Protein AF-0000000075766441 (afdb_homodimer)

Structure (mmCIF, N/CA/C/O backbone):
data_AF-0000000075766441-model_v1
#
loop_
_entity.id
_entity.type
_entity.pdbx_description
1 polymer 'Copper homeostasis protein cutC homolog isoform X2'
#
loop_
_atom_site.group_PDB
_atom_site.id
_atom_site.type_symbol
_atom_site.label_atom_id
_atom_site.label_alt_id
_atom_site.label_comp_id
_atom_site.label_asym_id
_atom_site.label_entity_id
_atom_site.label_seq_id
_atom_site.pdbx_PDB_ins_code
_atom_site.Cartn_x
_atom_site.Cartn_y
_atom_site.Cartn_z
_atom_site.occupancy
_atom_site.B_iso_or_equiv
_atom_site.auth_seq_id
_atom_site.auth_comp_id
_atom_site.auth_asym_id
_atom_site.auth_atom_id
_atom_site.pdbx_PDB_model_num
ATOM 1 N N . MET A 1 1 ? -4.809 25.141 10.789 1 97.5 1 MET A N 1
ATOM 2 C CA . MET A 1 1 ? -5.219 24.172 9.773 1 97.5 1 MET A CA 1
ATOM 3 C C . MET A 1 1 ? -5.09 22.75 10.297 1 97.5 1 MET A C 1
ATOM 5 O O . MET A 1 1 ? -4.375 22.5 11.273 1 97.5 1 MET A O 1
ATOM 9 N N . LEU A 1 2 ? -5.816 21.859 9.656 1 98.44 2 LEU A N 1
ATOM 10 C CA . LEU A 1 2 ? -5.82 20.453 10.055 1 98.44 2 LEU A CA 1
ATOM 11 C C . LEU A 1 2 ? -5.535 19.547 8.859 1 98.44 2 LEU A C 1
ATOM 13 O O . LEU A 1 2 ? -6.23 19.625 7.84 1 98.44 2 LEU A O 1
ATOM 17 N N . GLU A 1 3 ? -4.48 18.797 8.984 1 98.75 3 GLU A N 1
ATOM 18 C CA . GLU A 1 3 ? -4.211 17.703 8.047 1 98.75 3 GLU A CA 1
ATOM 19 C C . GLU A 1 3 ? -4.676 16.359 8.609 1 98.75 3 GLU A C 1
ATOM 21 O O . GLU A 1 3 ? -4.297 15.984 9.719 1 98.75 3 GLU A O 1
ATOM 26 N N . VAL A 1 4 ? -5.488 15.68 7.844 1 98.56 4 VAL A N 1
ATOM 27 C CA . VAL A 1 4 ? -5.988 14.375 8.266 1 98.56 4 VAL A CA 1
ATOM 28 C C . VAL A 1 4 ? -5.367 13.281 7.395 1 98.56 4 VAL A C 1
ATOM 30 O O . VAL A 1 4 ? -5.422 13.359 6.164 1 98.56 4 VAL A O 1
ATOM 33 N N . CYS A 1 5 ? -4.68 12.344 8.023 1 97.94 5 CYS A N 1
ATOM 34 C CA . CYS A 1 5 ? -4.164 11.219 7.25 1 97.94 5 CYS A CA 1
ATOM 35 C C . CYS A 1 5 ? -5.262 10.195 6.973 1 97.94 5 CYS A C 1
ATOM 37 O O . CYS A 1 5 ? -6 9.812 7.879 1 97.94 5 CYS A O 1
ATOM 39 N N . VAL A 1 6 ? -5.434 9.82 5.738 1 98.06 6 VAL A N 1
ATOM 40 C CA . VAL A 1 6 ? -6.496 8.914 5.316 1 98.06 6 VAL A CA 1
ATOM 41 C C . VAL A 1 6 ? -5.906 7.785 4.473 1 98.06 6 VAL A C 1
ATOM 43 O O . VAL A 1 6 ? -4.941 7.996 3.734 1 98.06 6 VAL A O 1
ATOM 46 N N . ASP A 1 7 ? -6.5 6.559 4.543 1 97 7 ASP A N 1
ATOM 47 C CA . ASP A 1 7 ? -6.031 5.438 3.736 1 97 7 ASP A CA 1
ATOM 48 C C . ASP A 1 7 ? -7.191 4.762 3.008 1 97 7 ASP A C 1
ATOM 50 O O . ASP A 1 7 ? -7.07 3.617 2.564 1 97 7 ASP A O 1
ATOM 54 N N . SER A 1 8 ? -8.32 5.426 2.982 1 97.5 8 SER A N 1
ATOM 55 C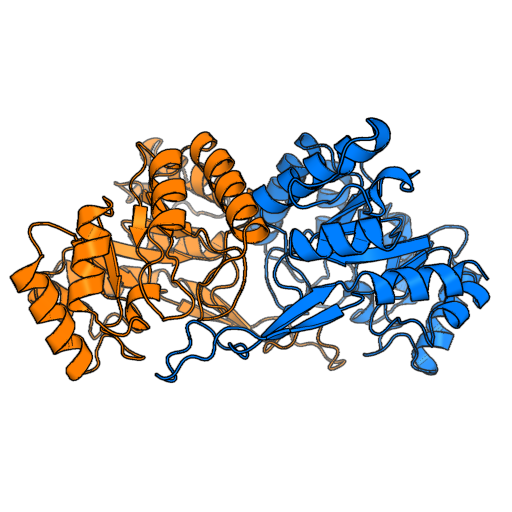 CA . SER A 1 8 ? -9.492 4.918 2.281 1 97.5 8 SER A CA 1
ATOM 56 C C . SER A 1 8 ? -10.359 6.059 1.755 1 97.5 8 SER A C 1
ATOM 58 O O . SER A 1 8 ? -10.25 7.195 2.223 1 97.5 8 SER A O 1
ATOM 60 N N . LEU A 1 9 ? -11.156 5.691 0.795 1 97.94 9 LEU A N 1
ATOM 61 C CA . LEU A 1 9 ? -12.055 6.684 0.219 1 97.94 9 LEU A CA 1
ATOM 62 C C . LEU A 1 9 ? -13.078 7.148 1.248 1 97.94 9 LEU A C 1
ATOM 64 O O . LEU A 1 9 ? -13.391 8.344 1.324 1 97.94 9 LEU A O 1
ATOM 68 N N . GLN A 1 10 ? -13.57 6.238 2.082 1 96.88 10 GLN A N 1
ATOM 69 C CA . GLN A 1 10 ? -14.508 6.59 3.143 1 96.88 10 GLN A CA 1
ATOM 70 C C . GLN A 1 10 ? -13.883 7.582 4.121 1 96.88 10 GLN A C 1
ATOM 72 O O . GLN A 1 10 ? -14.531 8.555 4.52 1 96.88 10 GLN A O 1
ATOM 77 N N . SER A 1 11 ? -12.656 7.273 4.516 1 97.75 11 SER A N 1
ATOM 78 C CA . SER A 1 11 ? -11.945 8.18 5.41 1 97.75 11 SER A CA 1
ATOM 79 C C . SER A 1 11 ? -11.797 9.562 4.781 1 97.75 11 SER A C 1
ATOM 81 O O . SER A 1 11 ? -11.961 10.578 5.461 1 97.75 11 SER A O 1
ATOM 83 N N . ALA A 1 12 ? -11.523 9.609 3.492 1 98.06 12 ALA A N 1
ATOM 84 C CA . ALA A 1 12 ? -11.383 10.883 2.789 1 98.06 12 ALA A CA 1
ATOM 85 C C . ALA A 1 12 ? -12.695 11.656 2.793 1 98.06 12 ALA A C 1
ATOM 87 O O . ALA A 1 12 ? -12.719 12.852 3.094 1 98.06 12 ALA A O 1
ATOM 88 N N . ILE A 1 13 ? -13.727 10.969 2.486 1 96.88 13 ILE A N 1
ATOM 89 C CA . ILE A 1 13 ? -15.055 11.578 2.451 1 96.88 13 ILE A CA 1
ATOM 90 C C . ILE A 1 13 ? -15.391 12.156 3.826 1 96.88 13 ILE A C 1
ATOM 92 O O . ILE A 1 13 ? -15.812 13.305 3.936 1 96.88 13 ILE A O 1
ATOM 96 N N . ASN A 1 14 ? -15.141 11.344 4.871 1 96.56 14 ASN A N 1
ATOM 97 C CA . ASN A 1 14 ? -15.414 11.789 6.234 1 96.56 14 ASN A CA 1
ATOM 98 C C . ASN A 1 14 ? -14.562 13 6.613 1 96.56 14 ASN A C 1
ATOM 100 O O . ASN A 1 14 ? -15.055 13.938 7.234 1 96.56 14 ASN A O 1
ATOM 104 N N . ALA A 1 15 ? -13.312 12.938 6.258 1 97.5 15 ALA A N 1
ATOM 105 C CA . ALA A 1 15 ? -12.406 14.031 6.574 1 97.5 15 ALA A CA 1
ATOM 106 C C . ALA A 1 15 ? -12.844 15.32 5.887 1 97.5 15 ALA A C 1
ATOM 108 O O . ALA A 1 15 ? -12.812 16.391 6.496 1 97.5 15 ALA A O 1
ATOM 109 N N . ILE A 1 16 ? -13.266 15.234 4.605 1 97.12 16 ILE A N 1
ATOM 110 C CA . ILE A 1 16 ? -13.719 16.391 3.836 1 97.12 16 ILE A CA 1
ATOM 111 C C . ILE A 1 16 ? -14.969 16.984 4.48 1 97.12 16 ILE A C 1
ATOM 113 O O . ILE A 1 16 ? -15.031 18.188 4.738 1 97.12 16 ILE A O 1
ATOM 117 N N . HIS A 1 17 ? -15.883 16.125 4.812 1 95.31 17 HIS A N 1
ATOM 118 C CA . HIS A 1 17 ? -17.125 16.562 5.434 1 95.31 17 HIS A CA 1
ATOM 119 C C . HIS A 1 17 ? -16.859 17.188 6.801 1 95.31 17 HIS A C 1
ATOM 121 O O . HIS A 1 17 ? -17.578 18.094 7.223 1 95.31 17 HIS A O 1
ATOM 127 N N . GLY A 1 18 ? -15.836 16.688 7.461 1 95.44 18 GLY A N 1
ATOM 128 C CA . GLY A 1 18 ? -15.5 17.219 8.781 1 95.44 18 GLY A CA 1
ATOM 129 C C . GLY A 1 18 ? -14.781 18.547 8.734 1 95.44 18 GLY A C 1
ATOM 130 O O . GLY A 1 18 ? -14.617 19.203 9.758 1 95.44 18 GLY A O 1
ATOM 131 N N . GLY A 1 19 ? -14.266 18.875 7.574 1 95.38 19 GLY A N 1
ATOM 132 C CA . GLY A 1 19 ? -13.68 20.203 7.41 1 95.38 19 GLY A CA 1
ATOM 133 C C . GLY A 1 19 ? -12.156 20.172 7.355 1 95.38 19 GLY A C 1
ATOM 134 O O . GLY A 1 19 ? -11.508 21.188 7.621 1 95.38 19 GLY A O 1
ATOM 135 N N . ALA A 1 20 ? -11.547 19.062 7.055 1 97.25 20 ALA A N 1
ATOM 136 C CA . ALA A 1 20 ? -10.094 18.969 6.945 1 97.25 20 ALA A CA 1
ATOM 137 C C . ALA A 1 20 ? -9.555 19.969 5.91 1 97.25 20 ALA A C 1
ATOM 139 O O . ALA A 1 20 ? -10.156 20.141 4.848 1 97.25 20 ALA A O 1
ATOM 140 N N . ASP A 1 21 ? -8.445 20.609 6.203 1 98.06 21 ASP A N 1
ATOM 141 C CA . ASP A 1 21 ? -7.824 21.547 5.273 1 98.06 21 ASP A CA 1
ATOM 142 C C . ASP A 1 21 ? -6.918 20.828 4.285 1 98.06 21 ASP A C 1
ATOM 144 O O . ASP A 1 21 ? -6.734 21.266 3.152 1 98.06 21 ASP A O 1
ATOM 148 N N . GLU A 1 22 ? -6.316 19.797 4.738 1 98.69 22 GLU A N 1
ATOM 149 C CA . GLU A 1 22 ? -5.441 18.953 3.926 1 98.69 22 GLU A CA 1
ATOM 150 C C . GLU A 1 22 ? -5.668 17.469 4.215 1 98.69 22 GLU A C 1
ATOM 152 O O . GLU A 1 22 ? -6.035 17.109 5.336 1 98.69 22 GLU A O 1
ATOM 157 N N . LEU A 1 23 ? -5.539 16.672 3.207 1 98.75 23 LEU A N 1
ATOM 158 C CA . LEU A 1 23 ? -5.551 15.219 3.346 1 98.75 23 LEU A CA 1
ATOM 159 C C . LEU A 1 23 ? -4.172 14.633 3.045 1 98.75 23 LEU A C 1
ATOM 161 O O . LEU A 1 23 ? -3.586 14.922 2 1 98.75 23 LEU A O 1
ATOM 165 N N . GLU A 1 24 ? -3.586 13.961 3.984 1 98.81 24 GLU A N 1
ATOM 166 C CA . GLU A 1 24 ? -2.434 13.117 3.678 1 98.81 24 GLU A CA 1
ATOM 167 C C . GLU A 1 24 ? -2.869 11.703 3.287 1 98.81 24 GLU A C 1
ATOM 169 O O . GLU A 1 24 ? -3.32 10.93 4.137 1 98.81 24 GLU A O 1
ATOM 174 N N . ILE A 1 25 ? -2.732 11.398 2.023 1 98.75 25 ILE A N 1
ATOM 175 C CA . ILE A 1 25 ? -3.221 10.133 1.495 1 98.75 25 ILE A CA 1
ATOM 176 C C . ILE A 1 25 ? -2.133 9.07 1.623 1 98.75 25 ILE A C 1
ATOM 178 O O . ILE A 1 25 ? -1.001 9.273 1.177 1 98.75 25 ILE A O 1
ATOM 182 N N . CYS A 1 26 ? -2.465 7.988 2.273 1 97.31 26 CYS A N 1
ATOM 183 C CA . CYS A 1 26 ? -1.549 6.887 2.543 1 97.31 26 CYS A CA 1
ATOM 184 C C . CYS A 1 26 ? -2.203 5.547 2.23 1 97.31 26 CYS A C 1
ATOM 186 O O . CYS A 1 26 ? -3.377 5.496 1.862 1 97.31 26 CYS A O 1
ATOM 188 N N . SER A 1 27 ? -1.385 4.578 2.176 1 93.88 27 SER A N 1
ATOM 189 C CA . SER A 1 27 ? -1.839 3.199 2.332 1 93.88 27 SER A CA 1
ATOM 190 C C . SER A 1 27 ? -1.337 2.594 3.639 1 93.88 27 SER A C 1
ATOM 192 O O . SER A 1 27 ? -0.275 2.975 4.137 1 93.88 27 SER A O 1
ATOM 194 N N . SER A 1 28 ? -2.066 1.77 4.312 1 86.19 28 SER A N 1
ATOM 195 C CA . SER A 1 28 ? -1.635 0.997 5.473 1 86.19 28 SER A CA 1
ATOM 196 C C . SER A 1 28 ? -1.203 1.909 6.617 1 86.19 28 SER A C 1
ATOM 198 O O . SER A 1 28 ? -0.069 1.823 7.09 1 86.19 28 SER A O 1
ATOM 200 N N . LEU A 1 29 ? -2.07 2.68 7.152 1 82.88 29 LEU A N 1
ATOM 201 C CA . LEU A 1 29 ? -1.769 3.58 8.258 1 82.88 29 LEU A CA 1
ATOM 202 C C . LEU A 1 29 ? -1.244 2.805 9.469 1 82.88 29 LEU A C 1
ATOM 204 O O . LEU A 1 29 ? -0.469 3.336 10.266 1 82.88 29 LEU A O 1
ATOM 208 N N . ASN A 1 30 ? -1.579 1.553 9.484 1 79.75 30 ASN A N 1
ATOM 209 C CA . ASN A 1 30 ? -1.118 0.692 10.57 1 79.75 30 ASN A CA 1
ATOM 210 C C . ASN A 1 30 ? 0.396 0.502 10.531 1 79.75 30 ASN A C 1
ATOM 212 O O . ASN A 1 30 ? 1.018 0.213 11.555 1 79.75 30 ASN A O 1
ATOM 216 N N . GLU A 1 31 ? 0.947 0.696 9.383 1 79.44 31 GLU A N 1
ATOM 217 C CA . GLU A 1 31 ? 2.393 0.582 9.211 1 79.44 31 GLU A CA 1
ATOM 218 C C . GLU A 1 31 ? 3.062 1.952 9.234 1 79.44 31 GLU A C 1
ATOM 220 O O . GLU A 1 31 ? 4.215 2.094 8.82 1 79.44 31 GLU A O 1
ATOM 225 N N . GLY A 1 32 ? 2.338 2.938 9.609 1 85.06 32 GLY A N 1
ATOM 226 C CA . GLY A 1 32 ? 2.867 4.293 9.617 1 85.06 32 GLY A CA 1
ATOM 227 C C . GLY A 1 32 ? 2.592 5.051 8.328 1 85.06 32 GLY A C 1
ATOM 228 O O . GLY A 1 32 ? 3.088 6.16 8.141 1 85.06 32 GLY A O 1
ATOM 229 N N . GLY A 1 33 ? 1.897 4.422 7.402 1 92.31 33 GLY A N 1
ATOM 230 C CA . GLY A 1 33 ? 1.559 5.055 6.137 1 92.31 33 GLY A CA 1
ATOM 231 C C . GLY A 1 33 ? 2.545 4.738 5.031 1 92.31 33 GLY A C 1
ATOM 232 O O . GLY A 1 33 ? 3.748 4.957 5.18 1 92.31 33 GLY A O 1
ATOM 233 N N . LEU A 1 34 ? 2.053 4.188 4.008 1 96.31 34 LEU A N 1
ATOM 234 C CA . LEU A 1 34 ? 2.846 3.896 2.818 1 96.31 34 LEU A CA 1
ATOM 235 C C . LEU A 1 34 ? 2.281 4.621 1.6 1 96.31 34 LEU A C 1
ATOM 237 O O . LEU A 1 34 ? 1.241 5.277 1.688 1 96.31 34 LEU A O 1
ATOM 241 N N . THR A 1 35 ? 3.041 4.551 0.526 1 98.56 35 THR A N 1
ATOM 242 C CA . THR A 1 35 ? 2.562 5.145 -0.716 1 98.56 35 THR A CA 1
ATOM 243 C C . THR A 1 35 ? 1.192 4.59 -1.092 1 98.56 35 THR A C 1
ATOM 245 O O . THR A 1 35 ? 1 3.371 -1.122 1 98.56 35 THR A O 1
ATOM 248 N N . PRO A 1 36 ? 0.214 5.449 -1.267 1 98.5 36 PRO A N 1
ATOM 249 C CA . PRO A 1 36 ? -1.135 4.98 -1.592 1 98.5 36 PRO A CA 1
ATOM 250 C C . PRO A 1 36 ? -1.229 4.379 -2.992 1 98.5 36 PRO A C 1
ATOM 252 O O . PRO A 1 36 ? -0.345 4.602 -3.824 1 98.5 36 PRO A O 1
ATOM 255 N N . SER A 1 37 ? -2.289 3.596 -3.174 1 98.44 37 SER A N 1
ATOM 256 C CA . SER A 1 37 ? -2.566 3.156 -4.535 1 98.44 37 SER A CA 1
ATOM 257 C C . SER A 1 37 ? -2.98 4.328 -5.422 1 98.44 37 SER A C 1
ATOM 259 O O . SER A 1 37 ? -3.514 5.324 -4.93 1 98.44 37 SER A O 1
ATOM 261 N N . VAL A 1 38 ? -2.719 4.16 -6.656 1 98.81 38 VAL A N 1
ATOM 262 C CA . VAL A 1 38 ? -3.02 5.23 -7.602 1 98.81 38 VAL A CA 1
ATOM 263 C C . VAL A 1 38 ? -4.531 5.406 -7.715 1 98.81 38 VAL A C 1
ATOM 265 O O . VAL A 1 38 ? -5.02 6.523 -7.895 1 98.81 38 VAL A O 1
ATOM 268 N N . GLY A 1 39 ? -5.293 4.336 -7.59 1 98.75 39 GLY A N 1
ATOM 269 C CA . GLY A 1 39 ? -6.746 4.414 -7.648 1 98.75 39 GLY A CA 1
ATOM 270 C C . GLY A 1 39 ? -7.344 5.246 -6.531 1 98.75 39 GLY A C 1
ATOM 271 O O . GLY A 1 39 ? -8.281 6.012 -6.754 1 98.75 39 GLY A O 1
ATOM 272 N N . LEU A 1 40 ? -6.832 5.098 -5.355 1 98.75 40 LEU A N 1
ATOM 273 C CA . LEU A 1 40 ? -7.312 5.887 -4.227 1 98.75 40 LEU A CA 1
ATOM 274 C C . LEU A 1 40 ? -7.082 7.375 -4.461 1 98.75 40 LEU A C 1
ATOM 276 O O . LEU A 1 40 ? -7.984 8.188 -4.262 1 98.75 40 LEU A O 1
ATOM 280 N N . VAL A 1 41 ? -5.891 7.75 -4.934 1 98.88 41 VAL A N 1
ATOM 281 C CA . VAL A 1 41 ? -5.535 9.148 -5.156 1 98.88 41 VAL A CA 1
ATOM 282 C C . VAL A 1 41 ? -6.441 9.742 -6.23 1 98.88 41 VAL A C 1
ATOM 284 O O . VAL A 1 41 ? -6.973 10.844 -6.062 1 98.88 41 VAL A O 1
ATOM 287 N N . LYS A 1 42 ? -6.637 9 -7.266 1 98.75 42 LYS A N 1
ATOM 288 C CA . LYS A 1 42 ? -7.465 9.492 -8.359 1 98.75 42 LYS A CA 1
ATOM 289 C C . LYS A 1 42 ? -8.914 9.68 -7.914 1 98.75 42 LYS A C 1
ATOM 291 O O . LYS A 1 42 ? -9.555 10.664 -8.266 1 98.75 42 LYS A O 1
ATOM 296 N N . LYS A 1 43 ? -9.43 8.727 -7.152 1 98.44 43 LYS A N 1
ATOM 297 C CA . LYS A 1 43 ? -10.805 8.836 -6.668 1 98.44 43 LYS A CA 1
ATOM 298 C C . LYS A 1 43 ? -10.961 10.031 -5.738 1 98.44 43 LYS A C 1
ATOM 300 O O . LYS A 1 43 ? -11.953 10.766 -5.82 1 98.44 43 LYS A O 1
ATOM 305 N N . ILE A 1 44 ? -10 10.219 -4.883 1 98.56 44 ILE A N 1
ATOM 306 C CA . ILE A 1 44 ? -10.062 11.344 -3.961 1 98.56 44 ILE A CA 1
ATOM 307 C C . ILE A 1 44 ? -9.961 12.656 -4.738 1 98.56 44 ILE A C 1
ATOM 309 O O . ILE A 1 44 ? -10.656 13.625 -4.43 1 98.56 44 ILE A O 1
ATOM 313 N N . LYS A 1 45 ? -9.062 12.68 -5.707 1 98 45 LYS A N 1
ATOM 314 C CA . LYS A 1 45 ? -8.945 13.867 -6.551 1 98 45 LYS A CA 1
ATOM 315 C C . LYS A 1 45 ? -10.273 14.211 -7.211 1 98 45 LYS A C 1
ATOM 317 O O . LYS A 1 45 ? -10.672 15.383 -7.246 1 98 45 LYS A O 1
ATOM 322 N N . HIS A 1 46 ? -10.969 13.211 -7.703 1 96.44 46 HIS A N 1
ATOM 323 C CA . HIS A 1 46 ? -12.273 13.406 -8.32 1 96.44 46 HIS A CA 1
ATOM 324 C C . HIS A 1 46 ? -13.266 14 -7.324 1 96.44 46 HIS A C 1
ATOM 326 O O . HIS A 1 46 ? -13.992 14.945 -7.652 1 96.44 46 HIS A O 1
ATOM 332 N N . ILE A 1 47 ? -13.227 13.461 -6.168 1 95.44 47 ILE A N 1
ATOM 333 C CA . ILE A 1 47 ? -14.125 13.883 -5.105 1 95.44 47 ILE A CA 1
ATOM 334 C C . ILE A 1 47 ? -13.867 15.352 -4.77 1 95.44 47 ILE A C 1
ATOM 336 O O . ILE A 1 47 ? -14.805 16.156 -4.68 1 95.44 47 ILE A O 1
ATOM 340 N N . VAL A 1 48 ? -12.625 15.656 -4.598 1 96.25 48 VAL A N 1
ATOM 341 C CA . VAL A 1 48 ? -12.266 17 -4.164 1 96.25 48 VAL A CA 1
ATOM 342 C C . VAL A 1 48 ? -12.57 18 -5.277 1 96.25 48 VAL A C 1
ATOM 344 O O . VAL A 1 48 ? -12.922 19.156 -5.008 1 96.25 48 VAL A O 1
ATOM 347 N N . ASN A 1 49 ? -12.484 17.609 -6.52 1 94.44 49 ASN A N 1
ATOM 348 C CA . ASN A 1 49 ? -12.758 18.484 -7.664 1 94.44 49 ASN A CA 1
ATOM 349 C C . ASN A 1 49 ? -14.242 18.781 -7.789 1 94.44 49 ASN A C 1
ATOM 351 O O . ASN A 1 49 ? -14.633 19.719 -8.492 1 94.44 49 ASN A O 1
ATOM 355 N N . ASN A 1 50 ? -15.07 18.016 -7.133 1 93.06 50 ASN A N 1
ATOM 356 C CA . ASN A 1 50 ? -16.516 18.234 -7.145 1 93.06 50 ASN A CA 1
ATOM 357 C C . ASN A 1 50 ? -16.906 19.391 -6.219 1 93.06 50 ASN A C 1
ATOM 359 O O . ASN A 1 50 ? -18 19.938 -6.336 1 93.06 50 ASN A O 1
ATOM 363 N N . ILE A 1 51 ? -16.062 19.75 -5.348 1 94.06 51 ILE A N 1
ATOM 364 C CA . ILE A 1 51 ? -16.375 20.734 -4.32 1 9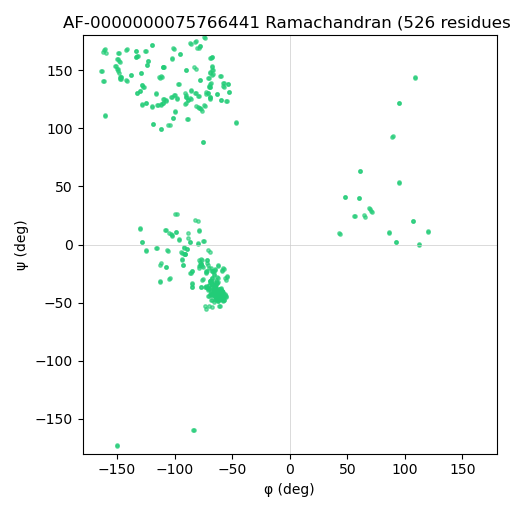4.06 51 ILE A CA 1
ATOM 365 C C . ILE A 1 51 ? -16.578 22.109 -4.961 1 94.06 51 ILE A C 1
ATOM 367 O O . ILE A 1 51 ? -17.625 22.75 -4.793 1 94.06 51 ILE A O 1
ATOM 371 N N . PRO A 1 52 ? -15.586 22.641 -5.781 1 91.56 52 PRO A N 1
ATOM 372 C CA . PRO A 1 52 ? -15.797 23.938 -6.418 1 91.56 52 PRO A CA 1
ATOM 373 C C . PRO A 1 52 ? -16.984 23.938 -7.383 1 91.56 52 PRO A C 1
ATOM 375 O O . PRO A 1 52 ? -17.547 24.984 -7.68 1 91.56 52 PRO A O 1
ATOM 378 N N . MET A 1 53 ? -17.438 22.766 -7.824 1 89.12 53 MET A N 1
ATOM 379 C CA . MET A 1 53 ? -18.547 22.641 -8.766 1 89.12 53 MET A CA 1
ATOM 380 C C . MET A 1 53 ? -19.875 22.562 -8.023 1 89.12 53 MET A C 1
ATOM 382 O O . MET A 1 53 ? -20.938 22.469 -8.648 1 89.12 53 MET A O 1
ATOM 386 N N . LYS A 1 54 ? -19.812 22.531 -6.707 1 87.44 54 LYS A N 1
ATOM 387 C CA . LYS A 1 54 ? -21 22.484 -5.863 1 87.44 54 LYS A CA 1
ATOM 388 C C . LYS A 1 54 ? -21.828 21.234 -6.168 1 87.44 54 LYS A C 1
ATOM 390 O O . LYS A 1 54 ? -23.062 21.312 -6.293 1 87.44 54 LYS A O 1
ATOM 395 N N . LYS A 1 55 ? -21.172 20.188 -6.367 1 85.88 55 LYS A N 1
ATOM 396 C CA . LYS A 1 55 ? -21.781 18.875 -6.562 1 85.88 55 LYS A CA 1
ATOM 397 C C . LYS A 1 55 ? -21.516 17.969 -5.359 1 85.88 55 LYS A C 1
ATOM 399 O O . LYS A 1 55 ? -20.562 18.172 -4.617 1 85.88 55 LYS A O 1
ATOM 404 N N . PRO A 1 56 ? -22.438 17.078 -5.227 1 90.5 56 PRO A N 1
ATOM 405 C CA . PRO A 1 56 ? -22.109 16.078 -4.199 1 90.5 56 PRO A CA 1
ATOM 406 C C . PRO A 1 56 ? -20.75 15.438 -4.426 1 90.5 56 PRO A C 1
ATOM 408 O O . PRO A 1 56 ? -20.406 15.078 -5.559 1 90.5 56 PRO A O 1
ATOM 411 N N . ILE A 1 57 ? -20.062 15.297 -3.344 1 92.62 57 ILE A N 1
ATOM 412 C CA . ILE A 1 57 ? -18.688 14.867 -3.541 1 92.62 57 ILE A CA 1
ATOM 413 C C . ILE A 1 57 ? -18.641 13.359 -3.793 1 92.62 57 ILE A C 1
ATOM 415 O O . ILE A 1 57 ? -17.656 12.844 -4.309 1 92.62 57 ILE A O 1
ATOM 419 N N . TYR A 1 58 ? -19.688 12.672 -3.428 1 93.62 58 TYR A N 1
ATOM 420 C CA . TYR A 1 58 ? -19.75 11.227 -3.656 1 93.62 58 TYR A CA 1
ATOM 421 C C . TYR A 1 58 ? -21.188 10.789 -3.895 1 93.62 58 TYR A C 1
ATOM 423 O O . TYR A 1 58 ? -22.141 11.43 -3.424 1 93.62 58 TYR A O 1
ATOM 431 N N . LYS A 1 59 ? -21.344 9.664 -4.535 1 90.62 59 LYS A N 1
ATOM 432 C CA . LYS A 1 59 ? -22.656 9.234 -5.02 1 90.62 59 LYS A CA 1
ATOM 433 C C . LYS A 1 59 ? -23.562 8.859 -3.857 1 90.62 59 LYS A C 1
ATOM 435 O O . LYS A 1 59 ? -24.797 8.875 -3.996 1 90.62 59 LYS A O 1
ATOM 440 N N . THR A 1 60 ? -22.969 8.578 -2.723 1 84.06 60 THR A N 1
ATOM 441 C CA . THR A 1 60 ? -23.812 8.164 -1.609 1 84.06 60 THR A CA 1
ATOM 442 C C . THR A 1 60 ? -24.219 9.367 -0.768 1 84.06 60 THR A C 1
ATOM 444 O O . THR A 1 60 ? -24.984 9.234 0.188 1 84.06 60 THR A O 1
ATOM 447 N N . CYS A 1 61 ? -23.688 10.5 -1.181 1 87.56 61 CYS A N 1
ATOM 448 C CA . CYS A 1 61 ? -24.031 11.695 -0.421 1 87.56 61 CYS A CA 1
ATOM 449 C C . CYS A 1 61 ? -25.484 12.086 -0.642 1 87.56 61 CYS A C 1
ATOM 451 O O . CYS A 1 61 ? -26 12 -1.762 1 87.56 61 CYS A O 1
ATOM 453 N N . VAL A 1 62 ? -26.141 12.422 0.543 1 78 62 VAL A N 1
ATOM 454 C CA . VAL A 1 62 ? -27.547 12.812 0.495 1 78 62 VAL A CA 1
ATOM 455 C C . VAL A 1 62 ? -27.656 14.328 0.434 1 78 62 VAL A C 1
ATOM 457 O O . VAL A 1 62 ? -26.688 15.047 0.686 1 78 62 VAL A O 1
ATOM 460 N N . GLU A 1 63 ? -28.812 14.766 0.073 1 71.31 63 GLU A N 1
ATOM 461 C CA . GLU A 1 63 ? -29.062 16.203 -0.058 1 71.31 63 GLU A CA 1
ATOM 462 C C . GLU A 1 63 ? -28.75 16.938 1.239 1 71.31 63 GLU A C 1
ATOM 464 O O . GLU A 1 63 ? -28.266 18.062 1.212 1 71.31 63 GLU A O 1
ATOM 469 N N . SER A 1 64 ? -28.906 16.219 2.236 1 74.5 64 SER A N 1
ATOM 470 C CA . SER A 1 64 ? -28.75 16.859 3.535 1 74.5 64 SER A CA 1
ATOM 471 C C . SER A 1 64 ? -27.297 16.812 3.996 1 74.5 64 SER A C 1
ATOM 473 O O . SER A 1 64 ? -26.953 17.344 5.051 1 74.5 64 SER A O 1
ATOM 475 N N . CYS A 1 65 ? -26.531 16.328 3.07 1 79.12 65 CYS A N 1
ATOM 476 C CA . CYS A 1 65 ? -25.156 16.156 3.525 1 79.12 65 CYS A CA 1
ATOM 477 C C . CYS A 1 65 ? -24.406 17.484 3.516 1 79.12 65 CYS A C 1
ATOM 479 O O . CYS A 1 65 ? -24.891 18.469 2.953 1 79.12 65 CYS A O 1
ATOM 481 N N . SER A 1 66 ? -23.25 17.578 4.074 1 79.88 66 SER A N 1
ATOM 482 C CA . SER A 1 66 ? -22.484 18.797 4.293 1 79.88 66 SER A CA 1
ATOM 483 C C . SER A 1 66 ? -21.781 19.234 3.02 1 79.88 66 SER A C 1
ATOM 485 O O . SER A 1 66 ? -20.984 20.188 3.041 1 79.88 66 SER A O 1
ATOM 487 N N . CYS A 1 67 ? -22.125 18.641 1.867 1 87.12 67 CYS A N 1
ATOM 488 C CA . CYS A 1 67 ? -21.406 18.922 0.62 1 87.12 67 CYS A CA 1
ATOM 489 C C . CYS A 1 67 ? -21.578 20.375 0.204 1 87.12 67 CYS A C 1
ATOM 491 O O . CYS A 1 67 ? -20.625 21 -0.255 1 87.12 67 CYS A O 1
ATOM 493 N N . LEU A 1 68 ? -22.734 20.891 0.474 1 80.5 68 LEU A N 1
ATOM 494 C CA . LEU A 1 68 ? -23.047 22.234 0.017 1 80.5 68 LEU A CA 1
ATOM 495 C C . LEU A 1 68 ? -22.375 23.281 0.912 1 80.5 68 LEU A C 1
ATOM 497 O O . LEU A 1 68 ? -22.25 24.438 0.528 1 80.5 68 LEU A O 1
ATOM 501 N N . LYS A 1 69 ? -21.938 22.828 2.018 1 83.81 69 LYS A N 1
ATOM 502 C CA . LYS A 1 69 ? -21.312 23.75 2.967 1 83.81 69 LYS A CA 1
ATOM 503 C C . LYS A 1 69 ? -19.797 23.797 2.793 1 83.81 69 LYS A C 1
ATOM 505 O O . LYS A 1 69 ? -19.125 24.609 3.42 1 83.81 69 LYS A O 1
ATOM 510 N N . LEU A 1 70 ? -19.391 22.906 1.961 1 88.75 70 LEU A N 1
ATOM 511 C CA . LEU A 1 70 ? -17.953 22.859 1.723 1 88.75 70 LEU A CA 1
ATOM 512 C C . LEU A 1 70 ? -17.5 24.031 0.873 1 88.75 70 LEU A C 1
ATOM 514 O O . LEU A 1 70 ? -17.984 24.219 -0.245 1 88.75 70 LEU A O 1
ATOM 518 N N . LEU A 1 71 ? -16.641 24.844 1.398 1 81.38 71 LEU A N 1
ATOM 519 C CA . LEU A 1 71 ? -16.219 26.062 0.707 1 81.38 71 LEU A CA 1
ATOM 520 C C . LEU A 1 71 ? -14.82 25.891 0.109 1 81.38 71 LEU A C 1
ATOM 522 O O . LEU A 1 71 ? -14.492 26.531 -0.888 1 81.38 71 LEU A O 1
ATOM 526 N N . GLN A 1 72 ? -14.094 25.078 0.753 1 89.12 72 GLN A N 1
ATOM 527 C CA . GLN A 1 72 ? -12.703 24.953 0.33 1 89.12 72 GLN A CA 1
ATOM 528 C C . GLN A 1 72 ? -12.328 23.5 0.089 1 89.12 72 GLN A C 1
ATOM 530 O O . GLN A 1 72 ? -12.727 22.609 0.849 1 89.12 72 GLN A O 1
ATOM 535 N N . LYS A 1 73 ? -11.648 23.344 -1.021 1 94.31 73 LYS A N 1
ATOM 536 C CA . LYS A 1 73 ? -11.133 22.016 -1.315 1 94.31 73 LYS A CA 1
ATOM 537 C C . LYS A 1 73 ? -9.836 21.75 -0.559 1 94.31 73 LYS A C 1
ATOM 539 O O . LYS A 1 73 ? -8.93 22.578 -0.557 1 94.31 73 LYS A O 1
ATOM 544 N N . PRO A 1 74 ? -9.805 20.656 0.073 1 97.81 74 PRO A N 1
ATOM 545 C CA . PRO A 1 74 ? -8.555 20.344 0.779 1 97.81 74 PRO A CA 1
ATOM 546 C C . PRO A 1 74 ? -7.398 20.047 -0.172 1 97.81 74 PRO A C 1
ATOM 548 O O . PRO A 1 74 ? -7.613 19.516 -1.267 1 97.81 74 PRO A O 1
ATOM 551 N N . ASN A 1 75 ? -6.18 20.406 0.269 1 98.44 75 ASN A N 1
ATOM 552 C CA . ASN A 1 75 ? -4.98 19.984 -0.453 1 98.44 75 ASN A CA 1
ATOM 553 C C . ASN A 1 75 ? -4.738 18.484 -0.319 1 98.44 75 ASN A C 1
ATOM 555 O O . ASN A 1 75 ? -5.039 17.891 0.72 1 98.44 75 ASN A O 1
ATOM 559 N N . LEU A 1 76 ? -4.277 17.906 -1.365 1 98.81 76 LEU A N 1
ATOM 560 C CA . LEU A 1 76 ? -3.965 16.484 -1.382 1 98.81 76 LEU A CA 1
ATOM 561 C C . LEU A 1 76 ? -2.463 16.25 -1.242 1 98.81 76 LEU A C 1
ATOM 563 O O . LEU A 1 76 ? -1.693 16.594 -2.145 1 98.81 76 LEU A O 1
ATOM 567 N N . ASN A 1 77 ? -2.027 15.742 -0.081 1 98.94 77 ASN A N 1
ATOM 568 C CA . ASN A 1 77 ? -0.645 15.375 0.209 1 98.94 77 ASN A CA 1
ATOM 569 C C . ASN A 1 77 ? -0.421 13.867 0.059 1 98.94 77 ASN A C 1
ATOM 571 O O . ASN A 1 77 ? -1.154 13.07 0.639 1 98.94 77 ASN A O 1
ATOM 575 N N . ILE A 1 78 ? 0.591 13.469 -0.692 1 98.94 78 ILE A N 1
ATOM 576 C CA . ILE A 1 78 ? 0.795 12.055 -0.975 1 98.94 78 ILE A CA 1
ATOM 577 C C . ILE A 1 78 ? 2.006 11.539 -0.198 1 98.94 78 ILE A C 1
ATOM 579 O O . ILE A 1 78 ? 3.113 12.062 -0.347 1 98.94 78 ILE A O 1
ATOM 583 N N . MET A 1 79 ? 1.781 10.547 0.563 1 98.75 79 MET A N 1
ATOM 584 C CA . MET A 1 79 ? 2.881 9.859 1.233 1 98.75 79 MET A CA 1
ATOM 585 C C . MET A 1 79 ? 3.736 9.094 0.228 1 98.75 79 MET A C 1
ATOM 587 O O . MET A 1 79 ? 3.215 8.336 -0.586 1 98.75 79 MET A O 1
ATOM 591 N N . ILE A 1 80 ? 5.004 9.352 0.263 1 98.75 80 ILE A N 1
ATOM 592 C CA . ILE A 1 80 ? 5.961 8.586 -0.534 1 98.75 80 ILE A CA 1
ATOM 593 C C . ILE A 1 80 ? 6.844 7.746 0.384 1 98.75 80 ILE A C 1
ATOM 595 O O . ILE A 1 80 ? 7.785 8.266 0.994 1 98.75 80 ILE A O 1
ATOM 599 N N . ARG A 1 81 ? 6.555 6.531 0.522 1 97.69 81 ARG A N 1
ATOM 600 C CA . ARG A 1 81 ? 7.188 5.539 1.385 1 97.69 81 ARG A CA 1
ATOM 601 C C . ARG A 1 81 ? 6.871 4.121 0.918 1 97.69 81 ARG A C 1
ATOM 603 O O . ARG A 1 81 ? 5.742 3.648 1.083 1 97.69 81 ARG A O 1
ATOM 610 N N . CYS A 1 82 ? 7.816 3.434 0.426 1 96.5 82 CYS A N 1
ATOM 611 C CA . CYS A 1 82 ? 7.535 2.242 -0.368 1 96.5 82 CYS A CA 1
ATOM 612 C C . CYS A 1 82 ? 7.492 0.999 0.511 1 96.5 82 CYS A C 1
ATOM 614 O O . CYS A 1 82 ? 7.129 -0.083 0.046 1 96.5 82 CYS A O 1
ATOM 616 N N . ARG A 1 83 ? 7.875 1.157 1.769 1 93.81 83 ARG A N 1
ATOM 617 C CA . ARG A 1 83 ? 7.867 -0.024 2.627 1 93.81 83 ARG A CA 1
ATOM 618 C C . ARG A 1 83 ? 7.859 0.37 4.102 1 93.81 83 ARG A C 1
ATOM 620 O O . ARG A 1 83 ? 8.117 1.526 4.441 1 93.81 83 ARG A O 1
ATOM 627 N N . THR A 1 84 ? 7.602 -0.623 4.93 1 90.88 84 THR A N 1
ATOM 628 C CA . THR A 1 84 ? 7.613 -0.443 6.375 1 90.88 84 THR A CA 1
ATOM 629 C C . THR A 1 84 ? 9.047 -0.326 6.895 1 90.88 84 THR A C 1
ATOM 631 O O . THR A 1 84 ? 10 -0.449 6.125 1 90.88 84 THR A O 1
ATOM 634 N N . GLY A 1 85 ? 9.125 -0.13 8.172 1 88.88 85 GLY A N 1
ATOM 635 C CA . GLY A 1 85 ? 10.422 0.043 8.812 1 88.88 85 GLY A CA 1
ATOM 636 C C . GLY A 1 85 ? 10.672 1.468 9.266 1 88.88 85 GLY A C 1
ATOM 637 O O . GLY A 1 85 ? 10.344 2.42 8.555 1 88.88 85 GLY A O 1
ATOM 638 N N . SER A 1 86 ? 11.32 1.592 10.375 1 88.62 86 SER A N 1
ATOM 639 C CA . SER A 1 86 ? 11.516 2.916 10.953 1 88.62 86 SER A CA 1
ATOM 640 C C . SER A 1 86 ? 12.93 3.43 10.688 1 88.62 86 SER A C 1
ATOM 642 O O . SER A 1 86 ? 13.312 4.496 11.172 1 88.62 86 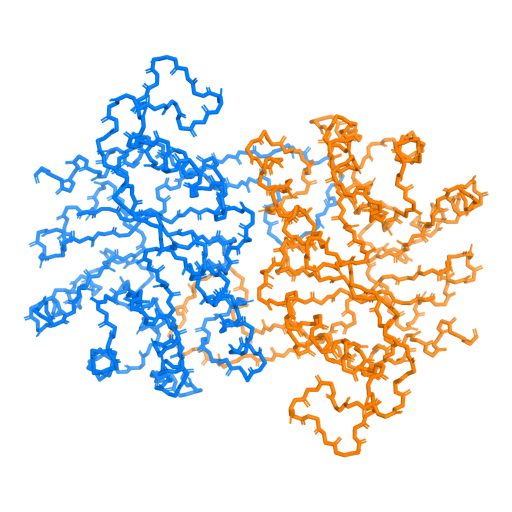SER A O 1
ATOM 644 N N . ASP A 1 87 ? 13.625 2.68 9.875 1 90.44 87 ASP A N 1
ATOM 645 C CA . ASP A 1 87 ? 15 3.07 9.602 1 90.44 87 ASP A CA 1
ATOM 646 C C . ASP A 1 87 ? 15.055 4.238 8.617 1 90.44 87 ASP A C 1
ATOM 648 O O . ASP A 1 87 ? 15.977 5.055 8.664 1 90.44 87 ASP A O 1
ATOM 652 N N . PHE A 1 88 ? 14.148 4.234 7.66 1 94.69 88 PHE A N 1
ATOM 653 C CA . PHE A 1 88 ? 14.055 5.234 6.602 1 94.69 88 PHE A CA 1
ATOM 654 C C . PHE A 1 88 ? 15.359 5.316 5.82 1 94.69 88 PHE A C 1
ATOM 656 O O . PHE A 1 88 ? 15.734 6.387 5.344 1 94.69 88 PHE A O 1
ATOM 663 N N . CYS A 1 89 ? 16.109 4.242 5.844 1 95.62 89 CYS A N 1
ATOM 664 C CA . CYS A 1 89 ? 17.328 4.062 5.051 1 95.62 89 CYS A CA 1
ATOM 665 C C . CYS A 1 89 ? 17.047 3.223 3.811 1 95.62 89 CYS A C 1
ATOM 667 O O . CYS A 1 89 ? 16.766 2.027 3.916 1 95.62 89 CYS A O 1
ATOM 669 N N . TYR A 1 90 ? 17.172 3.852 2.645 1 96.62 90 TYR A N 1
ATOM 670 C CA . TYR A 1 90 ? 16.641 3.229 1.443 1 96.62 90 TYR A CA 1
ATOM 671 C C . TYR A 1 90 ? 17.75 2.818 0.489 1 96.62 90 TYR A C 1
ATOM 673 O O . TYR A 1 90 ? 18.75 3.516 0.365 1 96.62 90 TYR A O 1
ATOM 681 N N . THR A 1 91 ? 17.531 1.686 -0.166 1 95.88 91 THR A N 1
ATOM 682 C CA . THR A 1 91 ? 18.406 1.246 -1.251 1 95.88 91 THR A CA 1
ATOM 683 C C . THR A 1 91 ? 18.094 2.014 -2.535 1 95.88 91 THR A C 1
ATOM 685 O O . THR A 1 91 ? 17.109 2.752 -2.602 1 95.88 91 THR A O 1
ATOM 688 N N . ASP A 1 92 ? 18.922 1.849 -3.523 1 96.69 92 ASP A N 1
ATOM 689 C CA . ASP A 1 92 ? 18.703 2.482 -4.82 1 96.69 92 ASP A CA 1
ATOM 690 C C . ASP A 1 92 ? 17.391 2.02 -5.441 1 96.69 92 ASP A C 1
ATOM 692 O O . ASP A 1 92 ? 16.656 2.816 -6.039 1 96.69 92 ASP A O 1
ATOM 696 N N . GLU A 1 93 ? 17.109 0.747 -5.305 1 97.56 93 GLU A N 1
ATOM 697 C CA . GLU A 1 93 ? 15.875 0.185 -5.848 1 97.56 93 GLU A CA 1
ATOM 698 C C . GLU A 1 93 ? 14.648 0.836 -5.215 1 97.56 93 GLU A C 1
ATOM 700 O O . GLU A 1 93 ? 13.672 1.134 -5.906 1 97.56 93 GLU A O 1
ATOM 705 N N . GLU A 1 94 ? 14.758 1.034 -3.943 1 97.94 94 GLU A N 1
ATOM 706 C CA . GLU A 1 94 ? 13.656 1.65 -3.213 1 97.94 94 GLU A CA 1
ATOM 707 C C . GLU A 1 94 ? 13.469 3.109 -3.621 1 97.94 94 GLU A C 1
ATOM 709 O O . GLU A 1 94 ? 12.344 3.557 -3.852 1 97.94 94 GLU A O 1
ATOM 714 N N . VAL A 1 95 ? 14.547 3.828 -3.746 1 98.5 95 VAL A N 1
ATOM 715 C CA . VAL A 1 95 ? 14.492 5.23 -4.148 1 98.5 95 VAL A CA 1
ATOM 716 C C . VAL A 1 95 ? 13.938 5.34 -5.566 1 98.5 95 VAL A C 1
ATOM 718 O O . VAL A 1 95 ? 13.078 6.184 -5.84 1 98.5 95 VAL A O 1
ATOM 721 N N . ASP A 1 96 ? 14.367 4.449 -6.457 1 98.5 96 ASP A N 1
ATOM 722 C CA . ASP A 1 96 ? 13.867 4.441 -7.828 1 98.5 96 ASP A CA 1
ATOM 723 C C . ASP A 1 96 ? 12.352 4.258 -7.863 1 98.5 96 ASP A C 1
ATOM 725 O O . ASP A 1 96 ? 11.664 4.922 -8.633 1 98.5 96 ASP A O 1
ATOM 729 N N . THR A 1 97 ? 11.898 3.387 -7.047 1 98.69 97 THR A N 1
ATOM 730 C CA . THR A 1 97 ? 10.469 3.131 -6.957 1 98.69 97 THR A CA 1
ATOM 731 C C . THR A 1 97 ? 9.719 4.391 -6.523 1 98.69 97 THR A C 1
ATOM 733 O O . THR A 1 97 ? 8.727 4.777 -7.152 1 98.69 97 THR A O 1
ATOM 736 N N . MET A 1 98 ? 10.203 5.043 -5.516 1 98.88 98 MET A N 1
ATOM 737 C CA . MET A 1 98 ? 9.539 6.215 -4.957 1 98.88 98 MET A CA 1
ATOM 738 C C . MET A 1 98 ? 9.586 7.387 -5.934 1 98.88 98 MET A C 1
ATOM 740 O O . MET A 1 98 ? 8.625 8.148 -6.039 1 98.88 98 MET A O 1
ATOM 744 N N . LEU A 1 99 ? 10.711 7.5 -6.641 1 98.88 99 LEU A N 1
ATOM 745 C CA . LEU A 1 99 ? 10.812 8.555 -7.641 1 98.88 99 LEU A CA 1
ATOM 746 C C . LEU A 1 99 ? 9.789 8.344 -8.75 1 98.88 99 LEU A C 1
ATOM 748 O O . LEU A 1 99 ? 9.164 9.305 -9.219 1 98.88 99 LEU A O 1
ATOM 752 N N . GLU A 1 100 ? 9.609 7.113 -9.164 1 98.81 100 GLU A N 1
ATOM 753 C CA . GLU A 1 100 ? 8.602 6.816 -10.18 1 98.81 100 GLU A CA 1
ATOM 754 C C . GLU A 1 100 ? 7.199 7.137 -9.672 1 98.81 100 GLU A C 1
ATOM 756 O O . GLU A 1 100 ? 6.371 7.656 -10.422 1 98.81 100 GLU A O 1
ATOM 761 N N . ASP A 1 101 ? 6.918 6.824 -8.422 1 98.88 101 ASP A N 1
ATOM 762 C CA . ASP A 1 101 ? 5.641 7.191 -7.82 1 98.88 101 ASP A CA 1
ATOM 763 C C . ASP A 1 101 ? 5.418 8.703 -7.887 1 98.88 101 ASP A C 1
ATOM 765 O O . ASP A 1 101 ? 4.336 9.156 -8.258 1 98.88 101 ASP A O 1
ATOM 769 N N . ILE A 1 102 ? 6.449 9.445 -7.543 1 98.88 102 ILE A N 1
ATOM 770 C CA . ILE A 1 102 ? 6.359 10.906 -7.527 1 98.88 102 ILE A CA 1
ATOM 771 C C . ILE A 1 102 ? 6.027 11.414 -8.93 1 98.88 102 ILE A C 1
ATOM 773 O O . ILE A 1 102 ? 5.176 12.297 -9.086 1 98.88 102 ILE A O 1
ATOM 777 N N . GLU A 1 103 ? 6.629 10.844 -9.898 1 98.69 103 GLU A N 1
ATOM 778 C CA . GLU A 1 103 ? 6.371 11.266 -11.266 1 98.69 103 GLU A CA 1
ATOM 779 C C . GLU A 1 103 ? 4.902 11.062 -11.641 1 98.69 103 GLU A C 1
ATOM 781 O O . GLU A 1 103 ? 4.277 11.961 -12.211 1 98.69 103 GLU A O 1
ATOM 786 N N . VAL A 1 104 ? 4.383 9.969 -11.273 1 98.56 104 VAL A N 1
ATOM 787 C CA . VAL A 1 104 ? 3 9.648 -11.625 1 98.56 104 VAL A CA 1
ATOM 788 C C . VAL A 1 104 ? 2.049 10.578 -10.875 1 98.56 104 VAL A C 1
ATOM 790 O O . VAL A 1 104 ? 1.133 11.148 -11.469 1 98.56 104 VAL A O 1
ATOM 793 N N . PHE A 1 105 ? 2.266 10.734 -9.586 1 98.75 105 PHE A N 1
ATOM 794 C CA . PHE A 1 105 ? 1.352 11.539 -8.781 1 98.75 105 PHE A CA 1
ATOM 795 C C . PHE A 1 105 ? 1.468 13.008 -9.148 1 98.75 105 PHE A C 1
ATOM 797 O O . PHE A 1 105 ? 0.49 13.758 -9.055 1 98.75 105 PHE A O 1
ATOM 804 N N . LYS A 1 106 ? 2.678 13.43 -9.555 1 98.31 106 LYS A N 1
ATOM 805 C CA . LYS A 1 106 ? 2.836 14.789 -10.062 1 98.31 106 LYS A CA 1
ATOM 806 C C . LYS A 1 106 ? 1.938 15.023 -11.273 1 98.31 106 LYS A C 1
ATOM 808 O O . LYS A 1 106 ? 1.284 16.062 -11.375 1 98.31 106 LYS A O 1
ATOM 813 N N . GLU A 1 107 ? 1.836 14.039 -12.141 1 97.5 107 GLU A N 1
ATOM 814 C CA . GLU A 1 107 ? 1.004 14.133 -13.336 1 97.5 107 GLU A CA 1
ATOM 815 C C . GLU A 1 107 ? -0.478 14.18 -12.977 1 97.5 107 GLU A C 1
ATOM 817 O O . GLU A 1 107 ? -1.275 14.805 -13.68 1 97.5 107 GLU A O 1
ATOM 822 N N . ILE A 1 108 ? -0.853 13.508 -11.945 1 97.44 108 ILE A N 1
ATOM 823 C CA . ILE A 1 108 ? -2.238 13.5 -11.484 1 97.44 108 ILE A CA 1
ATOM 824 C C . ILE A 1 108 ? -2.615 14.883 -10.961 1 97.44 108 ILE A C 1
ATOM 826 O O . ILE A 1 108 ? -3.781 15.281 -11.023 1 97.44 108 ILE A O 1
ATOM 830 N N . GLY A 1 109 ? -1.66 15.656 -10.438 1 97.25 109 GLY A N 1
ATOM 831 C CA . GLY A 1 109 ? -1.904 17 -9.961 1 97.25 109 GLY A CA 1
ATOM 832 C C . GLY A 1 109 ? -2.178 17.062 -8.469 1 97.25 109 GLY A C 1
ATOM 833 O O . GLY A 1 109 ? -3.164 17.672 -8.039 1 97.25 109 GLY A O 1
ATOM 834 N N . VAL A 1 110 ? -1.328 16.516 -7.664 1 98.31 110 VAL A N 1
ATOM 835 C CA . VAL A 1 110 ? -1.458 16.562 -6.211 1 98.31 110 VAL A CA 1
ATOM 836 C C . VAL A 1 110 ? -0.822 17.859 -5.688 1 98.31 110 VAL A C 1
ATOM 838 O O . VAL A 1 110 ? -0.182 18.594 -6.441 1 98.31 110 VAL A O 1
ATOM 841 N N . ASP A 1 111 ? -0.978 18.141 -4.422 1 98.62 111 ASP A N 1
ATOM 842 C CA . ASP A 1 111 ? -0.633 19.484 -3.928 1 98.62 111 ASP A CA 1
ATOM 843 C C . ASP A 1 111 ? 0.653 19.438 -3.105 1 98.62 111 ASP A C 1
ATOM 845 O O . ASP A 1 111 ? 1.295 20.469 -2.9 1 98.62 111 ASP A O 1
ATOM 849 N N . ARG A 1 112 ? 1.014 18.312 -2.641 1 98.81 112 ARG A N 1
ATOM 850 C CA . ARG A 1 112 ? 2.168 18.172 -1.76 1 98.81 112 ARG A CA 1
ATOM 851 C C . ARG A 1 112 ? 2.625 16.719 -1.679 1 98.81 112 ARG A C 1
ATOM 853 O O . ARG A 1 112 ? 1.829 15.805 -1.892 1 98.81 112 ARG A O 1
ATOM 860 N N . PHE A 1 113 ? 3.867 16.516 -1.485 1 98.88 113 PHE A N 1
ATOM 861 C CA . PHE A 1 113 ? 4.387 15.188 -1.169 1 98.88 113 PHE A CA 1
ATOM 862 C C . PHE A 1 113 ? 4.875 15.125 0.275 1 98.88 113 PHE A C 1
ATOM 864 O O . PHE A 1 113 ? 5.172 16.156 0.878 1 98.88 113 PHE A O 1
ATOM 871 N N . VAL A 1 114 ? 4.855 13.992 0.854 1 98.88 114 VAL A N 1
ATOM 872 C CA . VAL A 1 114 ? 5.383 13.711 2.186 1 98.88 114 VAL A CA 1
ATOM 873 C C . VAL A 1 114 ? 6.48 12.656 2.094 1 98.88 114 VAL A C 1
ATOM 875 O O . VAL A 1 114 ? 6.246 11.547 1.607 1 98.88 114 VAL A O 1
ATOM 878 N N . PHE A 1 115 ? 7.668 13.062 2.504 1 98.75 115 PHE A N 1
ATOM 879 C CA . PHE A 1 115 ? 8.812 12.172 2.316 1 98.75 115 PHE A CA 1
ATOM 880 C C . PHE A 1 115 ? 9.867 12.414 3.389 1 98.75 115 PHE A C 1
ATOM 882 O O . PHE A 1 115 ? 9.914 13.492 3.99 1 98.75 115 PHE A O 1
ATOM 889 N N . GLY A 1 116 ? 10.641 11.398 3.678 1 98 116 GLY A N 1
ATOM 890 C CA . GLY A 1 116 ? 11.805 11.469 4.543 1 98 116 GLY A CA 1
ATOM 891 C C . GLY A 1 116 ? 12.75 10.297 4.363 1 98 116 GLY A C 1
ATOM 892 O O . GLY A 1 116 ? 12.312 9.156 4.18 1 98 116 GLY A O 1
ATOM 893 N N . ALA A 1 117 ? 14.016 10.578 4.406 1 97.81 117 ALA A N 1
ATOM 894 C CA . ALA A 1 117 ? 15.039 9.539 4.285 1 97.81 117 ALA A CA 1
ATOM 895 C C . ALA A 1 117 ? 16.219 9.82 5.215 1 97.81 117 ALA A C 1
ATOM 897 O O . ALA A 1 117 ? 16.625 10.969 5.383 1 97.81 117 ALA A O 1
ATOM 898 N N . LEU A 1 118 ? 16.719 8.789 5.773 1 96.31 118 LEU A N 1
ATOM 899 C CA . LEU A 1 118 ? 17.859 8.883 6.676 1 96.31 118 LEU A CA 1
ATOM 900 C C . LEU A 1 118 ? 19 8.008 6.184 1 96.31 118 LEU A C 1
ATOM 902 O O . LEU A 1 118 ? 18.797 7.094 5.379 1 96.31 118 LEU A O 1
ATOM 906 N N . THR A 1 119 ? 20.188 8.352 6.641 1 95.31 119 THR A N 1
ATOM 907 C CA . THR A 1 119 ? 21.344 7.484 6.438 1 95.31 119 THR A CA 1
ATOM 908 C C . THR A 1 119 ? 21.391 6.383 7.488 1 95.31 119 THR A C 1
ATOM 910 O O . THR A 1 119 ? 20.562 6.371 8.414 1 95.31 119 THR A O 1
ATOM 913 N N . ASN A 1 120 ? 22.359 5.441 7.34 1 91.75 120 ASN A N 1
ATOM 914 C CA . ASN A 1 120 ? 22.5 4.348 8.297 1 91.75 120 ASN A CA 1
ATOM 915 C C . ASN A 1 120 ? 23 4.848 9.648 1 91.75 120 ASN A C 1
ATOM 917 O O . ASN A 1 120 ? 22.984 4.102 10.633 1 91.75 120 ASN A O 1
ATOM 921 N N . THR A 1 121 ? 23.375 6.117 9.781 1 91.44 121 THR A N 1
ATOM 922 C CA . THR A 1 121 ? 23.812 6.711 11.039 1 91.44 121 THR A CA 1
ATOM 923 C C . THR A 1 121 ? 22.734 7.652 11.586 1 91.44 121 THR A C 1
ATOM 925 O O . THR A 1 121 ? 23.047 8.539 12.391 1 91.44 121 THR A O 1
ATOM 928 N N . LEU A 1 122 ? 21.484 7.59 11 1 90.88 122 LEU A N 1
ATOM 929 C CA . LEU A 1 122 ? 20.297 8.289 11.484 1 90.88 122 LEU A CA 1
ATOM 930 C C . LEU A 1 122 ? 20.438 9.797 11.281 1 90.88 122 LEU A C 1
ATOM 932 O O . LEU A 1 122 ? 20 10.586 12.125 1 90.88 122 LEU A O 1
ATOM 936 N N . LYS A 1 123 ? 21.156 10.125 10.234 1 95.06 123 LYS A N 1
ATOM 937 C CA . LYS A 1 123 ? 21.172 11.5 9.742 1 95.06 123 LYS A CA 1
ATOM 938 C C . LYS A 1 123 ? 20.297 11.664 8.5 1 95.06 123 LYS A C 1
ATOM 940 O O . LYS A 1 123 ? 19.969 10.672 7.836 1 95.06 123 LYS A O 1
ATOM 945 N N . VAL A 1 124 ? 19.953 12.875 8.258 1 97.69 124 VAL A N 1
ATOM 946 C CA . VAL A 1 124 ? 19.172 13.141 7.055 1 97.69 124 VAL A CA 1
ATOM 947 C C . VAL A 1 124 ? 19.953 12.703 5.82 1 97.69 124 VAL A C 1
ATOM 949 O O . VAL A 1 124 ? 21.141 13.039 5.676 1 97.69 124 VAL A O 1
ATOM 952 N N . ASP A 1 125 ? 19.391 11.852 5 1 98.06 125 ASP A N 1
ATOM 953 C CA . ASP A 1 125 ? 20 11.438 3.738 1 98.06 125 ASP A CA 1
ATOM 954 C C . ASP A 1 125 ? 19.875 12.531 2.682 1 98.06 125 ASP A C 1
ATOM 956 O O . ASP A 1 125 ? 18.922 12.523 1.883 1 98.06 125 ASP A O 1
ATOM 960 N N . GLU A 1 126 ? 20.812 13.406 2.654 1 98.5 126 GLU A N 1
ATOM 961 C CA . GLU A 1 126 ? 20.734 14.578 1.791 1 98.5 126 GLU A CA 1
ATOM 962 C C . GLU A 1 126 ? 20.656 14.18 0.321 1 98.5 126 GLU A C 1
ATOM 964 O O . GLU A 1 126 ? 19.922 14.789 -0.455 1 98.5 126 GLU A O 1
ATOM 969 N N . GLU A 1 127 ? 21.359 13.18 -0.04 1 98.5 127 GLU A N 1
ATOM 970 C CA . GLU A 1 127 ? 21.406 12.742 -1.434 1 98.5 127 GLU A CA 1
ATOM 971 C C . GLU A 1 127 ? 20.016 12.336 -1.924 1 98.5 127 GLU A C 1
ATOM 973 O O . GLU A 1 127 ? 19.547 12.836 -2.947 1 98.5 127 GLU A O 1
ATOM 978 N N . ASN A 1 128 ? 19.391 11.5 -1.227 1 98.62 128 ASN A N 1
ATOM 979 C CA . ASN A 1 128 ? 18.062 11.023 -1.631 1 98.62 128 ASN A CA 1
ATOM 980 C C . ASN A 1 128 ? 17.016 12.117 -1.492 1 98.62 128 ASN A C 1
ATOM 982 O O . ASN A 1 128 ? 16.094 12.203 -2.301 1 98.62 128 ASN A O 1
ATOM 986 N N . CYS A 1 129 ? 17.172 12.938 -0.493 1 98.81 129 CYS A N 1
ATOM 987 C CA . CYS A 1 129 ? 16.25 14.055 -0.332 1 98.81 129 CYS A CA 1
ATOM 988 C C . CYS A 1 129 ? 16.344 15.016 -1.513 1 98.81 129 CYS A C 1
ATOM 990 O O . CYS A 1 129 ? 15.312 15.492 -2.012 1 98.81 129 CYS A O 1
ATOM 992 N N . VAL A 1 130 ? 17.531 15.227 -1.968 1 98.81 130 VAL A N 1
ATOM 993 C CA . VAL A 1 130 ? 17.734 16.125 -3.102 1 98.81 130 VAL A CA 1
ATOM 994 C C . VAL A 1 130 ? 17.062 15.539 -4.344 1 98.81 130 VAL A C 1
ATOM 996 O O . VAL A 1 130 ? 16.406 16.25 -5.098 1 98.81 130 VAL A O 1
ATOM 999 N N . LYS A 1 131 ? 17.219 14.25 -4.59 1 98.69 131 LYS A N 1
ATOM 1000 C CA . LYS A 1 131 ? 16.562 13.594 -5.723 1 98.69 131 LYS A CA 1
ATOM 1001 C C . LYS A 1 131 ? 15.055 13.797 -5.699 1 98.69 131 LYS A C 1
ATOM 1003 O O . LYS A 1 131 ? 14.461 14.156 -6.715 1 98.69 131 LYS A O 1
ATOM 1008 N N . VAL A 1 132 ? 14.477 13.641 -4.512 1 98.75 132 VAL A N 1
ATOM 1009 C CA . VAL A 1 132 ? 13.023 13.727 -4.359 1 98.75 132 VAL A CA 1
ATOM 1010 C C . VAL A 1 132 ? 12.57 15.172 -4.543 1 98.75 132 VAL A C 1
ATOM 1012 O O . VAL A 1 132 ? 11.617 15.438 -5.277 1 98.75 132 VAL A O 1
ATOM 1015 N N . LEU A 1 133 ? 13.297 16.109 -3.939 1 98.75 133 LEU A N 1
ATOM 1016 C CA . LEU A 1 133 ? 12.93 17.516 -4.012 1 98.75 133 LEU A CA 1
ATOM 1017 C C . LEU A 1 133 ? 13.039 18.047 -5.441 1 98.75 133 LEU A C 1
ATOM 1019 O O . LEU A 1 133 ? 12.156 18.766 -5.914 1 98.75 133 LEU A O 1
ATOM 1023 N N . ASN A 1 134 ? 14.07 17.625 -6.129 1 98.69 134 ASN A N 1
ATOM 1024 C CA . ASN A 1 134 ? 14.25 18.047 -7.516 1 98.69 134 ASN A CA 1
ATOM 1025 C C . ASN A 1 134 ? 13.125 17.531 -8.406 1 98.69 134 ASN A C 1
ATOM 1027 O O . ASN A 1 134 ? 12.609 18.281 -9.242 1 98.69 134 ASN A O 1
ATOM 1031 N N . LEU A 1 135 ? 12.781 16.328 -8.188 1 98.75 135 LEU A N 1
ATOM 1032 C CA . LEU A 1 135 ? 11.742 15.742 -9.023 1 98.75 135 LEU A CA 1
ATOM 1033 C C . LEU A 1 135 ? 10.375 16.328 -8.68 1 98.75 135 LEU A C 1
ATOM 1035 O O . LEU A 1 135 ? 9.531 16.5 -9.555 1 98.75 135 LEU A O 1
ATOM 1039 N N . ALA A 1 136 ? 10.141 16.578 -7.414 1 98.44 136 ALA A N 1
ATOM 1040 C CA . ALA A 1 136 ? 8.844 17.031 -6.926 1 98.44 136 ALA A CA 1
ATOM 1041 C C . ALA A 1 136 ? 8.586 18.484 -7.328 1 98.44 136 ALA A C 1
ATOM 1043 O O . ALA A 1 136 ? 7.43 18.906 -7.414 1 98.44 136 ALA A O 1
ATOM 1044 N N . THR A 1 137 ? 9.664 19.25 -7.574 1 97.75 137 THR A N 1
ATOM 1045 C CA . THR A 1 137 ? 9.508 20.656 -7.895 1 97.75 137 THR A CA 1
ATOM 1046 C C . THR A 1 137 ? 8.523 20.844 -9.047 1 97.75 137 THR A C 1
ATOM 1048 O O . THR A 1 137 ? 8.609 20.156 -10.062 1 97.75 137 THR A O 1
ATOM 1051 N N . PRO A 1 138 ? 7.516 21.734 -8.984 1 98.06 138 PRO A N 1
ATOM 1052 C CA . PRO A 1 138 ? 7.355 22.828 -8.008 1 98.06 138 PRO A CA 1
ATOM 1053 C C . PRO A 1 138 ? 6.457 22.438 -6.836 1 98.06 138 PRO A C 1
ATOM 1055 O O . PRO A 1 138 ? 6.109 23.281 -6.016 1 98.06 138 PRO A O 1
ATOM 1058 N N . ILE A 1 139 ? 5.996 21.203 -6.746 1 98.69 139 ILE A N 1
ATOM 1059 C CA . ILE A 1 139 ? 5.129 20.734 -5.668 1 98.69 139 ILE A CA 1
ATOM 1060 C C . ILE A 1 139 ? 5.918 20.672 -4.363 1 98.69 139 ILE A C 1
ATOM 1062 O O . ILE A 1 139 ? 6.984 20.047 -4.309 1 98.69 139 ILE A O 1
ATOM 1066 N N . PRO A 1 140 ? 5.453 21.328 -3.281 1 98.69 140 PRO A N 1
ATOM 1067 C CA . PRO A 1 140 ? 6.195 21.312 -2.02 1 98.69 140 PRO A CA 1
ATOM 1068 C C . PRO A 1 140 ? 6.234 19.938 -1.37 1 98.69 140 PRO A C 1
ATOM 1070 O O . PRO A 1 140 ? 5.41 19.078 -1.693 1 98.69 140 PRO A O 1
ATOM 1073 N N . VAL A 1 141 ? 7.199 19.75 -0.447 1 98.81 141 VAL A N 1
ATOM 1074 C CA . VAL A 1 141 ? 7.387 18.469 0.205 1 98.81 141 VAL A CA 1
ATOM 1075 C C . VAL A 1 141 ? 7.465 18.656 1.718 1 98.81 141 VAL A C 1
ATOM 1077 O O . VAL A 1 141 ? 8.125 19.578 2.201 1 98.81 141 VAL A O 1
ATOM 1080 N N . THR A 1 142 ? 6.727 17.859 2.459 1 98.88 142 THR A N 1
ATOM 1081 C CA . THR A 1 142 ? 6.824 17.75 3.91 1 98.88 142 THR A CA 1
ATOM 1082 C C . THR A 1 142 ? 7.832 16.688 4.316 1 98.88 142 THR A C 1
ATOM 1084 O O . THR A 1 142 ? 7.828 15.586 3.766 1 98.88 142 THR A O 1
ATOM 1087 N N . PHE A 1 143 ? 8.82 17.062 5.195 1 98.81 143 PHE A N 1
ATOM 1088 C CA . PHE A 1 143 ? 9.664 16.047 5.809 1 98.81 143 PHE A CA 1
ATOM 1089 C C . PHE A 1 143 ? 8.938 15.359 6.953 1 98.81 143 PHE A C 1
ATOM 1091 O O . PHE A 1 143 ? 8.547 16 7.93 1 98.81 143 PHE A O 1
ATOM 1098 N N . HIS A 1 144 ? 8.719 14.023 6.789 1 97.81 144 HIS A N 1
ATOM 1099 C CA . HIS A 1 144 ? 7.836 13.359 7.742 1 97.81 144 HIS A CA 1
ATOM 1100 C C . HIS A 1 144 ? 8.594 12.953 9 1 97.81 144 HIS A C 1
ATOM 1102 O O . HIS A 1 144 ? 9.648 13.516 9.305 1 97.81 144 HIS A O 1
ATOM 1108 N N . ARG A 1 145 ? 8.117 12.039 9.766 1 95.75 145 ARG A N 1
ATOM 1109 C CA . ARG A 1 145 ? 8.492 11.773 11.148 1 95.75 145 ARG A CA 1
ATOM 1110 C C . ARG A 1 145 ? 9.852 11.086 11.227 1 95.75 145 ARG A C 1
ATOM 1112 O O . ARG A 1 145 ? 10.344 10.781 12.312 1 95.75 145 ARG A O 1
ATOM 1119 N N . ALA A 1 146 ? 10.508 10.891 10.062 1 94.81 146 ALA A N 1
ATOM 1120 C CA . ALA A 1 146 ? 11.875 10.391 10.109 1 94.81 146 ALA A CA 1
ATOM 1121 C C . ALA A 1 146 ? 12.75 11.273 11 1 94.81 146 ALA A C 1
ATOM 1123 O O . ALA A 1 146 ? 13.711 10.789 11.609 1 94.81 146 ALA A O 1
ATOM 1124 N N . ILE A 1 147 ? 12.445 12.539 11.148 1 95.62 147 ILE A N 1
ATOM 1125 C CA . ILE A 1 147 ? 13.195 13.492 11.953 1 95.62 147 ILE A CA 1
ATOM 1126 C C . ILE A 1 147 ? 13.172 13.062 13.414 1 95.62 147 ILE A C 1
ATOM 1128 O O . ILE A 1 147 ? 14.102 13.344 14.172 1 95.62 147 ILE A O 1
ATOM 1132 N N . ASP A 1 148 ? 12.117 12.375 13.789 1 94.44 148 ASP A N 1
ATOM 1133 C CA . ASP A 1 148 ? 11.914 12 15.18 1 94.44 148 ASP A CA 1
ATOM 1134 C C . ASP A 1 148 ? 12.891 10.898 15.602 1 94.44 148 ASP A C 1
ATOM 1136 O O . ASP A 1 148 ? 13.047 10.617 16.781 1 94.44 148 ASP A O 1
ATOM 1140 N N . ILE A 1 149 ? 13.516 10.305 14.648 1 90.81 149 ILE A N 1
ATOM 1141 C CA . ILE A 1 149 ? 14.438 9.211 14.961 1 90.81 149 ILE A CA 1
ATOM 1142 C C . ILE A 1 149 ? 15.875 9.695 14.812 1 90.81 149 ILE A C 1
ATOM 1144 O O . ILE A 1 149 ? 16.812 8.969 15.156 1 90.81 149 ILE A O 1
ATOM 1148 N N . CYS A 1 150 ? 16.062 10.859 14.367 1 91.62 150 CYS A N 1
ATOM 1149 C CA . CYS A 1 150 ? 17.406 11.406 14.172 1 91.62 150 CYS A CA 1
ATOM 1150 C C . CYS A 1 150 ? 18.109 11.617 15.508 1 91.62 150 CYS A C 1
ATOM 1152 O O . CYS A 1 150 ? 17.453 11.883 16.516 1 91.62 150 CYS A O 1
ATOM 1154 N N . GLN A 1 151 ? 19.344 11.508 15.445 1 84.12 151 GLN A N 1
ATOM 1155 C CA . GLN A 1 151 ? 20.141 11.672 16.656 1 84.12 151 GLN A CA 1
ATOM 1156 C C . GLN A 1 151 ? 20.219 13.133 17.078 1 84.12 151 GLN A C 1
ATOM 1158 O O . GLN A 1 151 ? 19.969 13.469 18.234 1 84.12 151 GLN A O 1
ATOM 1163 N N . ASP A 1 152 ? 20.625 13.992 16.156 1 90 152 ASP A N 1
ATOM 1164 C CA . ASP A 1 152 ? 20.703 15.43 16.391 1 90 152 ASP A CA 1
ATOM 1165 C C . ASP A 1 152 ? 19.578 16.172 15.688 1 90 152 ASP A C 1
ATOM 1167 O O . ASP A 1 152 ? 19.703 16.516 14.508 1 90 152 ASP A O 1
ATOM 1171 N N . TYR A 1 153 ? 18.641 16.531 16.469 1 90.06 153 TYR A N 1
ATOM 1172 C CA . TYR A 1 153 ? 17.422 17.094 15.898 1 90.06 153 TYR A CA 1
ATOM 1173 C C . TYR A 1 153 ? 17.672 18.484 15.336 1 90.06 153 TYR A C 1
ATOM 1175 O O . TYR A 1 153 ? 17.125 18.859 14.289 1 90.06 153 TYR A O 1
ATOM 1183 N N . ILE A 1 154 ? 18.469 19.297 15.992 1 93.5 154 ILE A N 1
ATOM 1184 C CA . ILE A 1 154 ? 18.734 20.656 15.562 1 93.5 154 ILE A CA 1
ATOM 1185 C C . ILE A 1 154 ? 19.484 20.641 14.234 1 93.5 154 ILE A C 1
ATOM 1187 O O . ILE A 1 154 ? 19.109 21.328 13.289 1 93.5 154 ILE A O 1
ATOM 1191 N N . SER A 1 155 ? 20.516 19.859 14.195 1 95.81 155 SER A N 1
ATOM 1192 C CA . SER A 1 155 ? 21.266 19.719 12.945 1 95.81 155 SER A CA 1
ATOM 1193 C C . SER A 1 155 ? 20.375 19.203 11.82 1 95.81 155 SER A C 1
ATOM 1195 O O . SER A 1 155 ? 20.5 19.641 10.672 1 95.81 155 SER A O 1
ATOM 1197 N N . SER A 1 156 ? 19.516 18.281 12.156 1 96.56 156 SER A N 1
ATOM 1198 C CA . SER A 1 156 ? 18.625 17.688 11.164 1 96.56 156 SER A CA 1
ATOM 1199 C C . SER A 1 156 ? 17.641 18.719 10.625 1 96.56 156 SER A C 1
ATOM 1201 O O . SER A 1 156 ? 17.406 18.797 9.422 1 96.56 156 SER A O 1
ATOM 1203 N N . VAL A 1 157 ? 17.109 19.531 11.492 1 97.44 157 VAL A N 1
ATOM 1204 C CA . VAL A 1 157 ? 16.141 20.547 11.078 1 97.44 157 VAL A CA 1
ATOM 1205 C C . VAL A 1 157 ? 16.828 21.578 10.172 1 97.44 157 VAL A C 1
ATOM 1207 O O . VAL A 1 157 ? 16.266 21.984 9.156 1 97.44 157 VAL A O 1
ATOM 1210 N N . ASN A 1 158 ? 18.031 21.938 10.539 1 97.88 158 ASN A N 1
ATOM 1211 C CA . ASN A 1 158 ? 18.797 22.844 9.695 1 97.88 158 ASN A CA 1
ATOM 1212 C C . ASN A 1 158 ? 19.016 22.266 8.305 1 97.88 158 ASN A C 1
ATOM 1214 O O . ASN A 1 158 ? 18.859 22.953 7.301 1 97.88 158 ASN A O 1
ATOM 1218 N N . THR A 1 159 ? 19.344 21.031 8.273 1 98.19 159 THR A N 1
ATOM 1219 C CA . THR A 1 159 ? 19.578 20.344 7.004 1 98.19 159 THR A CA 1
ATOM 1220 C C . THR A 1 159 ? 18.312 20.312 6.164 1 98.19 159 THR A C 1
ATOM 1222 O O . THR A 1 159 ? 18.344 20.609 4.969 1 98.19 159 THR A O 1
ATOM 1225 N N . ILE A 1 160 ? 17.203 20 6.75 1 98.06 160 ILE A N 1
ATOM 1226 C CA . ILE A 1 160 ? 15.922 19.875 6.062 1 98.06 160 ILE A CA 1
ATOM 1227 C C . ILE A 1 160 ? 15.523 21.234 5.492 1 98.06 160 ILE A C 1
ATOM 1229 O O . ILE A 1 160 ? 15.031 21.328 4.363 1 98.06 160 ILE A O 1
ATOM 1233 N N . ILE A 1 161 ? 15.781 22.328 6.246 1 98.31 161 ILE A N 1
ATOM 1234 C CA . ILE A 1 161 ? 15.484 23.688 5.805 1 98.31 161 ILE A CA 1
ATOM 1235 C C . ILE A 1 161 ? 16.375 24.047 4.617 1 98.31 161 ILE A C 1
ATOM 1237 O O . ILE A 1 161 ? 15.898 24.547 3.6 1 98.31 161 ILE A O 1
ATOM 1241 N N . GLU A 1 162 ? 17.609 23.688 4.75 1 98.38 162 GLU A N 1
ATOM 1242 C CA . GLU A 1 162 ? 18.578 24.016 3.707 1 98.38 162 GLU A CA 1
ATOM 1243 C C . GLU A 1 162 ? 18.266 23.281 2.408 1 98.38 162 GLU A C 1
ATOM 1245 O O . GLU A 1 162 ? 18.469 23.812 1.318 1 98.38 162 GLU A O 1
ATOM 1250 N N . LEU A 1 163 ? 17.812 22.094 2.512 1 98.44 163 LEU A N 1
ATOM 1251 C CA . LEU A 1 163 ? 17.5 21.281 1.341 1 98.44 163 LEU A CA 1
ATOM 1252 C C . LEU A 1 163 ? 16.281 21.844 0.598 1 98.44 163 LEU A C 1
ATOM 1254 O O . LEU A 1 163 ? 16.109 21.594 -0.596 1 98.44 163 LEU A O 1
ATOM 1258 N N . GLY A 1 164 ? 15.352 22.469 1.356 1 98.19 164 GLY A N 1
ATOM 1259 C CA . GLY A 1 164 ? 14.242 23.109 0.673 1 98.19 164 GLY A CA 1
ATOM 1260 C C . GLY A 1 164 ? 12.891 22.547 1.078 1 98.19 164 GLY A C 1
ATOM 1261 O O . GLY A 1 164 ? 11.875 22.844 0.449 1 98.19 164 GLY A O 1
ATOM 1262 N N . PHE A 1 165 ? 12.852 21.734 2.131 1 98.5 165 PHE A N 1
ATOM 1263 C CA . PHE A 1 165 ? 11.562 21.344 2.693 1 98.5 165 PHE A CA 1
ATOM 1264 C C . PHE A 1 165 ? 10.852 22.547 3.311 1 98.5 165 PHE A C 1
ATOM 1266 O O . PHE A 1 165 ? 11.5 23.406 3.906 1 98.5 165 PHE A O 1
ATOM 1273 N N . ASN A 1 166 ? 9.586 22.562 3.246 1 97.12 166 ASN A N 1
ATOM 1274 C CA . ASN A 1 166 ? 8.922 23.734 3.797 1 97.12 166 ASN A CA 1
ATOM 1275 C C . ASN A 1 166 ? 8.047 23.391 4.996 1 97.12 166 ASN A C 1
ATOM 1277 O O . ASN A 1 166 ? 7.469 24.266 5.633 1 97.12 166 ASN A O 1
ATOM 1281 N N . ARG A 1 167 ? 7.977 22.141 5.289 1 98.75 167 ARG A N 1
ATOM 1282 C CA . ARG A 1 167 ? 7.223 21.672 6.449 1 98.75 167 ARG A CA 1
ATOM 1283 C C . ARG A 1 167 ? 7.871 20.438 7.066 1 98.75 167 ARG A C 1
ATOM 1285 O O . ARG A 1 167 ? 8.445 19.609 6.355 1 98.75 167 ARG A O 1
ATOM 1292 N N . VAL A 1 168 ? 7.836 20.391 8.352 1 98.62 168 VAL A N 1
ATOM 1293 C CA . VAL A 1 168 ? 8.344 19.219 9.055 1 98.62 168 VAL A CA 1
ATOM 1294 C C . VAL A 1 168 ? 7.262 18.656 9.977 1 98.62 168 VAL A C 1
ATOM 1296 O O . VAL A 1 168 ? 6.652 19.391 10.758 1 98.62 168 VAL A O 1
ATOM 1299 N N . LEU A 1 169 ? 6.906 17.391 9.773 1 98.38 169 LEU A N 1
ATOM 1300 C CA . LEU A 1 169 ? 6.012 16.656 10.656 1 98.38 169 LEU A CA 1
ATOM 1301 C C . LEU A 1 169 ? 6.789 16 11.805 1 98.38 169 LEU A C 1
ATOM 1303 O O . LEU A 1 169 ? 7.746 15.266 11.57 1 98.38 169 LEU A O 1
ATOM 1307 N N . THR A 1 170 ? 6.383 16.266 13.07 1 97.69 170 THR A N 1
ATOM 1308 C CA . THR A 1 170 ? 7.184 15.758 14.18 1 97.69 170 THR A CA 1
ATOM 1309 C C . THR A 1 170 ? 6.305 15.445 15.383 1 97.69 170 THR A C 1
ATOM 1311 O O . THR A 1 170 ? 5.273 16.094 15.594 1 97.69 170 THR A O 1
ATOM 1314 N N . SER A 1 171 ? 6.742 14.453 16.078 1 96.12 171 SER A N 1
ATOM 1315 C CA . SER A 1 171 ? 6.145 14.133 17.375 1 96.12 171 SER A CA 1
ATOM 1316 C C . SER A 1 171 ? 7.035 14.602 18.531 1 96.12 171 SER A C 1
ATOM 1318 O O . SER A 1 171 ? 6.863 14.164 19.672 1 96.12 171 SER A O 1
ATOM 1320 N N . GLY A 1 172 ? 8.055 15.367 18.172 1 95.25 172 GLY A N 1
ATOM 1321 C CA . GLY A 1 172 ? 8.992 15.812 19.188 1 95.25 172 GLY A CA 1
ATOM 1322 C C . GLY A 1 172 ? 9.883 14.703 19.703 1 95.25 172 GLY A C 1
ATOM 1323 O O . GLY A 1 172 ? 10.234 14.688 20.891 1 95.25 172 GLY A O 1
ATOM 1324 N N . GLN A 1 173 ? 10.117 13.742 18.891 1 93.38 173 GLN A N 1
ATOM 1325 C CA . GLN A 1 173 ? 10.984 12.609 19.172 1 93.38 173 GLN A CA 1
ATOM 1326 C C . GLN A 1 173 ? 10.43 11.75 20.297 1 93.38 173 GLN A C 1
ATOM 1328 O O . GLN A 1 173 ? 11.188 11.148 21.062 1 93.38 173 GLN A O 1
ATOM 1333 N N . LYS A 1 174 ? 9.172 11.812 20.5 1 92.69 174 LYS A N 1
ATOM 1334 C CA . LYS A 1 174 ? 8.461 10.977 21.453 1 92.69 174 LYS A CA 1
ATOM 1335 C C . LYS A 1 174 ? 7.316 10.227 20.781 1 92.69 174 LYS A C 1
ATOM 1337 O O . LYS A 1 174 ? 6.992 10.477 19.625 1 92.69 174 LYS A O 1
ATOM 1342 N N . ALA A 1 175 ? 6.758 9.227 21.469 1 90 175 ALA A N 1
ATOM 1343 C CA . ALA A 1 175 ? 5.656 8.43 20.922 1 90 175 ALA A CA 1
ATOM 1344 C C . ALA A 1 175 ? 4.422 9.297 20.688 1 90 175 ALA A C 1
ATOM 1346 O O . ALA A 1 175 ? 3.695 9.102 19.703 1 90 175 ALA A O 1
ATOM 1347 N N . MET A 1 176 ? 4.297 10.266 21.562 1 93.06 176 MET A N 1
ATOM 1348 C CA . MET A 1 176 ? 3.168 11.188 21.484 1 93.06 176 MET A CA 1
ATOM 1349 C C . MET A 1 176 ? 3.645 12.641 21.5 1 93.06 176 MET A C 1
ATOM 1351 O O . MET A 1 176 ? 4.484 13.008 22.312 1 93.06 176 MET A O 1
ATOM 1355 N N . ALA A 1 177 ? 3.027 13.375 20.641 1 94.62 177 ALA A N 1
ATOM 1356 C CA . ALA A 1 177 ? 3.424 14.781 20.516 1 94.62 177 ALA A CA 1
ATOM 1357 C C . ALA A 1 177 ? 3.057 15.562 21.781 1 94.62 177 ALA A C 1
ATOM 1359 O O . ALA A 1 177 ? 3.656 16.594 22.062 1 94.62 177 ALA A O 1
ATOM 1360 N N . ALA A 1 178 ? 2.074 15.023 22.516 1 93.94 178 ALA A N 1
ATOM 1361 C CA . ALA A 1 178 ? 1.573 15.766 23.672 1 93.94 178 ALA A CA 1
ATOM 1362 C C . ALA A 1 178 ? 2.396 15.469 24.922 1 93.94 178 ALA A C 1
ATOM 1364 O O . ALA A 1 178 ? 2.127 16 26 1 93.94 178 ALA A O 1
ATOM 1365 N N . ASP A 1 179 ? 3.42 14.648 24.766 1 94.5 179 ASP A N 1
ATOM 1366 C CA . ASP A 1 179 ? 4.375 14.438 25.859 1 94.5 179 ASP A CA 1
ATOM 1367 C C . ASP A 1 179 ? 5.055 15.75 26.25 1 94.5 179 ASP A C 1
ATOM 1369 O O . ASP A 1 179 ? 5.359 16.578 25.391 1 94.5 179 ASP A O 1
ATOM 1373 N N . THR A 1 180 ? 5.324 15.883 27.516 1 96 180 THR A N 1
ATOM 1374 C CA . THR A 1 180 ? 5.895 17.125 28.031 1 96 180 THR A CA 1
ATOM 1375 C C . THR A 1 180 ? 7.203 17.453 27.328 1 96 180 THR A C 1
ATOM 1377 O O . THR A 1 180 ? 7.406 18.578 26.875 1 96 180 THR A O 1
ATOM 1380 N N . ASP A 1 181 ? 8.055 16.5 27.219 1 95.88 181 ASP A N 1
ATOM 1381 C CA . ASP A 1 181 ? 9.336 16.703 26.547 1 95.88 181 ASP A CA 1
ATOM 1382 C C . ASP A 1 181 ? 9.141 17 25.062 1 95.88 181 ASP A C 1
ATOM 1384 O O . ASP A 1 181 ? 9.875 17.812 24.5 1 95.88 181 ASP A O 1
ATOM 1388 N N . ALA A 1 182 ? 8.172 16.391 24.5 1 96.62 182 ALA A N 1
ATOM 1389 C CA . ALA A 1 182 ? 7.848 16.625 23.094 1 96.62 182 ALA A CA 1
ATOM 1390 C C . ALA A 1 182 ? 7.336 18.047 22.891 1 96.62 182 ALA A C 1
ATOM 1392 O O . ALA A 1 182 ? 7.762 18.734 21.953 1 96.62 182 ALA A O 1
ATOM 1393 N N . LEU A 1 183 ? 6.527 18.453 23.797 1 97.38 183 LEU A N 1
ATOM 1394 C CA . LEU A 1 183 ? 5.98 19.812 23.719 1 97.38 183 LEU A CA 1
ATOM 1395 C C . LEU A 1 183 ? 7.09 20.844 23.828 1 97.38 183 LEU A C 1
ATOM 1397 O O . LEU A 1 183 ? 7.086 21.844 23.109 1 97.38 183 LEU A O 1
ATOM 1401 N N . ASN A 1 184 ? 7.973 20.609 24.703 1 97.19 184 ASN A N 1
ATOM 1402 C CA . ASN A 1 184 ? 9.102 21.516 24.859 1 97.19 184 ASN A CA 1
ATOM 1403 C C . ASN A 1 184 ? 9.945 21.594 23.594 1 97.19 184 ASN A C 1
ATOM 1405 O O . ASN A 1 184 ? 10.375 22.672 23.188 1 97.19 184 ASN A O 1
ATOM 1409 N N . MET A 1 185 ? 10.188 20.5 23.031 1 96.25 185 MET A N 1
ATOM 1410 C CA . MET A 1 185 ? 10.969 20.453 21.797 1 96.25 185 MET A CA 1
ATOM 1411 C C . MET A 1 185 ? 10.242 21.172 20.656 1 96.25 185 MET A C 1
ATOM 1413 O O . MET A 1 185 ? 10.852 21.953 19.922 1 96.25 185 MET A O 1
ATOM 1417 N N . ILE A 1 186 ? 8.961 20.938 20.5 1 97.56 186 ILE A N 1
ATOM 1418 C CA . ILE A 1 186 ? 8.156 21.547 19.453 1 97.56 186 ILE A CA 1
ATOM 1419 C C . ILE A 1 186 ? 8.133 23.062 19.641 1 97.56 186 ILE A C 1
ATOM 1421 O O . ILE A 1 186 ? 8.281 23.828 18.672 1 97.56 186 ILE A O 1
ATOM 1425 N N . LYS A 1 187 ? 7.996 23.469 20.891 1 97.56 187 LYS A N 1
ATOM 1426 C CA . LYS A 1 187 ? 8.039 24.891 21.203 1 97.56 187 LYS A CA 1
ATOM 1427 C C . LYS A 1 187 ? 9.359 25.516 20.766 1 97.56 187 LYS A C 1
ATOM 1429 O O . LYS A 1 187 ? 9.375 26.578 20.125 1 97.56 187 LYS A O 1
ATOM 1434 N N . LEU A 1 188 ? 10.398 24.859 21.109 1 96.94 188 LEU A N 1
ATOM 1435 C CA . LEU A 1 188 ? 11.727 25.328 20.734 1 96.94 188 LEU A CA 1
ATOM 1436 C C . LEU A 1 188 ? 11.867 25.438 19.219 1 96.94 188 LEU A C 1
ATOM 1438 O O . LEU A 1 188 ? 12.422 26.406 18.719 1 96.94 188 LEU A O 1
ATOM 1442 N N . LEU A 1 189 ? 11.375 24.438 18.469 1 97.12 189 LEU A N 1
ATOM 1443 C CA . LEU A 1 189 ? 11.438 24.422 17.016 1 97.12 189 LEU A CA 1
ATOM 1444 C C . LEU A 1 189 ? 10.664 25.609 16.438 1 97.12 189 LEU A C 1
ATOM 1446 O O . LEU A 1 189 ? 11.133 26.266 15.5 1 97.12 189 LEU A O 1
ATOM 1450 N N . VAL A 1 190 ? 9.516 25.875 16.969 1 97.81 190 VAL A N 1
ATOM 1451 C CA . VAL A 1 190 ? 8.672 26.969 16.484 1 97.81 190 VAL A CA 1
ATOM 1452 C C . VAL A 1 190 ? 9.367 28.312 16.734 1 97.81 190 VAL A C 1
ATOM 1454 O O . VAL A 1 190 ? 9.398 29.172 15.852 1 97.81 190 VAL A O 1
ATOM 1457 N N . GLU A 1 191 ? 9.93 28.453 17.891 1 97.44 191 GLU A N 1
ATOM 1458 C CA . GLU A 1 191 ? 10.594 29.703 18.266 1 97.44 191 GLU A CA 1
ATOM 1459 C C . GLU A 1 191 ? 11.836 29.938 17.406 1 97.44 191 GLU A C 1
ATOM 1461 O O . GLU A 1 191 ? 12.086 31.062 16.969 1 97.44 191 GLU A O 1
ATOM 1466 N N . MET A 1 192 ? 12.539 28.906 17.156 1 96.75 192 MET A N 1
ATOM 1467 C CA . MET A 1 192 ? 13.836 29.031 16.484 1 96.75 192 MET A CA 1
ATOM 1468 C C . MET A 1 192 ? 13.664 29.062 14.977 1 96.75 192 MET A C 1
ATOM 1470 O O . MET A 1 192 ? 14.406 29.766 14.281 1 96.75 192 MET A O 1
ATOM 1474 N N . TYR A 1 193 ? 12.703 28.297 14.453 1 96.75 193 TYR A N 1
ATOM 1475 C CA . TYR A 1 193 ? 12.703 28.047 13.016 1 96.75 193 TYR A CA 1
ATOM 1476 C C . TYR A 1 193 ? 11.336 28.359 12.406 1 96.75 193 TYR A C 1
ATOM 1478 O O . TYR A 1 193 ? 11.125 28.172 11.203 1 96.75 193 TYR A O 1
ATOM 1486 N N . GLY A 1 194 ? 10.398 28.828 13.188 1 95.5 194 GLY A N 1
ATOM 1487 C CA . GLY A 1 194 ? 9.023 29.016 12.742 1 95.5 194 GLY A CA 1
ATOM 1488 C C . GLY A 1 194 ? 8.914 29.938 11.539 1 95.5 194 GLY A C 1
ATOM 1489 O O . GLY A 1 194 ? 7.922 29.906 10.812 1 95.5 194 GLY A O 1
ATOM 1490 N N . ASP A 1 195 ? 9.898 30.75 11.289 1 96.19 195 ASP A N 1
ATOM 1491 C CA . ASP A 1 195 ? 9.906 31.672 10.148 1 96.19 195 ASP A CA 1
ATOM 1492 C C . ASP A 1 195 ? 10.555 31.031 8.93 1 96.19 195 ASP A C 1
ATOM 1494 O O . ASP A 1 195 ? 10.445 31.562 7.816 1 96.19 195 ASP A O 1
ATOM 1498 N N . LYS A 1 196 ? 11.148 29.891 9.039 1 97.56 196 LYS A N 1
ATOM 1499 C CA . LYS A 1 196 ? 11.891 29.234 7.965 1 97.56 196 LYS A CA 1
ATOM 1500 C C . LYS A 1 196 ? 11.188 27.953 7.508 1 97.56 196 LYS A C 1
ATOM 1502 O O . LYS A 1 196 ? 11.305 27.562 6.344 1 97.56 196 LYS A O 1
ATOM 1507 N N . ILE A 1 197 ? 10.531 27.312 8.43 1 98.06 197 ILE A N 1
ATOM 1508 C CA . ILE A 1 197 ? 9.867 26.062 8.117 1 98.06 197 ILE A CA 1
ATOM 1509 C C . ILE A 1 197 ? 8.594 25.922 8.961 1 98.06 197 ILE A C 1
ATOM 1511 O O . ILE A 1 197 ? 8.57 26.344 10.117 1 98.06 197 ILE A O 1
ATOM 1515 N N . GLU A 1 198 ? 7.574 25.344 8.375 1 98.5 198 GLU A N 1
ATOM 1516 C CA . GLU A 1 198 ? 6.332 25.094 9.102 1 98.5 198 GLU A CA 1
ATOM 1517 C C . GLU A 1 198 ? 6.445 23.828 9.953 1 98.5 198 GLU A C 1
ATOM 1519 O O . GLU A 1 198 ? 6.719 22.75 9.438 1 98.5 198 GLU A O 1
ATOM 1524 N N . VAL A 1 199 ? 6.289 23.984 11.258 1 98.38 199 VAL A N 1
ATOM 1525 C CA . VAL A 1 199 ? 6.332 22.844 12.18 1 98.38 199 VAL A CA 1
ATOM 1526 C C . VAL A 1 199 ? 4.926 22.281 12.367 1 98.38 199 VAL A C 1
ATOM 1528 O O . VAL A 1 199 ? 4.016 22.984 12.797 1 98.38 199 VAL A O 1
ATOM 1531 N N . MET A 1 200 ? 4.75 21.016 12.039 1 98.75 200 MET A N 1
ATOM 1532 C CA . MET A 1 200 ? 3.449 20.359 12.117 1 98.75 200 MET A CA 1
ATOM 1533 C C . MET A 1 200 ? 3.482 19.188 13.102 1 98.75 200 MET A C 1
ATOM 1535 O O . MET A 1 200 ? 4.027 18.125 12.797 1 98.75 200 MET A O 1
ATOM 1539 N N . PRO A 1 201 ? 2.9 19.406 14.305 1 98.38 201 PRO A N 1
ATOM 1540 C CA . PRO A 1 201 ? 2.854 18.312 15.273 1 98.38 201 PRO A CA 1
ATOM 1541 C C . PRO A 1 201 ? 1.912 17.188 14.836 1 98.38 201 PRO A C 1
ATOM 1543 O O . PRO A 1 201 ? 0.832 17.453 14.305 1 98.38 201 PRO A O 1
ATOM 1546 N N . GLY A 1 202 ? 2.369 16 14.984 1 96.62 202 GLY A N 1
ATOM 1547 C CA . GLY A 1 202 ? 1.6 14.789 14.742 1 96.62 202 GLY A CA 1
ATOM 1548 C C . GLY A 1 202 ? 1.894 13.68 15.734 1 96.62 202 GLY A C 1
ATOM 1549 O O . GLY A 1 202 ? 2.816 13.797 16.547 1 96.62 202 GLY A O 1
ATOM 1550 N N . ALA A 1 203 ? 1.075 12.672 15.742 1 93.81 203 ALA A N 1
ATOM 1551 C CA . ALA A 1 203 ? 1.15 11.531 16.656 1 93.81 203 ALA A CA 1
ATOM 1552 C C . ALA A 1 203 ? 0.355 11.789 17.922 1 93.81 203 ALA A C 1
ATOM 1554 O O . ALA A 1 203 ? 0.895 12.312 18.906 1 93.81 203 ALA A O 1
ATOM 1555 N N . GLY A 1 204 ? -0.798 11.375 17.891 1 93.25 204 GLY A N 1
ATOM 1556 C CA . GLY A 1 204 ? -1.635 11.453 19.078 1 93.25 204 GLY A CA 1
ATOM 1557 C C . GLY A 1 204 ? -2.35 12.789 19.203 1 93.25 204 GLY A C 1
ATOM 1558 O O . GLY A 1 204 ? -2.908 13.094 20.266 1 93.25 204 GLY A O 1
ATOM 1559 N N . VAL A 1 205 ? -2.326 13.594 18.219 1 96.44 205 VAL A N 1
ATOM 1560 C CA . VAL A 1 205 ? -3.049 14.859 18.219 1 96.44 205 VAL A CA 1
ATOM 1561 C C . VAL A 1 205 ? -4.551 14.602 18.125 1 96.44 205 VAL A C 1
ATOM 1563 O O . VAL A 1 205 ? -4.996 13.812 17.281 1 96.44 205 VAL A O 1
ATOM 1566 N N . ASN A 1 206 ? -5.305 15.211 18.984 1 95.62 206 ASN A N 1
ATOM 1567 C CA . ASN A 1 206 ? -6.75 15.008 19.047 1 95.62 206 ASN A CA 1
ATOM 1568 C C . ASN A 1 206 ? -7.469 16.266 19.547 1 95.62 206 ASN A C 1
ATOM 1570 O O . ASN A 1 206 ? -6.855 17.328 19.672 1 95.62 206 ASN A O 1
ATOM 1574 N N . GLY A 1 207 ? -8.773 16.094 19.766 1 94.56 207 GLY A N 1
ATOM 1575 C CA . GLY A 1 207 ? -9.594 17.234 20.156 1 94.56 207 GLY A CA 1
ATOM 1576 C C . GLY A 1 207 ? -9.219 17.797 21.516 1 94.56 207 GLY A C 1
ATOM 1577 O O . GLY A 1 207 ? -9.445 18.984 21.781 1 94.56 207 GLY A O 1
ATOM 1578 N N . ASP A 1 208 ? -8.578 17.047 22.359 1 95.25 208 ASP A N 1
ATOM 1579 C CA . ASP A 1 208 ? -8.258 17.453 23.719 1 95.25 208 ASP A CA 1
ATOM 1580 C C . ASP A 1 208 ? -6.945 18.234 23.766 1 95.25 208 ASP A C 1
ATOM 1582 O O . ASP A 1 208 ? -6.727 19.047 24.672 1 95.25 208 ASP A O 1
ATOM 1586 N N . ASN A 1 209 ? -6.082 18 22.766 1 96.44 209 ASN A N 1
ATOM 1587 C CA . ASN A 1 209 ? -4.746 18.562 22.922 1 96.44 209 ASN A CA 1
ATOM 1588 C C . ASN A 1 209 ? -4.367 19.438 21.734 1 96.44 209 ASN A C 1
ATOM 1590 O O . ASN A 1 209 ? -3.344 20.125 21.75 1 96.44 209 ASN A O 1
ATOM 1594 N N . ALA A 1 210 ? -5.207 19.469 20.719 1 97.5 210 ALA A N 1
ATOM 1595 C CA . ALA A 1 210 ? -4.871 20.188 19.484 1 97.5 210 ALA A CA 1
ATOM 1596 C C . ALA A 1 210 ? -4.617 21.672 19.766 1 97.5 210 ALA A C 1
ATOM 1598 O O . ALA A 1 210 ? -3.715 22.266 19.172 1 97.5 210 ALA A O 1
ATOM 1599 N N . LYS A 1 211 ? -5.367 22.25 20.641 1 96.56 211 LYS A N 1
ATOM 1600 C CA . LYS A 1 211 ? -5.281 23.688 20.938 1 96.56 211 LYS A CA 1
ATOM 1601 C C . LYS A 1 211 ? -3.914 24.047 21.5 1 96.56 211 LYS A C 1
ATOM 1603 O O . LYS A 1 211 ? -3.412 25.156 21.281 1 96.56 211 LYS A O 1
ATOM 1608 N N . ILE A 1 212 ? -3.299 23.141 22.219 1 97.12 212 ILE A N 1
ATOM 1609 C CA . ILE A 1 212 ? -1.993 23.375 22.828 1 97.12 212 ILE A CA 1
ATOM 1610 C C . ILE A 1 212 ? -0.974 23.734 21.734 1 97.12 212 ILE A C 1
ATOM 1612 O O . ILE A 1 212 ? -0.184 24.656 21.906 1 97.12 212 ILE A O 1
ATOM 1616 N N . PHE A 1 213 ? -1.026 23.047 20.625 1 97.81 213 PHE A N 1
ATOM 1617 C CA . PHE A 1 213 ? -0.05 23.234 19.547 1 97.81 213 PHE A CA 1
ATOM 1618 C C . PHE A 1 213 ? -0.283 24.562 18.828 1 97.81 213 PHE A C 1
ATOM 1620 O O . PHE A 1 213 ? 0.671 25.234 18.438 1 97.81 213 PHE A O 1
ATOM 1627 N N . ILE A 1 214 ? -1.567 24.906 18.703 1 97 214 ILE A N 1
ATOM 1628 C CA . ILE A 1 214 ? -1.897 26.188 18.094 1 97 214 ILE A CA 1
ATOM 1629 C C . ILE A 1 214 ? -1.385 27.328 18.984 1 97 214 ILE A C 1
ATOM 1631 O O . ILE A 1 214 ? -0.807 28.297 18.484 1 97 214 ILE A O 1
ATOM 1635 N N . ASP A 1 215 ? -1.585 27.156 20.203 1 96.31 215 ASP A N 1
ATOM 1636 C CA . ASP A 1 215 ? -1.149 28.172 21.156 1 96.31 215 ASP A CA 1
ATOM 1637 C C . ASP A 1 215 ? 0.373 28.281 21.188 1 96.31 215 ASP A C 1
ATOM 1639 O O . ASP A 1 215 ? 0.917 29.344 21.516 1 96.31 215 ASP A O 1
ATOM 1643 N N . LEU A 1 216 ? 1.097 27.188 20.828 1 96.25 216 LEU A N 1
ATOM 1644 C CA . LEU A 1 216 ? 2.555 27.188 20.766 1 96.25 216 LEU A CA 1
ATOM 1645 C C . LEU A 1 216 ? 3.047 27.906 19.516 1 96.25 216 LEU A C 1
ATOM 1647 O O . LEU A 1 216 ? 4.238 28.188 19.391 1 96.25 216 LEU A O 1
ATOM 1651 N N . GLY A 1 217 ? 2.086 28.141 18.594 1 96.69 217 GLY A N 1
ATOM 1652 C CA . GLY A 1 217 ? 2.467 28.875 17.391 1 96.69 217 GLY A CA 1
ATOM 1653 C C . GLY A 1 217 ? 2.418 28.031 16.141 1 96.69 217 GLY A C 1
ATOM 1654 O O . GLY A 1 217 ? 2.723 28.531 15.047 1 96.69 217 GLY A O 1
ATOM 1655 N N . CYS A 1 218 ? 2.051 26.766 16.203 1 97.81 218 CYS A N 1
ATOM 1656 C CA . CYS A 1 218 ? 1.896 25.922 15.023 1 97.81 218 CYS A CA 1
ATOM 1657 C C . CYS A 1 218 ? 0.695 26.375 14.195 1 97.81 218 CYS A C 1
ATOM 1659 O O . CYS A 1 218 ? -0.369 26.656 14.742 1 97.81 218 CYS A O 1
ATOM 1661 N N . LYS A 1 219 ? 0.854 26.391 12.898 1 97.31 219 LYS A N 1
ATOM 1662 C CA . LYS A 1 219 ? -0.206 26.844 12 1 97.31 219 LYS A CA 1
ATOM 1663 C C . LYS A 1 219 ? -1.061 25.656 11.531 1 97.31 219 LYS A C 1
ATOM 1665 O O . LYS A 1 219 ? -2.158 25.859 11 1 97.31 219 LYS A O 1
ATOM 1670 N N . ILE A 1 220 ? -0.544 24.469 11.68 1 98.12 220 ILE A N 1
ATOM 1671 C CA . ILE A 1 220 ? -1.225 23.266 11.211 1 98.12 220 ILE A CA 1
ATOM 1672 C C . ILE A 1 220 ? -0.91 22.109 12.148 1 98.12 220 ILE A C 1
ATOM 1674 O O . ILE A 1 220 ? 0.194 22.016 12.695 1 98.12 220 ILE A O 1
ATOM 1678 N N . VAL A 1 221 ? -1.87 21.234 12.375 1 98.62 221 VAL A N 1
ATOM 1679 C CA . VAL A 1 221 ? -1.686 20 13.148 1 98.62 221 VAL A CA 1
ATOM 1680 C C . VAL A 1 221 ? -2.098 18.797 12.305 1 98.62 221 VAL A C 1
ATOM 1682 O O . VAL A 1 221 ? -2.863 18.938 11.344 1 98.62 221 VAL A O 1
ATOM 1685 N N . HIS A 1 222 ? -1.543 17.688 12.625 1 98.5 222 HIS A N 1
ATOM 1686 C CA . HIS A 1 222 ? -1.755 16.438 11.906 1 98.5 222 HIS A CA 1
ATOM 1687 C C . HIS A 1 222 ? -2.424 15.391 12.797 1 98.5 222 HIS A C 1
ATOM 1689 O O . HIS A 1 222 ? -1.99 15.164 13.922 1 98.5 222 HIS A O 1
ATOM 1695 N N . SER A 1 223 ? -3.477 14.797 12.297 1 97.94 223 SER A N 1
ATOM 1696 C CA . SER A 1 223 ? -4.199 13.797 13.078 1 97.94 223 SER A CA 1
ATOM 1697 C C . SER A 1 223 ? -4.844 12.75 12.172 1 97.94 223 SER A C 1
ATOM 1699 O O . SER A 1 223 ? -5.184 13.047 11.023 1 97.94 223 SER A O 1
ATOM 1701 N N . SER A 1 224 ? -5.008 11.547 12.656 1 95 224 SER A N 1
ATOM 1702 C CA . SER A 1 224 ? -5.699 10.508 11.906 1 95 224 SER A CA 1
ATOM 1703 C C . SER A 1 224 ? -7.207 10.594 12.102 1 95 224 SER A C 1
ATOM 1705 O O . SER A 1 224 ? -7.973 10.062 11.289 1 95 224 SER A O 1
ATOM 1707 N N . CYS A 1 225 ? -7.613 11.211 13.188 1 96.94 225 CYS A N 1
ATOM 1708 C CA . CYS A 1 225 ? -9.023 11.336 13.531 1 96.94 225 CYS A CA 1
ATOM 1709 C C . CYS A 1 225 ? -9.742 10 13.398 1 96.94 225 CYS A C 1
ATOM 1711 O O . CYS A 1 225 ? -10.836 9.93 12.828 1 96.94 225 CYS A O 1
ATOM 1713 N N . LYS A 1 226 ? -9.094 8.977 13.828 1 93.75 226 LYS A N 1
ATOM 1714 C CA . LYS A 1 226 ? -9.547 7.633 13.477 1 93.75 226 LYS A CA 1
ATOM 1715 C C . LYS A 1 226 ? -10.539 7.094 14.5 1 93.75 226 LYS A C 1
ATOM 1717 O O . LYS A 1 226 ? -10.5 7.48 15.672 1 93.75 226 LYS A O 1
ATOM 1722 N N . ASN A 1 227 ? -11.367 6.309 14.047 1 94.81 227 ASN A N 1
ATOM 1723 C CA . ASN A 1 227 ? -12.281 5.453 14.797 1 94.81 227 ASN A CA 1
ATOM 1724 C C . ASN A 1 227 ? -12.289 4.027 14.258 1 94.81 227 ASN A C 1
ATOM 1726 O O . ASN A 1 227 ? -11.859 3.783 13.125 1 94.81 227 ASN A O 1
ATOM 1730 N N . ILE A 1 228 ? -12.766 3.092 15.086 1 92.94 228 ILE A N 1
ATOM 1731 C CA . ILE A 1 228 ? -12.742 1.676 14.734 1 92.94 228 ILE A CA 1
ATOM 1732 C C . ILE A 1 228 ? -13.984 1.325 13.914 1 92.94 228 ILE A C 1
ATOM 1734 O O . ILE A 1 228 ? -15.086 1.762 14.234 1 92.94 228 ILE A O 1
ATOM 1738 N N . ARG A 1 229 ? -13.766 0.641 12.852 1 91.31 229 ARG A N 1
ATOM 1739 C CA . ARG A 1 229 ? -14.828 -0.048 12.125 1 91.31 229 ARG A CA 1
ATOM 1740 C C . ARG A 1 229 ? -14.633 -1.56 12.172 1 91.31 229 ARG A C 1
ATOM 1742 O O . ARG A 1 229 ? -13.648 -2.08 11.633 1 91.31 229 ARG A O 1
ATOM 1749 N N . TYR A 1 230 ? -15.539 -2.262 12.695 1 90.44 230 TYR A N 1
ATOM 1750 C CA . TYR A 1 230 ? -15.445 -3.711 12.82 1 90.44 230 TYR A CA 1
ATOM 1751 C C . TYR A 1 230 ? -15.75 -4.395 11.492 1 90.44 230 TYR A C 1
ATOM 1753 O O . TYR A 1 230 ? -16.641 -3.967 10.758 1 90.44 230 TYR A O 1
ATOM 1761 N N . LEU A 1 231 ? -14.984 -5.422 11.273 1 88.06 231 LEU A N 1
ATOM 1762 C CA . LEU A 1 231 ? -15.172 -6.223 10.07 1 88.06 231 LEU A CA 1
ATOM 1763 C C . LEU A 1 231 ? -15.945 -7.496 10.375 1 88.06 231 LEU A C 1
ATOM 1765 O O . LEU A 1 231 ? -16.141 -7.844 11.547 1 88.06 231 LEU A O 1
ATOM 1769 N N . CYS A 1 232 ? -16.344 -8.117 9.281 1 81.25 232 CYS A N 1
ATOM 1770 C CA . CYS A 1 232 ? -17.094 -9.367 9.438 1 81.25 232 CYS A CA 1
ATOM 1771 C C . CYS A 1 232 ? -16.234 -10.43 10.102 1 81.25 232 CYS A C 1
ATOM 1773 O O . CYS A 1 232 ? -15.062 -10.609 9.742 1 81.25 232 CYS A O 1
ATOM 1775 N N . LYS A 1 233 ? -16.766 -11.062 11.148 1 75.56 233 LYS A N 1
ATOM 1776 C CA . LYS A 1 233 ? -16.031 -12.07 11.914 1 75.56 233 LYS A CA 1
ATOM 1777 C C . LYS A 1 233 ? -15.891 -13.367 11.125 1 75.56 233 LYS A C 1
ATOM 1779 O O . LYS A 1 233 ? -16.859 -13.82 10.5 1 75.56 233 LYS A O 1
ATOM 1784 N N . LEU A 1 234 ? -14.609 -13.82 11.094 1 75.69 234 LEU A N 1
ATOM 1785 C CA . LEU A 1 234 ? -14.359 -15.094 10.438 1 75.69 234 LEU A CA 1
ATOM 1786 C C . LEU A 1 234 ? -14.469 -16.25 11.43 1 75.69 234 LEU A C 1
ATOM 1788 O O . LEU A 1 234 ? -14.078 -16.109 12.586 1 75.69 234 LEU A O 1
ATOM 1792 N N . GLU A 1 235 ? -15.25 -17.203 11.047 1 65.69 235 GLU A N 1
ATOM 1793 C CA . GLU A 1 235 ? -15.414 -18.359 11.93 1 65.69 235 GLU A CA 1
ATOM 1794 C C . GLU A 1 235 ? -14.188 -19.266 11.883 1 65.69 235 GLU A C 1
ATOM 1796 O O . GLU A 1 235 ? -13.883 -19.969 12.859 1 65.69 235 GLU A O 1
ATOM 1801 N N . ASN A 1 236 ? -13.438 -19.375 10.836 1 65.12 236 ASN A N 1
ATOM 1802 C CA . ASN A 1 236 ? -12.453 -20.438 10.641 1 65.12 236 ASN A CA 1
ATOM 1803 C C . ASN A 1 236 ? -11.047 -19.953 10.977 1 65.12 236 ASN A C 1
ATOM 1805 O O . ASN A 1 236 ? -10.07 -20.688 10.789 1 65.12 236 ASN A O 1
ATOM 1809 N N . ASN A 1 237 ? -10.852 -19.062 11.75 1 65.25 237 ASN A N 1
ATOM 1810 C CA . ASN A 1 237 ? -9.586 -18.547 12.273 1 65.25 237 ASN A CA 1
ATOM 1811 C C . ASN A 1 237 ? -8.539 -18.406 11.172 1 65.25 237 ASN A C 1
ATOM 1813 O O . ASN A 1 237 ? -7.336 -18.484 11.438 1 65.25 237 ASN A O 1
ATOM 1817 N N . LEU A 1 238 ? -8.797 -18.547 9.883 1 72.25 238 LEU A N 1
ATOM 1818 C CA . LEU A 1 238 ? -7.809 -18.359 8.82 1 72.25 238 LEU A CA 1
ATOM 1819 C C . LEU A 1 238 ? -7.539 -16.875 8.578 1 72.25 238 LEU A C 1
ATOM 1821 O O . LEU A 1 238 ? -8.469 -16.109 8.352 1 72.25 238 LEU A O 1
ATOM 1825 N N . ASN A 1 239 ? -6.207 -16.406 8.875 1 67.94 239 ASN A N 1
ATOM 1826 C CA . ASN A 1 239 ? -5.828 -15.008 8.719 1 67.94 239 ASN A CA 1
ATOM 1827 C C . ASN A 1 239 ? -4.883 -14.805 7.535 1 67.94 239 ASN A C 1
ATOM 1829 O O . ASN A 1 239 ? -3.957 -15.602 7.336 1 67.94 239 ASN A O 1
ATOM 1833 N N . MET A 1 240 ? -5.188 -13.906 6.543 1 67.94 240 MET A N 1
ATOM 1834 C CA . MET A 1 240 ? -4.355 -13.617 5.383 1 67.94 240 MET A CA 1
ATOM 1835 C C . MET A 1 240 ? -3.217 -12.672 5.754 1 67.94 240 MET A C 1
ATOM 1837 O O . MET A 1 240 ? -2.254 -12.523 5 1 67.94 240 MET A O 1
ATOM 1841 N N . GLY A 1 241 ? -3.021 -12.211 7 1 62.47 241 GLY A N 1
ATOM 1842 C CA . GLY A 1 241 ? -2.014 -11.273 7.461 1 62.47 241 GLY A CA 1
ATOM 1843 C C . GLY A 1 241 ? -1.804 -11.312 8.961 1 62.47 241 GLY A C 1
ATOM 1844 O O . GLY A 1 241 ? -2.436 -12.102 9.664 1 62.47 241 GLY A O 1
ATOM 1845 N N . THR A 1 242 ? -0.685 -10.688 9.328 1 55.59 242 THR A N 1
ATOM 1846 C CA . THR A 1 242 ? -0.296 -10.703 10.734 1 55.59 242 THR A CA 1
ATOM 1847 C C . THR A 1 242 ? -1.202 -9.789 11.555 1 55.59 242 THR A C 1
ATOM 1849 O O . THR A 1 242 ? -1.23 -9.875 12.781 1 55.59 242 THR A O 1
ATOM 1852 N N . SER A 1 243 ? -1.857 -8.789 10.914 1 55.44 243 SER A N 1
ATOM 1853 C CA . SER A 1 243 ? -2.598 -7.801 11.688 1 55.44 243 SER A CA 1
ATOM 1854 C C . SER A 1 243 ? -3.973 -8.328 12.086 1 55.44 243 SER A C 1
ATOM 1856 O O . SER A 1 243 ? -4.465 -9.297 11.508 1 55.44 243 SER A O 1
ATOM 1858 N N . ASP A 1 244 ? -4.469 -7.805 13.266 1 55.69 244 ASP A N 1
ATOM 1859 C CA . ASP A 1 244 ? -5.812 -8.094 13.758 1 55.69 244 ASP A CA 1
ATOM 1860 C C . ASP A 1 244 ? -6.848 -7.941 12.641 1 55.69 244 ASP A C 1
ATOM 1862 O O . ASP A 1 244 ? -6.969 -6.871 12.039 1 55.69 244 ASP A O 1
ATOM 1866 N N . SER A 1 245 ? -7.32 -8.93 12.148 1 66.5 245 SER A N 1
ATOM 1867 C CA . SER A 1 245 ? -8.203 -9.125 11.008 1 66.5 245 SER A CA 1
ATOM 1868 C C . SER A 1 245 ? -9.656 -8.836 11.375 1 66.5 245 SER A C 1
ATOM 1870 O O . SER A 1 245 ? -10.547 -8.953 10.531 1 66.5 245 SER A O 1
ATOM 1872 N N . GLU A 1 246 ? -9.789 -8 12.578 1 79.88 246 GLU A N 1
ATOM 1873 C CA . GLU A 1 246 ? -11.203 -7.934 12.953 1 79.88 246 GLU A CA 1
ATOM 1874 C C . GLU A 1 246 ? -11.75 -6.52 12.773 1 79.88 246 GLU A C 1
ATOM 1876 O O . GLU A 1 246 ? -12.969 -6.32 12.758 1 79.88 246 GLU A O 1
ATOM 1881 N N . PHE A 1 247 ? -10.82 -5.57 12.68 1 87.94 247 PHE A N 1
ATOM 1882 C CA . PHE A 1 247 ? -11.305 -4.207 12.5 1 87.94 247 PHE A CA 1
ATOM 1883 C C . PHE A 1 247 ? -10.32 -3.393 11.664 1 87.94 247 PHE A C 1
ATOM 1885 O O . PHE A 1 247 ? -9.18 -3.818 11.445 1 87.94 247 PHE A O 1
ATOM 1892 N N . ILE A 1 248 ? -10.781 -2.285 11.188 1 91.06 248 ILE A N 1
ATOM 1893 C CA . ILE A 1 248 ? -9.953 -1.292 10.516 1 91.06 248 ILE A CA 1
ATOM 1894 C C . ILE A 1 248 ? -10.25 0.096 11.086 1 91.06 248 ILE A C 1
ATOM 1896 O O . ILE A 1 248 ? -11.25 0.288 11.781 1 91.06 248 ILE A O 1
ATOM 1900 N N . TYR A 1 249 ? -9.367 0.992 10.852 1 92 249 TYR A N 1
ATOM 1901 C CA . TYR A 1 249 ? -9.57 2.373 11.273 1 92 249 TYR A CA 1
ATOM 1902 C C . TYR A 1 249 ? -10.117 3.221 10.133 1 92 249 TYR A C 1
ATOM 1904 O O . TYR A 1 249 ? -9.703 3.062 8.984 1 92 249 TYR A O 1
ATOM 1912 N N . VAL A 1 250 ? -11.055 4.059 10.477 1 95.75 250 VAL A N 1
ATOM 1913 C CA . VAL A 1 250 ? -11.664 4.996 9.539 1 95.75 250 VAL A CA 1
ATOM 1914 C C . VAL A 1 250 ? -11.727 6.387 10.164 1 95.75 250 VAL A C 1
ATOM 1916 O O . VAL A 1 250 ? -12.125 6.539 11.32 1 95.75 250 VAL A O 1
ATOM 1919 N N . SER A 1 251 ? -11.25 7.395 9.375 1 97.06 251 SER A N 1
ATOM 1920 C CA . SER A 1 251 ? -11.391 8.758 9.883 1 97.06 251 SER A CA 1
ATOM 1921 C C . SER A 1 251 ? -12.852 9.094 10.172 1 97.06 251 SER A C 1
ATOM 1923 O O . SER A 1 251 ? -13.734 8.797 9.359 1 97.06 251 SER A O 1
ATOM 1925 N N . ASP A 1 252 ? -13.102 9.719 11.305 1 97.38 252 ASP A N 1
ATOM 1926 C CA . ASP A 1 252 ? -14.445 10.039 11.75 1 97.38 252 ASP A CA 1
ATOM 1927 C C . ASP A 1 252 ? -14.773 11.516 11.508 1 97.38 252 ASP A C 1
ATOM 1929 O O . ASP A 1 252 ? -14.055 12.398 11.969 1 97.38 252 ASP A O 1
ATOM 1933 N N . GLU A 1 253 ? -15.875 11.727 10.844 1 95.88 253 GLU A N 1
ATOM 1934 C CA . GLU A 1 253 ? -16.281 13.078 10.477 1 95.88 253 GLU A CA 1
ATOM 1935 C C . GLU A 1 253 ? -16.438 13.969 11.711 1 95.88 253 GLU A C 1
ATOM 1937 O O . GLU A 1 253 ? -15.977 15.109 11.711 1 95.88 253 GLU A O 1
ATOM 1942 N N . ASN A 1 254 ? -17 13.438 12.742 1 96.69 254 ASN A N 1
ATOM 1943 C CA . ASN A 1 254 ? -17.25 14.211 13.953 1 96.69 254 ASN A CA 1
ATOM 1944 C C . ASN A 1 254 ? -15.945 14.547 14.68 1 96.69 254 ASN A C 1
ATOM 1946 O O . ASN A 1 254 ? -15.812 15.633 15.25 1 96.69 254 ASN A O 1
ATOM 1950 N N . ILE A 1 255 ? -15.031 13.633 14.703 1 97.75 255 ILE A N 1
ATOM 1951 C CA . ILE A 1 255 ? -13.742 13.883 15.32 1 97.75 255 ILE A CA 1
ATOM 1952 C C . ILE A 1 255 ? -13.008 14.992 14.562 1 97.75 255 ILE A C 1
ATOM 1954 O O . ILE A 1 255 ? -12.438 15.898 15.164 1 97.75 255 ILE A O 1
ATOM 1958 N N . VAL A 1 256 ? -13.078 14.914 13.266 1 97.69 256 VAL A N 1
ATOM 1959 C CA . VAL A 1 256 ? -12.453 15.938 12.438 1 97.69 256 VAL A CA 1
ATOM 1960 C C . VAL A 1 256 ? -13.07 17.297 12.742 1 97.69 256 VAL A C 1
ATOM 1962 O O . VAL A 1 256 ? -12.352 18.281 12.977 1 97.69 256 VAL A O 1
ATOM 1965 N N . ARG A 1 257 ? -14.367 17.344 12.789 1 96.19 257 ARG A N 1
ATOM 1966 C CA . ARG A 1 257 ? -15.094 18.594 13.055 1 96.19 257 ARG A CA 1
ATOM 1967 C C . ARG A 1 257 ? -14.734 19.156 14.43 1 96.19 257 ARG A C 1
ATOM 1969 O O . ARG A 1 257 ? -14.562 20.359 14.586 1 96.19 257 ARG A O 1
ATOM 1976 N N . MET A 1 258 ? -14.633 18.25 15.336 1 97.12 258 MET A N 1
ATOM 1977 C CA . MET A 1 258 ? -14.305 18.656 16.703 1 97.12 258 MET A CA 1
ATOM 1978 C C . MET A 1 258 ? -12.922 19.312 16.75 1 97.12 258 MET A C 1
ATOM 1980 O O . MET A 1 258 ? -12.75 20.375 17.344 1 97.12 258 MET A O 1
ATOM 1984 N N . ILE A 1 259 ? -11.969 18.688 16.141 1 97.81 259 ILE A N 1
ATOM 1985 C CA . ILE A 1 259 ? -10.609 19.219 16.141 1 97.81 259 ILE A CA 1
ATOM 1986 C C . ILE A 1 259 ? -10.57 20.562 15.414 1 97.81 259 ILE A C 1
ATOM 1988 O O . ILE A 1 259 ? -9.93 21.516 15.875 1 97.81 259 ILE A O 1
ATOM 1992 N N . LYS A 1 260 ? -11.305 20.688 14.328 1 96 260 LYS A N 1
ATOM 1993 C CA . LYS A 1 260 ? -11.367 21.922 13.562 1 96 260 LYS A CA 1
ATOM 1994 C C . LYS A 1 260 ? -11.945 23.062 14.406 1 96 260 LYS A C 1
ATOM 1996 O O . LYS A 1 260 ? -11.438 24.188 14.367 1 96 260 LYS A O 1
ATOM 2001 N N . THR A 1 261 ? -12.953 22.703 15.125 1 96 261 THR A N 1
ATOM 2002 C CA . THR A 1 261 ? -13.578 23.703 15.992 1 96 261 THR A CA 1
ATOM 2003 C C . THR A 1 261 ? -12.602 24.172 17.062 1 96 261 THR A C 1
ATOM 2005 O O . THR A 1 261 ? -12.492 25.375 17.328 1 96 261 THR A O 1
ATOM 2008 N N . VAL A 1 262 ? -11.891 23.25 17.578 1 96.12 262 VAL A N 1
ATOM 2009 C CA . VAL A 1 262 ? -10.961 23.531 18.672 1 96.12 262 VAL A CA 1
ATOM 2010 C C . VAL A 1 262 ? -9.812 24.391 18.156 1 96.12 262 VAL A C 1
ATOM 2012 O O . VAL A 1 262 ? -9.406 25.359 18.812 1 96.12 262 VAL A O 1
ATOM 2015 N N . ILE A 1 263 ? -9.305 24.094 16.984 1 95.38 263 ILE A N 1
ATOM 2016 C CA . ILE A 1 263 ? -8.125 24.797 16.5 1 95.38 263 ILE A CA 1
ATOM 2017 C C . ILE A 1 263 ? -8.516 26.203 16.031 1 95.38 263 ILE A C 1
ATOM 2019 O O . ILE A 1 263 ? -7.68 27.109 15.992 1 95.38 263 ILE A O 1
ATOM 2023 N N . ASN A 1 264 ? -9.812 26.438 15.75 1 92.88 264 ASN A N 1
ATOM 2024 C CA . ASN A 1 264 ? -10.289 27.734 15.289 1 92.88 264 ASN A CA 1
ATOM 2025 C C . ASN A 1 264 ? -10.773 28.594 16.453 1 92.88 264 ASN A C 1
ATOM 2027 O O . ASN A 1 264 ? -11.109 29.766 16.266 1 92.88 264 ASN A O 1
ATOM 2031 N N . SER A 1 265 ? -10.961 28.031 17.609 1 89.69 265 SER A N 1
ATOM 2032 C CA . SER A 1 265 ? -11.422 28.781 18.766 1 89.69 265 SER A CA 1
ATOM 2033 C C . SER A 1 265 ? -10.289 29.562 19.406 1 89.69 265 SER A C 1
ATOM 2035 O O . SER A 1 265 ? -9.117 29.188 19.297 1 89.69 265 SER A O 1
ATOM 2037 N N . MET B 1 1 ? 5.012 -24.078 -13.633 1 97.5 1 MET B N 1
ATOM 2038 C CA . MET B 1 1 ? 5.336 -22.656 -13.562 1 97.5 1 MET B CA 1
ATOM 2039 C C . MET B 1 1 ? 5.367 -22.172 -12.117 1 97.5 1 MET B C 1
ATOM 2041 O O . MET B 1 1 ? 4.816 -22.828 -11.234 1 97.5 1 MET B O 1
ATOM 2045 N N . LEU B 1 2 ? 6.055 -21.062 -11.914 1 98.38 2 LEU B N 1
ATOM 2046 C CA . LEU B 1 2 ? 6.199 -20.484 -10.586 1 98.38 2 LEU B CA 1
ATOM 2047 C C . LEU B 1 2 ? 5.816 -19.016 -10.578 1 98.38 2 LEU B C 1
ATOM 2049 O O . LEU B 1 2 ? 6.355 -18.219 -11.359 1 98.38 2 LEU B O 1
ATOM 2053 N N . GLU B 1 3 ? 4.84 -18.703 -9.773 1 98.75 3 GLU B N 1
ATOM 2054 C CA . GLU B 1 3 ? 4.516 -17.312 -9.469 1 98.75 3 GLU B CA 1
ATOM 2055 C C . GLU B 1 3 ? 5.141 -16.875 -8.148 1 98.75 3 GLU B C 1
ATOM 2057 O O . GLU B 1 3 ? 4.938 -17.516 -7.117 1 98.75 3 GLU B O 1
ATOM 2062 N N . VAL B 1 4 ? 5.883 -15.812 -8.211 1 98.56 4 VAL B N 1
ATOM 2063 C CA . VAL B 1 4 ? 6.52 -15.281 -7.008 1 98.56 4 VAL B CA 1
ATOM 2064 C C . VAL B 1 4 ? 5.859 -13.961 -6.613 1 98.56 4 VAL B C 1
ATOM 2066 O O . VAL B 1 4 ? 5.742 -13.047 -7.434 1 98.56 4 VAL B O 1
ATOM 2069 N N . CYS B 1 5 ? 5.332 -13.891 -5.398 1 97.94 5 CYS B N 1
ATOM 2070 C CA . CYS B 1 5 ? 4.789 -12.617 -4.934 1 97.94 5 CYS B CA 1
ATOM 2071 C C . CYS B 1 5 ? 5.902 -11.688 -4.461 1 97.94 5 CYS B C 1
ATOM 2073 O O . CYS B 1 5 ? 6.781 -12.102 -3.705 1 97.94 5 CYS B O 1
ATOM 2075 N N . VAL B 1 6 ? 5.934 -10.492 -4.953 1 98.06 6 VAL B N 1
ATOM 2076 C CA . VAL B 1 6 ? 6.984 -9.523 -4.656 1 98.06 6 VAL B CA 1
ATOM 2077 C C . VAL B 1 6 ? 6.359 -8.203 -4.223 1 98.06 6 VAL B C 1
ATOM 2079 O O . VAL B 1 6 ? 5.285 -7.828 -4.703 1 98.06 6 VAL B O 1
ATOM 2082 N N . ASP B 1 7 ? 7.031 -7.438 -3.309 1 96.94 7 ASP B N 1
ATOM 2083 C CA . ASP B 1 7 ? 6.527 -6.137 -2.873 1 96.94 7 ASP B CA 1
ATOM 2084 C C . ASP B 1 7 ? 7.617 -5.07 -2.963 1 96.94 7 ASP B C 1
ATOM 2086 O O . ASP B 1 7 ? 7.516 -4.016 -2.334 1 96.94 7 ASP B O 1
ATOM 2090 N N . SER B 1 8 ? 8.688 -5.391 -3.648 1 97.5 8 SER B N 1
ATOM 2091 C CA . SER B 1 8 ? 9.781 -4.453 -3.852 1 97.5 8 SER B CA 1
ATOM 2092 C C . SER B 1 8 ? 10.492 -4.703 -5.18 1 97.5 8 SER B C 1
ATOM 2094 O O . SER B 1 8 ? 10.367 -5.789 -5.754 1 97.5 8 SER B O 1
ATOM 2096 N N . LEU B 1 9 ? 11.164 -3.684 -5.598 1 97.94 9 LEU B N 1
ATOM 2097 C CA . LEU B 1 9 ? 11.914 -3.803 -6.848 1 97.94 9 LEU B CA 1
ATOM 2098 C C . LEU B 1 9 ? 13.039 -4.824 -6.715 1 97.94 9 LEU B C 1
ATOM 2100 O O . LEU B 1 9 ? 13.281 -5.609 -7.633 1 97.94 9 LEU B O 1
ATOM 2104 N N . GLN B 1 10 ? 13.703 -4.863 -5.555 1 96.88 10 GLN B N 1
ATOM 2105 C CA . GLN B 1 10 ? 14.75 -5.844 -5.297 1 96.88 10 GLN B CA 1
ATOM 2106 C C . GLN B 1 10 ? 14.203 -7.266 -5.375 1 96.88 10 GLN B C 1
ATOM 2108 O O . GLN B 1 10 ? 14.828 -8.148 -5.973 1 96.88 10 GLN B O 1
ATOM 2113 N N . SER B 1 11 ? 13.062 -7.465 -4.73 1 97.75 11 SER B N 1
ATOM 2114 C CA . SER B 1 11 ? 12.43 -8.773 -4.785 1 97.75 11 SER B CA 1
ATOM 2115 C C . SER B 1 11 ? 12.102 -9.172 -6.223 1 97.75 11 SER B C 1
ATOM 2117 O O . SER B 1 11 ? 12.289 -10.328 -6.613 1 97.75 11 SER B O 1
ATOM 2119 N N . ALA B 1 12 ? 11.641 -8.211 -7.02 1 98.06 12 ALA B N 1
ATOM 2120 C CA . ALA B 1 12 ? 11.328 -8.477 -8.422 1 98.06 12 ALA B CA 1
ATOM 2121 C C . ALA B 1 12 ? 12.578 -8.883 -9.195 1 98.06 12 ALA B C 1
ATOM 2123 O O . ALA B 1 12 ? 12.562 -9.867 -9.938 1 98.06 12 ALA B O 1
ATOM 2124 N N . ILE B 1 13 ? 13.602 -8.141 -8.992 1 96.81 13 ILE B N 1
ATOM 2125 C CA . ILE B 1 13 ? 14.867 -8.414 -9.664 1 96.81 13 ILE B CA 1
ATOM 2126 C C . ILE B 1 13 ? 15.352 -9.812 -9.305 1 96.81 13 ILE B C 1
ATOM 2128 O O . ILE B 1 13 ? 15.711 -10.602 -10.195 1 96.81 13 ILE B O 1
ATOM 2132 N N . ASN B 1 14 ? 15.297 -10.141 -8.008 1 96.5 14 ASN B N 1
ATOM 2133 C CA . ASN B 1 14 ? 15.727 -11.453 -7.547 1 96.5 14 ASN B CA 1
ATOM 2134 C C . ASN B 1 14 ? 14.859 -12.562 -8.133 1 96.5 14 ASN B C 1
ATOM 2136 O O . ASN B 1 14 ? 15.375 -13.609 -8.547 1 96.5 14 ASN B O 1
ATOM 2140 N N . ALA B 1 15 ? 13.586 -12.344 -8.133 1 97.44 15 ALA B N 1
ATOM 2141 C CA . ALA B 1 15 ? 12.656 -13.336 -8.664 1 97.44 15 ALA B CA 1
ATOM 2142 C C . ALA B 1 15 ? 12.906 -13.586 -10.148 1 97.44 15 ALA B C 1
ATOM 2144 O O . ALA B 1 15 ? 12.898 -14.734 -10.602 1 97.44 15 ALA B O 1
ATOM 2145 N N . ILE B 1 16 ? 13.148 -12.5 -10.93 1 97.06 16 ILE B N 1
ATOM 2146 C CA . ILE B 1 16 ? 13.414 -12.602 -12.359 1 97.06 16 ILE B CA 1
ATOM 2147 C C . ILE B 1 16 ? 14.703 -13.391 -12.594 1 97.06 16 ILE B C 1
ATOM 2149 O O . ILE B 1 16 ? 14.719 -14.344 -13.375 1 97.06 16 ILE B O 1
ATOM 2153 N N . HIS B 1 17 ? 15.711 -13.039 -11.836 1 95.31 17 HIS B N 1
ATOM 2154 C CA . HIS B 1 17 ? 17 -13.727 -11.969 1 95.31 17 HIS B CA 1
ATOM 2155 C C . HIS B 1 17 ? 16.875 -15.188 -11.578 1 95.31 17 HIS B C 1
ATOM 2157 O O . HIS B 1 17 ? 17.594 -16.047 -12.117 1 95.31 17 HIS B O 1
ATOM 2163 N N . GLY B 1 18 ? 15.992 -15.469 -10.641 1 95.44 18 GLY B N 1
ATOM 2164 C CA . GLY B 1 18 ? 15.805 -16.844 -10.188 1 95.44 18 GLY B CA 1
ATOM 2165 C C . GLY B 1 18 ? 15 -17.688 -11.148 1 95.44 18 GLY B C 1
ATOM 2166 O O . GLY B 1 18 ? 14.938 -18.906 -11.008 1 95.44 18 GLY B O 1
ATOM 2167 N N . GLY B 1 19 ? 14.297 -17.016 -12.047 1 95.44 19 GLY B N 1
ATOM 2168 C CA . GLY B 1 19 ? 13.609 -17.766 -13.094 1 95.44 19 GLY B CA 1
ATOM 2169 C C . GLY B 1 19 ? 12.109 -17.812 -12.898 1 95.44 19 GLY B C 1
ATOM 2170 O O . GLY B 1 19 ? 11.43 -18.688 -13.438 1 95.44 19 GLY B O 1
ATOM 2171 N N . ALA B 1 20 ? 11.539 -16.922 -12.148 1 97.25 20 ALA B N 1
ATOM 2172 C CA . ALA B 1 20 ? 10.094 -16.875 -11.945 1 97.25 20 ALA B CA 1
ATOM 2173 C C . ALA B 1 20 ? 9.359 -16.734 -13.273 1 97.25 20 ALA B C 1
ATOM 2175 O O . ALA B 1 20 ? 9.789 -15.969 -14.148 1 97.25 20 ALA B O 1
ATOM 2176 N N . ASP B 1 21 ? 8.258 -17.438 -13.453 1 98.06 21 ASP B N 1
ATOM 2177 C CA . ASP B 1 21 ? 7.449 -17.344 -14.664 1 98.06 21 ASP B CA 1
ATOM 2178 C C . ASP B 1 21 ? 6.469 -16.188 -14.586 1 98.06 21 ASP B C 1
ATOM 2180 O O . ASP B 1 21 ? 6.105 -15.594 -15.609 1 98.06 21 ASP B O 1
ATOM 2184 N N . GLU B 1 22 ? 6 -15.93 -13.422 1 98.62 22 GLU B N 1
ATOM 2185 C CA . GLU B 1 22 ? 5.082 -14.828 -13.156 1 98.62 22 GLU B CA 1
ATOM 2186 C C . GLU B 1 22 ? 5.441 -14.109 -11.859 1 98.62 22 GLU B C 1
ATOM 2188 O O . GLU B 1 22 ? 5.984 -14.719 -10.93 1 98.62 22 GLU B O 1
ATOM 2193 N N . LEU B 1 23 ? 5.227 -12.828 -11.836 1 98.75 23 LEU B N 1
ATOM 2194 C CA . LEU B 1 23 ? 5.348 -12.023 -10.625 1 98.75 23 LEU B CA 1
ATOM 2195 C C . LEU B 1 23 ? 3.986 -11.516 -10.172 1 98.75 23 LEU B C 1
ATOM 2197 O O . LEU B 1 23 ? 3.242 -10.922 -10.961 1 98.75 23 LEU B O 1
ATOM 2201 N N . GLU B 1 24 ? 3.582 -11.844 -8.992 1 98.81 24 GLU B N 1
ATOM 2202 C CA . GLU B 1 24 ? 2.457 -11.156 -8.359 1 98.81 24 GLU B CA 1
ATOM 2203 C C . GLU B 1 24 ? 2.926 -9.945 -7.57 1 98.81 24 GLU B C 1
ATOM 2205 O O . GLU B 1 24 ? 3.541 -10.086 -6.512 1 98.81 24 GLU B O 1
ATOM 2210 N N . ILE B 1 25 ? 2.633 -8.781 -8.102 1 98.75 25 ILE B N 1
ATOM 2211 C CA . ILE B 1 25 ? 3.129 -7.543 -7.508 1 98.75 25 ILE B CA 1
ATOM 2212 C C . ILE B 1 25 ? 2.143 -7.043 -6.453 1 98.75 25 ILE B C 1
ATOM 2214 O O . ILE B 1 25 ? 0.95 -6.895 -6.734 1 98.75 25 ILE B O 1
ATOM 2218 N N . CYS B 1 26 ? 2.633 -6.852 -5.266 1 97.25 26 CYS B N 1
ATOM 2219 C CA . CYS B 1 26 ? 1.839 -6.43 -4.117 1 97.25 26 CYS B CA 1
ATOM 2220 C C . CYS B 1 26 ? 2.533 -5.305 -3.359 1 97.25 26 CYS B C 1
ATOM 2222 O O . CYS B 1 26 ? 3.646 -4.906 -3.711 1 97.25 26 CYS B O 1
ATOM 2224 N N . SER B 1 27 ? 1.788 -4.711 -2.523 1 94 27 SER B N 1
ATOM 2225 C CA . SER B 1 27 ? 2.352 -3.939 -1.422 1 94 27 SER B CA 1
ATOM 2226 C C . SER B 1 27 ? 2.072 -4.605 -0.078 1 94 27 SER B C 1
ATOM 2228 O O . SER B 1 27 ? 1.076 -5.316 0.072 1 94 27 SER B O 1
ATOM 2230 N N . SER B 1 28 ? 2.934 -4.551 0.879 1 86.44 28 SER B N 1
ATOM 2231 C CA . SER B 1 28 ? 2.713 -4.992 2.252 1 86.44 28 SER B CA 1
ATOM 2232 C C . SER B 1 28 ? 2.383 -6.48 2.311 1 86.44 28 SER B C 1
ATOM 2234 O O . SER B 1 28 ? 1.333 -6.867 2.826 1 86.44 28 SER B O 1
ATOM 2236 N N . LEU B 1 29 ? 3.266 -7.316 1.918 1 83.12 29 LEU B N 1
ATOM 2237 C CA . LEU B 1 29 ? 3.059 -8.758 1.941 1 83.12 29 LEU B CA 1
ATOM 2238 C C . LEU B 1 29 ? 2.756 -9.242 3.355 1 83.12 29 LEU B C 1
ATOM 2240 O O . LEU B 1 29 ? 2.062 -10.25 3.539 1 83.12 29 LEU B O 1
ATOM 2244 N N . ASN B 1 30 ? 3.178 -8.453 4.297 1 80.19 30 ASN B N 1
ATOM 2245 C CA . ASN B 1 30 ? 2.924 -8.789 5.695 1 80.19 30 ASN B CA 1
ATOM 2246 C C . ASN B 1 30 ? 1.433 -8.742 6.016 1 80.19 30 ASN B C 1
ATOM 2248 O O . ASN B 1 30 ? 0.977 -9.398 6.953 1 80.19 30 ASN B O 1
ATOM 2252 N N . GLU B 1 31 ? 0.721 -8.008 5.234 1 79.94 31 GLU B N 1
ATOM 2253 C CA . GLU B 1 31 ? -0.724 -7.898 5.41 1 79.94 31 GLU B CA 1
ATOM 2254 C C . GLU B 1 31 ? -1.468 -8.828 4.449 1 79.94 31 GLU B C 1
ATOM 2256 O O . GLU B 1 31 ? -2.672 -8.672 4.238 1 79.94 31 GLU B O 1
ATOM 2261 N N . GLY B 1 32 ? -0.765 -9.688 3.826 1 85.19 32 GLY B N 1
ATOM 2262 C CA . GLY B 1 32 ? -1.372 -10.578 2.852 1 85.19 32 GLY B CA 1
ATOM 2263 C C . GLY B 1 32 ? -1.327 -10.039 1.436 1 85.19 32 GLY B C 1
ATOM 2264 O O . GLY B 1 32 ? -1.919 -10.617 0.523 1 85.19 32 GLY B O 1
ATOM 2265 N N . GLY B 1 33 ? -0.728 -8.883 1.256 1 92.38 33 GLY B N 1
ATOM 2266 C CA . GLY B 1 33 ? -0.613 -8.273 -0.06 1 92.38 33 GLY B CA 1
ATOM 2267 C C . GLY B 1 33 ? -1.719 -7.277 -0.354 1 92.38 33 GLY B C 1
ATOM 2268 O O . GLY B 1 33 ? -2.902 -7.609 -0.263 1 92.38 33 GLY B O 1
ATOM 2269 N N . LEU B 1 34 ? -1.333 -6.105 -0.622 1 96.31 34 LEU B N 1
ATOM 2270 C CA . LEU B 1 34 ? -2.26 -5.051 -1.019 1 96.31 34 LEU B CA 1
ATOM 2271 C C . LEU B 1 34 ? -1.919 -4.523 -2.408 1 96.31 34 LEU B C 1
ATOM 2273 O O . LEU B 1 34 ? -0.923 -4.938 -3.008 1 96.31 34 LEU B O 1
ATOM 2277 N N . THR B 1 35 ? -2.816 -3.691 -2.908 1 98.56 35 THR B N 1
ATOM 2278 C CA . THR B 1 35 ? -2.555 -3.074 -4.203 1 98.56 35 THR B CA 1
ATOM 2279 C C . THR B 1 35 ? -1.216 -2.342 -4.191 1 98.56 35 THR B C 1
ATOM 2281 O O . THR B 1 35 ? -0.948 -1.539 -3.295 1 98.56 35 THR B O 1
ATOM 2284 N N . PRO B 1 36 ? -0.328 -2.688 -5.105 1 98.5 36 PRO B N 1
ATOM 2285 C CA . PRO B 1 36 ? 0.99 -2.049 -5.133 1 98.5 36 PRO B CA 1
ATOM 2286 C C . PRO B 1 36 ? 0.927 -0.58 -5.543 1 98.5 36 PRO B C 1
ATOM 2288 O O . PRO B 1 36 ? -0.074 -0.137 -6.113 1 98.5 36 PRO B O 1
ATOM 2291 N N . SER B 1 37 ? 1.995 0.127 -5.199 1 98.44 37 SER B N 1
ATOM 2292 C CA . SER B 1 37 ? 2.109 1.479 -5.738 1 98.44 37 SER B CA 1
ATOM 2293 C C . SER B 1 37 ? 2.32 1.455 -7.25 1 98.44 37 SER B C 1
ATOM 2295 O O . SER B 1 37 ? 2.852 0.484 -7.789 1 98.44 37 SER B O 1
ATOM 2297 N N . VAL B 1 38 ? 1.909 2.498 -7.848 1 98.81 38 VAL B N 1
ATOM 2298 C CA . VAL B 1 38 ? 2.006 2.574 -9.305 1 98.81 38 VAL B CA 1
ATOM 2299 C C . VAL B 1 38 ? 3.475 2.654 -9.719 1 98.81 38 VAL B C 1
ATOM 2301 O O . VAL B 1 38 ? 3.859 2.119 -10.766 1 98.81 38 VAL B O 1
ATOM 2304 N N . GLY B 1 39 ? 4.312 3.285 -8.914 1 98.81 39 GLY B N 1
ATOM 2305 C CA . GLY B 1 39 ? 5.734 3.379 -9.211 1 98.81 39 GLY B CA 1
ATOM 2306 C C . GLY B 1 39 ? 6.426 2.027 -9.25 1 98.81 39 GLY B C 1
ATOM 2307 O O . GLY B 1 39 ? 7.273 1.784 -10.109 1 98.81 39 GLY B O 1
ATOM 2308 N N . LEU B 1 40 ? 6.09 1.172 -8.336 1 98.75 40 LEU B N 1
ATOM 2309 C CA . LEU B 1 40 ? 6.668 -0.167 -8.32 1 98.75 40 LEU B CA 1
ATOM 2310 C C . LEU B 1 40 ? 6.309 -0.934 -9.586 1 98.75 40 LEU B C 1
ATOM 2312 O O . LEU B 1 40 ? 7.176 -1.54 -10.219 1 98.75 40 LEU B O 1
ATOM 2316 N N . VAL B 1 41 ? 5.047 -0.888 -10 1 98.88 41 VAL B N 1
ATOM 2317 C CA . VAL B 1 41 ? 4.57 -1.617 -11.172 1 98.88 41 VAL B CA 1
ATOM 2318 C C . VAL B 1 41 ? 5.277 -1.101 -12.422 1 98.88 41 VAL B C 1
ATOM 2320 O O . VAL B 1 41 ? 5.754 -1.889 -13.242 1 98.88 41 VAL B O 1
ATOM 2323 N N . LYS B 1 42 ? 5.383 0.19 -12.508 1 98.75 42 LYS B N 1
ATOM 2324 C CA . LYS B 1 42 ? 6.02 0.781 -13.68 1 98.75 42 LYS B CA 1
ATOM 2325 C C . LYS B 1 42 ? 7.5 0.416 -13.75 1 98.75 42 LYS B C 1
ATOM 2327 O O . LYS B 1 42 ? 8.023 0.113 -14.82 1 98.75 42 LYS B O 1
ATOM 2332 N N . LYS B 1 43 ? 8.172 0.453 -12.609 1 98.44 43 LYS B N 1
ATOM 2333 C CA . LYS B 1 43 ? 9.594 0.102 -12.586 1 98.44 43 LYS B CA 1
ATOM 2334 C C . LYS B 1 43 ? 9.805 -1.363 -12.961 1 98.44 43 LYS B C 1
ATOM 2336 O O . LYS B 1 43 ? 10.719 -1.692 -13.711 1 98.44 43 LYS B O 1
ATOM 2341 N N . ILE B 1 44 ? 8.953 -2.201 -12.445 1 98.56 44 ILE B N 1
ATOM 2342 C CA . ILE B 1 44 ? 9.07 -3.621 -12.758 1 98.56 44 ILE B CA 1
ATOM 2343 C C . ILE B 1 44 ? 8.781 -3.848 -14.242 1 98.56 44 ILE B C 1
ATOM 2345 O O . ILE B 1 44 ? 9.445 -4.652 -14.898 1 98.56 44 ILE B O 1
ATOM 2349 N N . LYS B 1 45 ? 7.758 -3.182 -14.742 1 98 45 LYS B N 1
ATOM 2350 C CA . LYS B 1 45 ? 7.445 -3.281 -16.156 1 98 45 LYS B CA 1
ATOM 2351 C C . LYS B 1 45 ? 8.648 -2.896 -17.016 1 98 45 LYS B C 1
ATOM 2353 O O . LYS B 1 45 ? 8.961 -3.576 -18 1 98 45 LYS B O 1
ATOM 2358 N N . HIS B 1 46 ? 9.32 -1.839 -16.641 1 96.5 46 HIS B N 1
ATOM 2359 C CA . HIS B 1 46 ? 10.516 -1.4 -17.344 1 96.5 46 HIS B CA 1
ATOM 2360 C C . HIS B 1 46 ? 11.594 -2.477 -17.328 1 96.5 46 HIS B C 1
ATOM 2362 O O . HIS B 1 46 ? 12.203 -2.77 -18.359 1 96.5 46 HIS B O 1
ATOM 2368 N N . ILE B 1 47 ? 11.75 -3.039 -16.188 1 95.38 47 ILE B N 1
ATOM 2369 C CA . ILE B 1 47 ? 12.758 -4.07 -15.984 1 95.38 47 ILE B CA 1
ATOM 2370 C C . ILE B 1 47 ? 12.453 -5.273 -16.875 1 95.38 47 ILE B C 1
ATOM 2372 O O . ILE B 1 47 ? 13.336 -5.785 -17.562 1 95.38 47 ILE B O 1
ATOM 2376 N N . VAL B 1 48 ? 11.227 -5.676 -16.828 1 96.19 48 VAL B N 1
ATOM 2377 C CA . VAL B 1 48 ? 10.844 -6.883 -17.547 1 96.19 48 VAL B CA 1
ATOM 2378 C C . VAL B 1 48 ? 10.93 -6.629 -19.062 1 96.19 48 VAL B C 1
ATOM 2380 O O . VAL B 1 48 ? 11.234 -7.539 -19.828 1 96.19 48 VAL B O 1
ATOM 2383 N N . ASN B 1 49 ? 10.695 -5.43 -19.516 1 94.44 49 ASN B N 1
ATOM 2384 C CA . ASN B 1 49 ? 10.758 -5.07 -20.938 1 94.44 49 ASN B CA 1
ATOM 2385 C C . ASN B 1 49 ? 12.195 -5.066 -21.453 1 94.44 49 ASN B C 1
ATOM 2387 O O . ASN B 1 49 ? 12.422 -5.082 -22.672 1 94.44 49 ASN B O 1
ATOM 2391 N N . ASN B 1 50 ? 13.148 -5.023 -20.562 1 93.19 50 ASN B N 1
ATOM 2392 C CA . ASN B 1 50 ? 14.555 -5.062 -20.938 1 93.19 50 ASN B CA 1
ATOM 2393 C C . ASN B 1 50 ? 14.992 -6.477 -21.312 1 93.19 50 ASN B C 1
ATOM 2395 O O . ASN B 1 50 ? 16.031 -6.656 -21.969 1 93.19 50 ASN B O 1
ATOM 2399 N N . ILE B 1 51 ? 14.242 -7.445 -20.953 1 94.06 51 ILE B N 1
ATOM 2400 C CA . ILE B 1 51 ? 14.641 -8.836 -21.125 1 94.06 51 ILE B CA 1
ATOM 2401 C C . ILE B 1 51 ? 14.641 -9.188 -22.609 1 94.06 51 ILE B C 1
ATOM 2403 O O . ILE B 1 51 ? 15.656 -9.648 -23.156 1 94.06 51 ILE B O 1
ATOM 2407 N N . PRO B 1 52 ? 13.523 -8.953 -23.375 1 91.5 52 PRO B N 1
ATOM 2408 C CA . PRO B 1 52 ? 13.555 -9.258 -24.812 1 91.5 52 PRO B CA 1
ATOM 2409 C C . PRO B 1 52 ? 14.586 -8.43 -25.578 1 91.5 52 PRO B C 1
ATOM 2411 O O . PRO B 1 52 ? 15.023 -8.82 -26.656 1 91.5 52 PRO B O 1
ATOM 2414 N N . MET B 1 53 ? 15.047 -7.332 -25 1 89.06 53 MET B N 1
ATOM 2415 C CA . MET B 1 53 ? 16.016 -6.449 -25.641 1 89.06 53 MET B CA 1
ATOM 2416 C C . MET B 1 53 ? 17.438 -6.879 -25.312 1 89.06 53 MET B C 1
ATOM 2418 O O . MET B 1 53 ? 18.406 -6.27 -25.781 1 89.06 53 MET B O 1
ATOM 2422 N N . LYS B 1 54 ? 17.578 -7.887 -24.469 1 87.56 54 LYS B N 1
ATOM 2423 C CA . LYS B 1 54 ? 18.891 -8.43 -24.078 1 87.56 54 LYS B CA 1
ATOM 2424 C C . LYS B 1 54 ? 19.75 -7.359 -23.406 1 87.56 54 LYS B C 1
ATOM 2426 O O . LYS B 1 54 ? 20.938 -7.227 -23.734 1 87.56 54 LYS B O 1
ATOM 2431 N N . LYS B 1 55 ? 19.125 -6.594 -22.625 1 85.81 55 LYS B N 1
ATOM 2432 C CA . LYS B 1 55 ? 19.781 -5.578 -21.797 1 85.81 55 LYS B CA 1
ATOM 2433 C C . LYS B 1 55 ? 19.75 -5.965 -20.328 1 85.81 55 LYS B C 1
ATOM 2435 O O . LYS B 1 55 ? 18.891 -6.73 -19.891 1 85.81 55 LYS B O 1
ATOM 2440 N N . PRO B 1 56 ? 20.75 -5.441 -19.672 1 90.75 56 PRO B N 1
ATOM 2441 C CA . PRO B 1 56 ? 20.625 -5.637 -18.219 1 90.75 56 PRO B CA 1
ATOM 2442 C C . PRO B 1 56 ? 19.297 -5.145 -17.672 1 90.75 56 PRO B C 1
ATOM 2444 O O . PRO B 1 56 ? 18.828 -4.066 -18.047 1 90.75 56 PRO B O 1
ATOM 2447 N N . ILE B 1 57 ? 18.766 -5.934 -16.797 1 92.5 57 ILE B N 1
ATOM 2448 C CA . ILE B 1 57 ? 17.406 -5.602 -16.391 1 92.5 57 ILE B CA 1
ATOM 2449 C C . ILE B 1 57 ? 17.438 -4.461 -15.383 1 92.5 57 ILE B C 1
ATOM 2451 O O . ILE B 1 57 ? 16.422 -3.793 -15.164 1 92.5 57 ILE B O 1
ATOM 2455 N N . TYR B 1 58 ? 18.562 -4.242 -14.742 1 93.5 58 TYR B N 1
ATOM 2456 C CA . TYR B 1 58 ? 18.703 -3.148 -13.789 1 93.5 58 TYR B CA 1
ATOM 2457 C C . TYR B 1 58 ? 20.109 -2.59 -13.781 1 93.5 58 TYR B C 1
ATOM 2459 O O . TYR B 1 58 ? 21.062 -3.299 -14.109 1 93.5 58 TYR B O 1
ATOM 2467 N N . LYS B 1 59 ? 20.266 -1.373 -13.359 1 90.38 59 LYS B N 1
ATOM 2468 C CA . LYS B 1 59 ? 21.531 -0.642 -13.5 1 90.38 59 LYS B CA 1
ATOM 2469 C C . LYS B 1 59 ? 22.609 -1.235 -12.609 1 90.38 59 LYS B C 1
ATOM 2471 O O . LYS B 1 59 ? 23.797 -1.057 -12.867 1 90.38 59 LYS B O 1
ATOM 2476 N N . THR B 1 60 ? 22.172 -1.975 -11.609 1 84 60 THR B N 1
ATOM 2477 C CA . THR B 1 60 ? 23.188 -2.51 -10.711 1 84 60 THR B CA 1
ATOM 2478 C C . THR B 1 60 ? 23.641 -3.896 -11.164 1 84 60 THR B C 1
ATOM 2480 O O . THR B 1 60 ? 24.531 -4.496 -10.555 1 84 60 THR B O 1
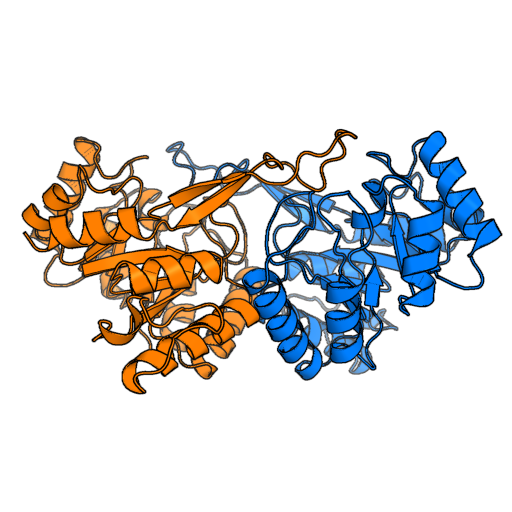ATOM 2483 N N . CYS B 1 61 ? 23 -4.336 -12.227 1 87.56 61 CYS B N 1
ATOM 2484 C CA . CYS B 1 61 ? 23.359 -5.66 -12.719 1 87.56 61 CYS B CA 1
ATOM 2485 C C . CYS B 1 61 ? 24.75 -5.641 -13.344 1 87.56 61 CYS B C 1
ATOM 2487 O O . CYS B 1 61 ? 25.125 -4.684 -14.023 1 87.56 61 CYS B O 1
ATOM 2489 N N . VAL B 1 62 ? 25.5 -6.719 -12.969 1 78.38 62 VAL B N 1
ATOM 2490 C CA . VAL B 1 62 ? 26.859 -6.828 -13.477 1 78.38 62 VAL B CA 1
ATOM 2491 C C . VAL B 1 62 ? 26.891 -7.715 -14.719 1 78.38 62 VAL B C 1
ATOM 2493 O O . VAL B 1 62 ? 25.906 -8.414 -15.008 1 78.38 62 VAL B O 1
ATOM 2496 N N . GLU B 1 63 ? 27.953 -7.625 -15.43 1 71.5 63 GLU B N 1
ATOM 2497 C CA . GLU B 1 63 ? 28.109 -8.391 -16.656 1 71.5 63 GLU B CA 1
ATOM 2498 C C . GLU B 1 63 ? 27.922 -9.883 -16.422 1 71.5 63 GLU B C 1
ATOM 2500 O O . GLU B 1 63 ? 27.359 -10.594 -17.25 1 71.5 63 GLU B O 1
ATOM 2505 N N . SER B 1 64 ? 28.266 -10.227 -15.273 1 74.19 64 SER B N 1
ATOM 2506 C CA . SER B 1 64 ? 28.219 -11.656 -14.969 1 74.19 64 SER B CA 1
ATOM 2507 C C . SER B 1 64 ? 26.859 -12.07 -14.445 1 74.19 64 SER B C 1
ATOM 2509 O O . SER B 1 64 ? 26.625 -13.25 -14.164 1 74.19 64 SER B O 1
ATOM 2511 N N . CYS B 1 65 ? 25.984 -11.109 -14.578 1 78.5 65 CYS B N 1
ATOM 2512 C CA . CYS B 1 65 ? 24.703 -11.438 -13.969 1 78.5 65 CYS B CA 1
ATOM 2513 C C . CYS B 1 65 ? 23.875 -12.328 -14.883 1 78.5 65 CYS B C 1
ATOM 2515 O O . CYS B 1 65 ? 24.203 -12.477 -16.062 1 78.5 65 CYS B O 1
ATOM 2517 N N . SER B 1 66 ? 22.812 -12.891 -14.43 1 79.56 66 SER B N 1
ATOM 2518 C CA . SER B 1 66 ? 22 -13.883 -15.133 1 79.56 66 SER B CA 1
ATOM 2519 C C . SER B 1 66 ? 21.094 -13.227 -16.156 1 79.56 66 SER B C 1
ATOM 2521 O O . SER B 1 66 ? 20.25 -13.891 -16.766 1 79.56 66 SER B O 1
ATOM 2523 N N . CYS B 1 67 ? 21.312 -11.945 -16.469 1 86.69 67 CYS B N 1
ATOM 2524 C CA . CYS B 1 67 ? 20.422 -11.203 -17.344 1 86.69 67 CYS B CA 1
ATOM 2525 C C . CYS B 1 67 ? 20.438 -11.781 -18.766 1 86.69 67 CYS B C 1
ATOM 2527 O O . CYS B 1 67 ? 19.391 -11.891 -19.406 1 86.69 67 CYS B O 1
ATOM 2529 N N . LEU B 1 68 ? 21.578 -12.227 -19.141 1 79.81 68 LEU B N 1
ATOM 2530 C CA . LEU B 1 68 ? 21.734 -12.695 -20.516 1 79.81 68 LEU B CA 1
ATOM 2531 C C . LEU B 1 68 ? 21.141 -14.094 -20.672 1 79.81 68 LEU B C 1
ATOM 2533 O O . LEU B 1 68 ? 20.891 -14.539 -21.797 1 79.81 68 LEU B O 1
ATOM 2537 N N . LYS B 1 69 ? 20.875 -14.711 -19.578 1 83.12 69 LYS B N 1
ATOM 2538 C CA . LYS B 1 69 ? 20.344 -16.062 -19.625 1 83.12 69 LYS B CA 1
ATOM 2539 C C . LYS B 1 69 ? 18.812 -16.062 -19.562 1 83.12 69 LYS B C 1
ATOM 2541 O O . LYS B 1 69 ? 18.188 -17.109 -19.703 1 83.12 69 LYS B O 1
ATOM 2546 N N . LEU B 1 70 ? 18.359 -14.883 -19.344 1 88.62 70 LEU B N 1
ATOM 2547 C CA . LEU B 1 70 ? 16.906 -14.758 -19.25 1 88.62 70 LEU B CA 1
ATOM 2548 C C . LEU B 1 70 ? 16.266 -14.867 -20.625 1 88.62 70 LEU B C 1
ATOM 2550 O O . LEU B 1 70 ? 16.578 -14.094 -21.531 1 88.62 70 LEU B O 1
ATOM 2554 N N . LEU B 1 71 ? 15.422 -15.836 -20.812 1 80.94 71 LEU B N 1
ATOM 2555 C CA . LEU B 1 71 ? 14.828 -16.094 -22.125 1 80.94 71 LEU B CA 1
ATOM 2556 C C . LEU B 1 71 ? 13.383 -15.617 -22.156 1 80.94 71 LEU B C 1
ATOM 2558 O O . LEU B 1 71 ? 12.875 -15.258 -23.219 1 80.94 71 LEU B O 1
ATOM 2562 N N . GLN B 1 72 ? 12.797 -15.656 -21.031 1 89.12 72 GLN B N 1
ATOM 2563 C CA . GLN B 1 72 ? 11.367 -15.344 -21 1 89.12 72 GLN B CA 1
ATOM 2564 C C . GLN B 1 72 ? 11.062 -14.258 -19.984 1 89.12 72 GLN B C 1
ATOM 2566 O O . GLN B 1 72 ? 11.625 -14.258 -18.875 1 89.12 72 GLN B O 1
ATOM 2571 N N . LYS B 1 73 ? 10.25 -13.359 -20.453 1 94.25 73 LYS B N 1
ATOM 2572 C CA . LYS B 1 73 ? 9.789 -12.32 -19.531 1 94.25 73 LYS B CA 1
ATOM 2573 C C . LYS B 1 73 ? 8.625 -12.82 -18.688 1 94.25 73 LYS B C 1
ATOM 2575 O O . LYS B 1 73 ? 7.672 -13.398 -19.203 1 94.25 73 LYS B O 1
ATOM 2580 N N . PRO B 1 74 ? 8.75 -12.625 -17.438 1 97.81 74 PRO B N 1
ATOM 2581 C CA . PRO B 1 74 ? 7.641 -13.055 -16.594 1 97.81 74 PRO B CA 1
ATOM 2582 C C . PRO B 1 74 ? 6.387 -12.203 -16.797 1 97.81 74 PRO B C 1
ATOM 2584 O O . PRO B 1 74 ? 6.48 -11.016 -17.094 1 97.81 74 PRO B O 1
ATOM 2587 N N . ASN B 1 75 ? 5.215 -12.852 -16.625 1 98.44 75 ASN B N 1
ATOM 2588 C CA . ASN B 1 75 ? 3.959 -12.109 -16.594 1 98.44 75 ASN B CA 1
ATOM 2589 C C . ASN B 1 75 ? 3.834 -11.289 -15.312 1 98.44 75 ASN B C 1
ATOM 2591 O O . ASN B 1 75 ? 4.305 -11.703 -14.25 1 98.44 75 ASN B O 1
ATOM 2595 N N . LEU B 1 76 ? 3.271 -10.141 -15.453 1 98.81 76 LEU B N 1
ATOM 2596 C CA . LEU B 1 76 ? 3.051 -9.258 -14.32 1 98.81 76 LEU B CA 1
ATOM 2597 C C . LEU B 1 76 ? 1.603 -9.32 -13.844 1 98.81 76 LEU B C 1
ATOM 2599 O O . LEU B 1 76 ? 0.694 -8.891 -14.562 1 98.81 76 LEU B O 1
ATOM 2603 N N . ASN B 1 77 ? 1.369 -9.922 -12.672 1 98.94 77 ASN B N 1
ATOM 2604 C CA . ASN B 1 77 ? 0.068 -10.016 -12.023 1 98.94 77 ASN B CA 1
ATOM 2605 C C . ASN B 1 77 ? -0.077 -8.969 -10.914 1 98.94 77 ASN B C 1
ATOM 2607 O O . ASN B 1 77 ? 0.775 -8.875 -10.031 1 98.94 77 ASN B O 1
ATOM 2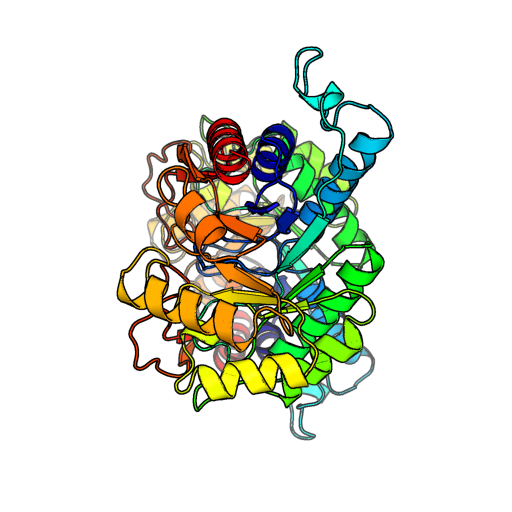611 N N . ILE B 1 78 ? -1.154 -8.203 -10.93 1 98.94 78 ILE B N 1
ATOM 2612 C CA . ILE B 1 78 ? -1.299 -7.105 -9.977 1 98.94 78 ILE B CA 1
ATOM 2613 C C . ILE B 1 78 ? -2.355 -7.465 -8.938 1 98.94 78 ILE B C 1
ATOM 2615 O O . ILE B 1 78 ? -3.506 -7.746 -9.281 1 98.94 78 ILE B O 1
ATOM 2619 N N . MET B 1 79 ? -1.968 -7.414 -7.727 1 98.75 79 MET B N 1
ATOM 2620 C CA . MET B 1 79 ? -2.916 -7.57 -6.629 1 98.75 79 MET B CA 1
ATOM 2621 C C . MET B 1 79 ? -3.848 -6.367 -6.539 1 98.75 79 MET B C 1
ATOM 2623 O O . MET B 1 79 ? -3.391 -5.223 -6.523 1 98.75 79 MET B O 1
ATOM 2627 N N . ILE B 1 80 ? -5.113 -6.641 -6.539 1 98.75 80 ILE B N 1
ATOM 2628 C CA . ILE B 1 80 ? -6.117 -5.605 -6.305 1 98.75 80 ILE B CA 1
ATOM 2629 C C . ILE B 1 80 ? -6.809 -5.848 -4.965 1 98.75 80 ILE B C 1
ATOM 2631 O O . ILE B 1 80 ? -7.684 -6.711 -4.859 1 98.75 80 ILE B O 1
ATOM 2635 N N . ARG B 1 81 ? -6.422 -5.176 -3.973 1 97.69 81 ARG B N 1
ATOM 2636 C CA . ARG B 1 81 ? -6.863 -5.266 -2.584 1 97.69 81 ARG B CA 1
ATOM 2637 C C . ARG B 1 81 ? -6.52 -3.994 -1.817 1 97.69 81 ARG B C 1
ATOM 2639 O O . ARG B 1 81 ? -5.352 -3.748 -1.504 1 97.69 81 ARG B O 1
ATOM 2646 N N . CYS B 1 82 ? -7.484 -3.242 -1.447 1 96.5 82 CYS B N 1
ATOM 2647 C CA . CYS B 1 82 ? -7.238 -1.859 -1.054 1 96.5 82 CYS B CA 1
ATOM 2648 C C . CYS B 1 82 ? -6.992 -1.754 0.447 1 96.5 82 CYS B C 1
ATOM 2650 O O . CYS B 1 82 ? -6.633 -0.688 0.948 1 96.5 82 CYS B O 1
ATOM 2652 N N . ARG B 1 83 ? -7.203 -2.857 1.15 1 93.75 83 ARG B N 1
ATOM 2653 C CA . ARG B 1 83 ? -6.992 -2.777 2.592 1 93.75 83 ARG B CA 1
ATOM 2654 C C . ARG B 1 83 ? -6.809 -4.168 3.195 1 93.75 83 ARG B C 1
ATOM 2656 O O . ARG B 1 83 ? -7.094 -5.176 2.545 1 93.75 83 ARG B O 1
ATOM 2663 N N . THR B 1 84 ? -6.363 -4.164 4.438 1 90.81 84 THR B N 1
ATOM 2664 C CA . THR B 1 84 ? -6.188 -5.398 5.195 1 90.81 84 THR B CA 1
ATOM 2665 C C . THR B 1 84 ? -7.535 -5.969 5.621 1 90.81 84 THR B C 1
ATOM 2667 O O . THR B 1 84 ? -8.578 -5.359 5.383 1 90.81 84 THR B O 1
ATOM 2670 N N . GLY B 1 85 ? -7.449 -7.098 6.262 1 88.94 85 GLY B N 1
ATOM 2671 C CA . GLY B 1 85 ? -8.648 -7.789 6.703 1 88.94 85 GLY B CA 1
ATOM 2672 C C . GLY B 1 85 ? -8.938 -9.047 5.91 1 88.94 85 GLY B C 1
ATOM 2673 O O . GLY B 1 85 ? -8.758 -9.078 4.691 1 88.94 85 GLY B O 1
ATOM 2674 N N . SER B 1 86 ? -9.438 -10.023 6.594 1 88.69 86 SER B N 1
ATOM 2675 C CA . SER B 1 86 ? -9.641 -11.32 5.949 1 88.69 86 SER B CA 1
ATOM 2676 C C . SER B 1 86 ? -11.102 -11.523 5.578 1 88.69 86 SER B C 1
ATOM 2678 O O . SER B 1 86 ? -11.484 -12.602 5.105 1 88.69 86 SER B O 1
ATOM 2680 N N . ASP B 1 87 ? -11.859 -10.477 5.758 1 90.44 87 ASP B N 1
ATOM 2681 C CA . ASP B 1 87 ? -13.281 -10.594 5.477 1 90.44 87 ASP B CA 1
ATOM 2682 C C . ASP B 1 87 ? -13.555 -10.562 3.973 1 90.44 87 ASP B C 1
ATOM 2684 O O . ASP B 1 87 ? -14.508 -11.172 3.494 1 90.44 87 ASP B O 1
ATOM 2688 N N . PHE B 1 88 ? -12.781 -9.758 3.262 1 94.75 88 PHE B N 1
ATOM 2689 C CA . PHE B 1 88 ? -12.906 -9.555 1.822 1 94.75 88 PHE B CA 1
ATOM 2690 C C . PHE B 1 88 ? -14.312 -9.094 1.455 1 94.75 88 PHE B C 1
ATOM 2692 O O . PHE B 1 88 ? -14.812 -9.422 0.38 1 94.75 88 PHE B O 1
ATOM 2699 N N . CYS B 1 89 ? -14.984 -8.492 2.402 1 95.69 89 CYS B N 1
ATOM 2700 C CA . CYS B 1 89 ? -16.281 -7.848 2.217 1 95.69 89 CYS B CA 1
ATOM 2701 C C . CYS B 1 89 ? -16.109 -6.34 2.064 1 95.69 89 CYS B C 1
ATOM 2703 O O . CYS B 1 89 ? 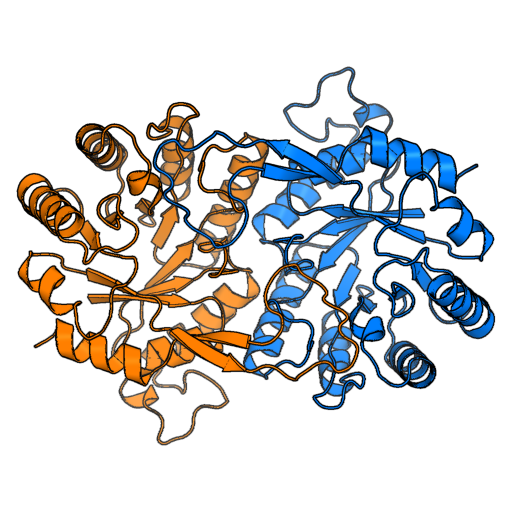-15.75 -5.648 3.018 1 95.69 89 CYS B O 1
ATOM 2705 N N . TYR B 1 90 ? -16.453 -5.844 0.878 1 96.62 90 TYR B N 1
ATOM 2706 C CA . TYR B 1 90 ? -16.031 -4.484 0.547 1 96.62 90 TYR B CA 1
ATOM 2707 C C . TYR B 1 90 ? -17.25 -3.559 0.433 1 96.62 90 TYR B C 1
ATOM 2709 O O . TYR B 1 90 ? -18.312 -3.969 -0.042 1 96.62 90 TYR B O 1
ATOM 2717 N N . THR B 1 91 ? -17.047 -2.332 0.878 1 95.88 91 THR B N 1
ATOM 2718 C CA . THR B 1 91 ? -18.031 -1.271 0.672 1 95.88 91 THR B CA 1
ATOM 2719 C C . THR B 1 91 ? -17.953 -0.738 -0.756 1 95.88 91 THR B C 1
ATOM 2721 O O . THR B 1 91 ? -17.031 -1.081 -1.506 1 95.88 91 THR B O 1
ATOM 2724 N N . ASP B 1 92 ? -18.906 0.084 -1.125 1 96.69 92 ASP B N 1
ATOM 2725 C CA . ASP B 1 92 ? -18.906 0.705 -2.445 1 96.69 92 ASP B CA 1
ATOM 2726 C C . ASP B 1 92 ? -17.656 1.565 -2.652 1 96.69 92 ASP B C 1
ATOM 2728 O O . ASP B 1 92 ? -17.078 1.579 -3.742 1 96.69 92 ASP B O 1
ATOM 2732 N N . GLU B 1 93 ? -17.281 2.279 -1.621 1 97.56 93 GLU B N 1
ATOM 2733 C CA . GLU B 1 93 ? -16.109 3.135 -1.691 1 97.56 93 GLU B CA 1
ATOM 2734 C C . GLU B 1 93 ? -14.844 2.32 -1.978 1 97.56 93 GLU B C 1
ATOM 2736 O O . GLU B 1 93 ? -14 2.734 -2.771 1 97.56 93 GLU B O 1
ATOM 2741 N N . GLU B 1 94 ? -14.789 1.198 -1.33 1 97.94 94 GLU B N 1
ATOM 2742 C CA . GLU B 1 94 ? -13.633 0.321 -1.514 1 97.94 94 GLU B CA 1
ATOM 2743 C C . GLU B 1 94 ? -13.609 -0.265 -2.922 1 97.94 94 GLU B C 1
ATOM 2745 O O . GLU B 1 94 ? -12.555 -0.295 -3.566 1 97.94 94 GLU B O 1
ATOM 2750 N N . VAL B 1 95 ? -14.734 -0.688 -3.404 1 98.5 95 VAL B N 1
ATOM 2751 C CA . VAL B 1 95 ? -14.836 -1.253 -4.746 1 98.5 95 VAL B CA 1
ATOM 2752 C C . VAL B 1 95 ? -14.484 -0.187 -5.781 1 98.5 95 VAL B C 1
ATOM 2754 O O . VAL B 1 95 ? -13.734 -0.448 -6.723 1 98.5 95 VAL B O 1
ATOM 2757 N N . ASP B 1 96 ? -14.977 1.038 -5.586 1 98.5 96 ASP B N 1
ATOM 2758 C CA . ASP B 1 96 ? -14.68 2.139 -6.496 1 98.5 96 ASP B CA 1
ATOM 2759 C C . ASP B 1 96 ? -13.172 2.381 -6.582 1 98.5 96 ASP B C 1
ATOM 2761 O O . ASP B 1 96 ? -12.633 2.605 -7.672 1 98.5 96 ASP B O 1
ATOM 2765 N N . THR B 1 97 ? -12.539 2.328 -5.473 1 98.69 97 THR B N 1
ATOM 2766 C CA . THR B 1 97 ? -11.094 2.512 -5.414 1 98.69 97 THR B CA 1
ATOM 2767 C C . THR B 1 97 ? -10.383 1.436 -6.227 1 98.69 97 THR B C 1
ATOM 2769 O O . THR B 1 97 ? -9.516 1.742 -7.047 1 98.69 97 THR B O 1
ATOM 2772 N N . MET B 1 98 ? -10.773 0.212 -6.039 1 98.88 98 MET B N 1
ATOM 2773 C CA . MET B 1 98 ? -10.117 -0.915 -6.695 1 98.88 98 MET B CA 1
ATOM 2774 C C . MET B 1 98 ? -10.375 -0.898 -8.195 1 98.88 98 MET B C 1
ATOM 2776 O O . MET B 1 98 ? -9.484 -1.233 -8.984 1 98.88 98 MET B O 1
ATOM 2780 N N . LEU B 1 99 ? -11.586 -0.495 -8.562 1 98.88 99 LEU B N 1
ATOM 2781 C CA . LEU B 1 99 ? -11.891 -0.39 -9.992 1 98.88 99 LEU B CA 1
ATOM 2782 C C . LEU B 1 99 ? -11.016 0.67 -10.656 1 98.88 99 LEU B C 1
ATOM 2784 O O . LEU B 1 99 ? -10.531 0.469 -11.766 1 98.88 99 LEU B O 1
ATOM 2788 N N . GLU B 1 100 ? -10.812 1.772 -9.977 1 98.81 100 GLU B N 1
ATOM 2789 C CA . GLU B 1 100 ? -9.945 2.812 -10.508 1 98.81 100 GLU B CA 1
ATOM 2790 C C . GLU B 1 100 ? -8.508 2.314 -10.641 1 98.81 100 GLU B C 1
ATOM 2792 O O . GLU B 1 100 ? -7.824 2.621 -11.625 1 98.81 100 GLU B O 1
ATOM 2797 N N . ASP B 1 101 ? -8.031 1.553 -9.664 1 98.88 101 ASP B N 1
ATOM 2798 C CA . ASP B 1 101 ? -6.711 0.94 -9.758 1 98.88 101 ASP B CA 1
ATOM 2799 C C . ASP B 1 101 ? -6.602 0.055 -11 1 98.88 101 ASP B C 1
ATOM 2801 O O . ASP B 1 101 ? -5.613 0.124 -11.734 1 98.88 101 ASP B O 1
ATOM 2805 N N . ILE B 1 102 ? -7.625 -0.746 -11.219 1 98.88 102 ILE B N 1
ATOM 2806 C CA . ILE B 1 102 ? -7.633 -1.67 -12.352 1 98.88 102 ILE B CA 1
ATOM 2807 C C . ILE B 1 102 ? -7.527 -0.888 -13.656 1 98.88 102 ILE B C 1
ATOM 2809 O O . ILE B 1 102 ? -6.766 -1.261 -14.555 1 98.88 102 ILE B O 1
ATOM 2813 N N . GLU B 1 103 ? -8.219 0.183 -13.734 1 98.69 103 GLU B N 1
ATOM 2814 C CA . GLU B 1 103 ? -8.18 0.998 -14.945 1 98.69 103 GLU B CA 1
ATOM 2815 C C . GLU B 1 103 ? -6.766 1.506 -15.219 1 98.69 103 GLU B C 1
ATOM 2817 O O . GLU B 1 103 ? -6.285 1.425 -16.359 1 98.69 103 GLU B O 1
ATOM 2822 N N . VAL B 1 104 ? -6.129 1.953 -14.219 1 98.56 104 VAL B N 1
ATOM 2823 C CA . VAL B 1 104 ? -4.793 2.516 -14.375 1 98.56 104 VAL B CA 1
ATOM 2824 C C . VAL B 1 104 ? -3.809 1.414 -14.766 1 98.56 104 VAL B C 1
ATOM 2826 O O . VAL B 1 104 ? -3.023 1.579 -15.703 1 98.56 104 VAL B O 1
ATOM 2829 N N . PHE B 1 105 ? -3.852 0.305 -14.055 1 98.75 105 PHE B N 1
ATOM 2830 C CA . PHE B 1 105 ? -2.891 -0.762 -14.312 1 98.75 105 PHE B CA 1
ATOM 2831 C C . PHE B 1 105 ? -3.154 -1.416 -15.664 1 98.75 105 PHE B C 1
ATOM 2833 O O . PHE B 1 105 ? -2.225 -1.887 -16.328 1 98.75 105 PHE B O 1
ATOM 2840 N N . LYS B 1 106 ? -4.438 -1.438 -16.062 1 98.31 106 LYS B N 1
ATOM 2841 C CA . LYS B 1 106 ? -4.758 -1.906 -17.406 1 98.31 106 LYS B CA 1
ATOM 2842 C C . LYS B 1 106 ? -4.055 -1.06 -18.469 1 98.31 106 LYS B C 1
ATOM 2844 O O . LYS B 1 106 ? -3.492 -1.595 -19.422 1 98.31 106 LYS B O 1
ATOM 2849 N N . GLU B 1 107 ? -4.008 0.235 -18.266 1 97.5 107 GLU B N 1
ATOM 2850 C CA . GLU B 1 107 ? -3.361 1.158 -19.188 1 97.5 107 GLU B CA 1
ATOM 2851 C C . GLU B 1 107 ? -1.85 0.954 -19.203 1 97.5 107 GLU B C 1
ATOM 2853 O O . GLU B 1 107 ? -1.202 1.146 -20.234 1 97.5 107 GLU B O 1
ATOM 2858 N N . ILE B 1 108 ? -1.284 0.599 -18.094 1 97.44 108 ILE B N 1
ATOM 2859 C CA . I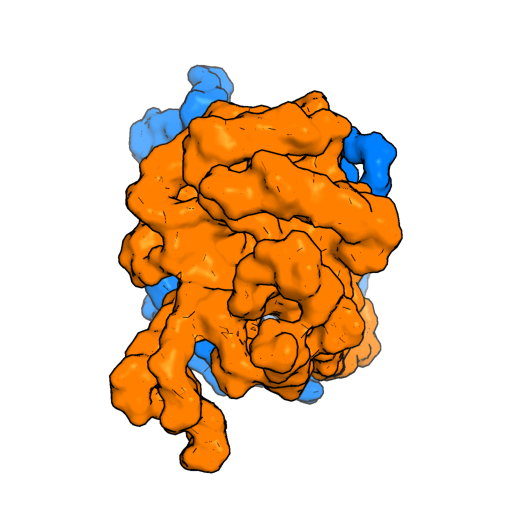LE B 1 108 ? 0.149 0.343 -18 1 97.44 108 ILE B CA 1
ATOM 2860 C C . ILE B 1 108 ? 0.504 -0.908 -18.797 1 97.44 108 ILE B C 1
ATOM 2862 O O . ILE B 1 108 ? 1.622 -1.031 -19.312 1 97.44 108 ILE B O 1
ATOM 2866 N N . GLY B 1 109 ? -0.419 -1.855 -18.938 1 97.25 109 GLY B N 1
ATOM 2867 C CA . GLY B 1 109 ? -0.2 -3.061 -19.719 1 97.25 109 GLY B CA 1
ATOM 2868 C C . GLY B 1 109 ? 0.273 -4.238 -18.891 1 97.25 109 GLY B C 1
ATOM 2869 O O . GLY B 1 109 ? 1.271 -4.879 -19.234 1 97.25 109 GLY B O 1
ATOM 2870 N N . VAL B 1 110 ? -0.42 -4.586 -17.859 1 98.31 110 VAL B N 1
ATOM 2871 C CA . VAL B 1 110 ? -0.095 -5.738 -17.031 1 98.31 110 VAL B CA 1
ATOM 2872 C C . VAL B 1 110 ? -0.736 -6.996 -17.609 1 98.31 110 VAL B C 1
ATOM 2874 O O . VAL B 1 110 ? -1.521 -6.918 -18.547 1 98.31 110 VAL B O 1
ATOM 2877 N N . ASP B 1 111 ? -0.426 -8.141 -17.062 1 98.62 111 ASP B N 1
ATOM 2878 C CA . ASP B 1 111 ? -0.784 -9.383 -17.75 1 98.62 111 ASP B CA 1
ATOM 2879 C C . ASP B 1 111 ? -1.938 -10.086 -17.031 1 98.62 111 ASP B C 1
ATOM 2881 O O . ASP B 1 111 ? -2.611 -10.938 -17.625 1 98.62 111 ASP B O 1
ATOM 2885 N N . ARG B 1 112 ? -2.158 -9.758 -15.82 1 98.81 112 ARG B N 1
ATOM 2886 C CA . ARG B 1 112 ? -3.17 -10.43 -15.016 1 98.81 112 ARG B CA 1
ATOM 2887 C C . ARG B 1 112 ? -3.512 -9.617 -13.773 1 98.81 112 ARG B C 1
ATOM 2889 O O . ARG B 1 112 ? -2.693 -8.82 -13.305 1 98.81 112 ARG B O 1
ATOM 2896 N N . PHE B 1 113 ? -4.699 -9.719 -13.32 1 98.88 113 PHE B N 1
ATOM 2897 C CA . PHE B 1 113 ? -5.086 -9.164 -12.031 1 98.88 113 PHE B CA 1
ATOM 2898 C C . PHE B 1 113 ? -5.363 -10.273 -11.023 1 98.88 113 PHE B C 1
ATOM 2900 O O . PHE B 1 113 ? -5.641 -11.414 -11.414 1 98.88 113 PHE B O 1
ATOM 2907 N N . VAL B 1 114 ? -5.191 -10.016 -9.789 1 98.88 114 VAL B N 1
ATOM 2908 C CA . VAL B 1 114 ? -5.512 -10.906 -8.672 1 98.88 114 VAL B CA 1
ATOM 2909 C C . VAL B 1 114 ? -6.539 -10.242 -7.762 1 98.88 114 VAL B C 1
ATOM 2911 O O . VAL B 1 114 ? -6.301 -9.148 -7.234 1 98.88 114 VAL B O 1
ATOM 2914 N N . PHE B 1 115 ? -7.68 -10.891 -7.648 1 98.75 115 PHE B N 1
ATOM 2915 C CA . PHE B 1 115 ? -8.773 -10.258 -6.922 1 98.75 115 PHE B CA 1
ATOM 2916 C C . PHE B 1 115 ? -9.688 -11.312 -6.301 1 98.75 115 PHE B C 1
ATOM 2918 O O . PHE B 1 115 ? -9.727 -12.461 -6.754 1 98.75 115 PHE B O 1
ATOM 2925 N N . GLY B 1 116 ? -10.344 -10.953 -5.234 1 98 116 GLY B N 1
ATOM 2926 C CA . GLY B 1 116 ? -11.383 -11.742 -4.594 1 98 116 GLY B CA 1
ATOM 2927 C C . GLY B 1 116 ? -12.266 -10.93 -3.668 1 98 116 GLY B C 1
ATOM 2928 O O . GLY B 1 116 ? -11.781 -10.047 -2.961 1 98 116 GLY B O 1
ATOM 2929 N N . ALA B 1 117 ? -13.523 -11.219 -3.684 1 97.88 117 ALA B N 1
ATOM 2930 C CA . ALA B 1 117 ? -14.484 -10.539 -2.814 1 97.88 117 ALA B CA 1
ATOM 2931 C C . ALA B 1 117 ? -15.539 -11.508 -2.293 1 97.88 117 ALA B C 1
ATOM 2933 O O . ALA B 1 117 ? -15.992 -12.391 -3.025 1 97.88 117 ALA B O 1
ATOM 2934 N N . LEU B 1 118 ? -15.875 -11.32 -1.087 1 96.31 118 LEU B N 1
ATOM 2935 C CA . LEU B 1 118 ? -16.891 -12.156 -0.442 1 96.31 118 LEU B CA 1
ATOM 2936 C C . LEU B 1 118 ? -18.031 -11.297 0.091 1 96.31 118 LEU B C 1
ATOM 2938 O O . LEU B 1 118 ? -17.875 -10.086 0.272 1 96.31 118 LEU B O 1
ATOM 2942 N N . THR B 1 119 ? -19.172 -11.945 0.267 1 95.38 119 THR B N 1
ATOM 2943 C CA . THR B 1 119 ? -20.281 -11.328 0.974 1 95.38 119 THR B CA 1
ATOM 2944 C C . THR B 1 119 ? -20.094 -11.453 2.484 1 95.38 119 THR B C 1
ATOM 2946 O O . THR B 1 119 ? -19.156 -12.102 2.951 1 95.38 119 THR B O 1
ATOM 2949 N N . ASN B 1 120 ? -21.031 -10.805 3.25 1 91.81 120 ASN B N 1
ATOM 2950 C CA . ASN B 1 120 ? -20.953 -10.867 4.707 1 91.81 120 ASN B CA 1
ATOM 2951 C C . ASN B 1 120 ? -21.312 -12.266 5.223 1 91.81 120 ASN B C 1
ATOM 2953 O O . ASN B 1 120 ? -21.125 -12.555 6.406 1 91.81 120 ASN B O 1
ATOM 2957 N N . THR B 1 121 ? -21.719 -13.188 4.375 1 91.44 121 THR B N 1
ATOM 2958 C CA . THR B 1 121 ? -22.016 -14.57 4.746 1 91.44 121 THR B CA 1
ATOM 2959 C C . THR B 1 121 ? -20.953 -15.516 4.211 1 91.44 121 THR B C 1
ATOM 2961 O O . THR B 1 121 ? -21.203 -16.719 4.047 1 91.44 121 THR B O 1
ATOM 2964 N N . LEU B 1 122 ? -19.797 -14.938 3.729 1 90.88 122 LEU B N 1
ATOM 2965 C CA . LEU B 1 122 ? -18.609 -15.688 3.324 1 90.88 122 LEU B CA 1
ATOM 2966 C C . LEU B 1 122 ? -18.859 -16.484 2.049 1 90.88 122 LEU B C 1
ATOM 2968 O O . LEU B 1 122 ? -18.375 -17.609 1.899 1 90.88 122 LEU B O 1
ATOM 2972 N N . LYS B 1 123 ? -19.734 -15.922 1.243 1 95.12 123 LYS B N 1
ATOM 2973 C CA . LYS B 1 123 ? -19.922 -16.406 -0.122 1 95.12 123 LYS B CA 1
ATOM 2974 C C . LYS B 1 123 ? -19.234 -15.492 -1.129 1 95.12 123 LYS B C 1
ATOM 2976 O O . LYS B 1 123 ? -18.938 -14.336 -0.819 1 95.12 123 LYS B O 1
ATOM 2981 N N . VAL B 1 124 ? -19 -16.047 -2.268 1 97.69 124 VAL B N 1
ATOM 2982 C CA . VAL B 1 124 ? -18.406 -15.219 -3.322 1 97.69 124 VAL B CA 1
ATOM 2983 C C . VAL B 1 124 ? -19.328 -14.047 -3.635 1 97.69 124 VAL B C 1
ATOM 2985 O O . VAL B 1 124 ? -20.531 -14.219 -3.818 1 97.69 124 VAL B O 1
ATOM 2988 N N . ASP B 1 125 ? -18.828 -12.836 -3.555 1 98.06 125 ASP B N 1
ATOM 2989 C CA . ASP B 1 125 ? -19.578 -11.641 -3.93 1 98.06 125 ASP B CA 1
ATOM 2990 C C . ASP B 1 125 ? -19.672 -11.5 -5.445 1 98.06 125 ASP B C 1
ATOM 2992 O O . ASP B 1 125 ? -18.844 -10.82 -6.066 1 98.06 125 ASP B O 1
ATOM 2996 N N . GLU B 1 126 ? -20.672 -12.086 -6.012 1 98.56 126 GLU B N 1
ATOM 2997 C CA . GLU B 1 126 ? -20.797 -12.148 -7.465 1 98.56 126 GLU B CA 1
ATOM 2998 C C . GLU B 1 126 ? -20.891 -10.75 -8.07 1 98.56 126 GLU B C 1
ATOM 3000 O O . GLU B 1 126 ? -20.312 -10.484 -9.125 1 98.56 126 GLU B O 1
ATOM 3005 N N . GLU B 1 127 ? -21.562 -9.891 -7.422 1 98.5 127 GLU B N 1
ATOM 3006 C CA . GLU B 1 127 ? -21.766 -8.539 -7.938 1 98.5 127 GLU B CA 1
ATOM 3007 C C . GLU B 1 127 ? -20.438 -7.812 -8.117 1 98.5 127 GLU B C 1
ATOM 3009 O O . GLU B 1 127 ? -20.156 -7.297 -9.203 1 98.5 127 GLU B O 1
ATOM 3014 N N . ASN B 1 128 ? -19.672 -7.785 -7.117 1 98.62 128 ASN B N 1
ATOM 3015 C CA . ASN B 1 128 ? -18.391 -7.086 -7.188 1 98.62 128 ASN B CA 1
ATOM 3016 C C . ASN B 1 128 ? -17.406 -7.809 -8.094 1 98.62 128 ASN B C 1
ATOM 3018 O O . ASN B 1 128 ? -16.609 -7.172 -8.781 1 98.62 128 ASN B O 1
ATOM 3022 N N . CYS B 1 129 ? -17.469 -9.117 -8.094 1 98.81 129 CYS B N 1
ATOM 3023 C CA . CYS B 1 129 ? -16.609 -9.875 -8.984 1 98.81 129 CYS B CA 1
ATOM 3024 C C . CYS B 1 129 ? -16.938 -9.57 -10.445 1 98.81 129 CYS B C 1
ATOM 3026 O O . CYS B 1 129 ? -16.016 -9.414 -11.258 1 98.81 129 CYS B O 1
ATOM 3028 N N . VAL B 1 130 ? -18.188 -9.43 -10.727 1 98.81 130 VAL B N 1
ATOM 3029 C CA . VAL B 1 130 ? -18.594 -9.125 -12.094 1 98.81 130 VAL B CA 1
ATOM 3030 C C . VAL B 1 130 ? -18.078 -7.754 -12.5 1 98.81 130 VAL B C 1
ATOM 3032 O O . VAL B 1 130 ? -17.562 -7.574 -13.609 1 98.81 130 VAL B O 1
ATOM 3035 N N . LYS B 1 131 ? -18.172 -6.762 -11.641 1 98.75 131 LYS B N 1
ATOM 3036 C CA . LYS B 1 131 ? -17.641 -5.426 -11.914 1 98.75 131 LYS B CA 1
ATOM 3037 C C . LYS B 1 131 ? -16.172 -5.473 -12.273 1 98.75 131 LYS B C 1
ATOM 3039 O O . LYS B 1 131 ? -15.734 -4.867 -13.258 1 98.75 131 LYS B O 1
ATOM 3044 N N . VAL B 1 132 ? -15.406 -6.262 -11.492 1 98.75 132 VAL B N 1
ATOM 3045 C CA . VAL B 1 132 ? -13.961 -6.34 -11.664 1 98.75 132 VAL B CA 1
ATOM 3046 C C . VAL B 1 132 ? -13.633 -7.07 -12.969 1 98.75 132 VAL B C 1
ATOM 3048 O O . VAL B 1 132 ? -12.812 -6.609 -13.758 1 98.75 132 VAL B O 1
ATOM 3051 N N . LEU B 1 133 ? -14.328 -8.18 -13.219 1 98.75 133 LEU B N 1
ATOM 3052 C CA . LEU B 1 133 ? -14.07 -8.984 -14.406 1 98.75 133 LEU B CA 1
ATOM 3053 C C . LEU B 1 133 ? -14.414 -8.211 -15.672 1 98.75 133 LEU B C 1
ATOM 3055 O O . LEU B 1 133 ? -13.656 -8.242 -16.641 1 98.75 133 LEU B O 1
ATOM 3059 N N . ASN B 1 134 ? -15.5 -7.484 -15.625 1 98.69 134 ASN B N 1
ATOM 3060 C CA . ASN B 1 134 ? -15.898 -6.688 -16.781 1 98.69 134 ASN B CA 1
ATOM 3061 C C . ASN B 1 134 ? -14.875 -5.602 -17.094 1 98.69 134 ASN B C 1
ATOM 3063 O O . ASN B 1 134 ? -14.523 -5.387 -18.266 1 98.69 134 ASN B O 1
ATOM 3067 N N . LEU B 1 135 ? -14.438 -4.98 -16.078 1 98.75 135 LEU B N 1
ATOM 3068 C CA . LEU B 1 135 ? -13.484 -3.895 -16.297 1 98.75 135 LEU B CA 1
ATOM 3069 C C . LEU B 1 135 ? -12.117 -4.434 -16.703 1 98.75 135 LEU B C 1
ATOM 3071 O O . LEU B 1 135 ? -11.422 -3.811 -17.516 1 98.75 135 LEU B O 1
ATOM 3075 N N . ALA B 1 136 ? -11.727 -5.562 -16.156 1 98.44 136 ALA B N 1
ATOM 3076 C CA . ALA B 1 136 ? -10.406 -6.141 -16.391 1 98.44 136 ALA B CA 1
ATOM 3077 C C . ALA B 1 136 ? -10.305 -6.723 -17.797 1 98.44 136 ALA B C 1
ATOM 3079 O O . ALA B 1 136 ? -9.203 -6.852 -18.344 1 98.44 136 ALA B O 1
ATOM 3080 N N . THR B 1 137 ? -11.461 -7.078 -18.391 1 97.75 137 THR B N 1
ATOM 3081 C CA . THR B 1 137 ? -11.445 -7.707 -19.703 1 97.75 137 THR B CA 1
ATOM 3082 C C . THR B 1 137 ? -10.641 -6.871 -20.703 1 97.75 137 THR B C 1
ATOM 3084 O O . THR B 1 137 ? -10.812 -5.652 -20.781 1 97.75 137 THR B O 1
ATOM 3087 N N . PRO B 1 138 ? -9.703 -7.422 -21.484 1 98.06 138 PRO B N 1
ATOM 3088 C CA . PRO B 1 138 ? -9.484 -8.852 -21.734 1 98.06 138 PRO B CA 1
ATOM 3089 C C . PRO B 1 138 ? -8.406 -9.453 -20.844 1 98.06 138 PRO B C 1
ATOM 3091 O O . PRO B 1 138 ? -8 -10.602 -21.047 1 98.06 138 PRO B O 1
ATOM 3094 N N . ILE B 1 139 ? -7.848 -8.719 -19.906 1 98.69 139 ILE B N 1
ATOM 3095 C CA . ILE B 1 139 ? -6.809 -9.211 -19 1 98.69 139 ILE B CA 1
ATOM 3096 C C . ILE B 1 139 ? -7.406 -10.227 -18.031 1 98.69 139 ILE B C 1
ATOM 3098 O O . ILE B 1 139 ? -8.406 -9.953 -17.375 1 98.69 139 ILE B O 1
ATOM 3102 N N . PRO B 1 140 ? -6.836 -11.453 -17.938 1 98.69 140 PRO B N 1
ATOM 3103 C CA . PRO B 1 140 ? -7.395 -12.469 -17.047 1 98.69 140 PRO B CA 1
ATOM 3104 C C . PRO B 1 140 ? -7.25 -12.109 -15.578 1 98.69 140 PRO B C 1
ATOM 3106 O O . PRO B 1 140 ? -6.43 -11.258 -15.219 1 98.69 140 PRO B O 1
ATOM 3109 N N . VAL B 1 141 ? -8.07 -12.773 -14.727 1 98.81 141 VAL B N 1
ATOM 3110 C CA . VAL B 1 141 ? -8.078 -12.484 -13.297 1 98.81 141 VAL B CA 1
ATOM 3111 C C . VAL B 1 141 ? -7.961 -13.781 -12.508 1 98.81 141 VAL B C 1
ATOM 3113 O O . VAL B 1 141 ? -8.609 -14.773 -12.828 1 98.81 141 VAL B O 1
ATOM 3116 N N . THR B 1 142 ? -7.074 -13.805 -11.531 1 98.88 142 THR B N 1
ATOM 3117 C CA . THR B 1 142 ? -6.965 -14.875 -10.547 1 98.88 142 THR B CA 1
ATOM 3118 C C . THR B 1 142 ? -7.836 -14.578 -9.328 1 98.88 142 THR B C 1
ATOM 3120 O O . THR B 1 142 ? -7.828 -13.461 -8.812 1 98.88 142 THR B O 1
ATOM 3123 N N . PHE B 1 143 ? -8.719 -15.562 -8.945 1 98.81 143 PHE B N 1
ATOM 3124 C CA . PHE B 1 143 ? -9.398 -15.453 -7.66 1 98.81 143 PHE B CA 1
ATOM 3125 C C . PHE B 1 143 ? -8.477 -15.859 -6.523 1 98.81 143 PHE B C 1
ATOM 3127 O O . PHE B 1 143 ? -8 -17 -6.48 1 98.81 143 PHE B O 1
ATOM 3134 N N . HIS B 1 144 ? -8.188 -14.883 -5.621 1 97.81 144 HIS B N 1
ATOM 3135 C CA . HIS B 1 144 ? -7.145 -15.148 -4.637 1 97.81 144 HIS B CA 1
ATOM 3136 C C . HIS B 1 144 ? -7.691 -15.922 -3.443 1 97.81 144 HIS B C 1
ATOM 3138 O O . HIS B 1 144 ? -8.734 -16.562 -3.543 1 97.81 144 HIS B O 1
ATOM 3144 N N . ARG B 1 145 ? -7.051 -15.906 -2.33 1 95.81 145 ARG B N 1
ATOM 3145 C CA . ARG B 1 145 ? -7.219 -16.844 -1.219 1 95.81 145 ARG B CA 1
ATOM 3146 C C . ARG B 1 145 ? -8.508 -16.547 -0.453 1 95.81 145 ARG B C 1
ATOM 3148 O O . ARG B 1 145 ? -8.82 -17.234 0.525 1 95.81 145 ARG B O 1
ATOM 3155 N N . ALA B 1 146 ? -9.297 -15.562 -0.923 1 94.88 146 ALA B N 1
ATOM 3156 C CA . ALA B 1 146 ? -10.609 -15.375 -0.318 1 94.88 146 ALA B CA 1
ATOM 3157 C C . ALA B 1 146 ? -11.414 -16.672 -0.34 1 94.88 146 ALA B C 1
ATOM 3159 O O . ALA B 1 146 ? -12.25 -16.906 0.538 1 94.88 146 ALA B O 1
ATOM 3160 N N . ILE B 1 147 ? -11.172 -17.562 -1.276 1 95.75 147 ILE B N 1
ATOM 3161 C CA . ILE B 1 147 ? -11.875 -18.828 -1.421 1 95.75 147 ILE B CA 1
ATOM 3162 C C . ILE B 1 147 ? -11.625 -19.703 -0.189 1 95.75 147 ILE B C 1
ATOM 3164 O O . ILE B 1 147 ? -12.461 -20.516 0.18 1 95.75 147 ILE B O 1
ATOM 3168 N N . ASP B 1 148 ? -10.492 -19.5 0.432 1 94.5 148 ASP B N 1
ATOM 3169 C CA . ASP B 1 148 ? -10.078 -20.328 1.556 1 94.5 148 ASP B CA 1
ATOM 3170 C C . ASP B 1 148 ? -10.906 -20.031 2.801 1 94.5 148 ASP B C 1
ATOM 3172 O O . ASP B 1 148 ? -10.891 -20.797 3.77 1 94.5 148 ASP B O 1
ATOM 3176 N N . ILE B 1 149 ? -11.625 -18.953 2.766 1 90.81 149 ILE B N 1
ATOM 3177 C CA . ILE B 1 149 ? -12.414 -18.578 3.934 1 90.81 149 ILE B CA 1
ATOM 3178 C C . ILE B 1 149 ? -13.898 -18.844 3.662 1 90.81 149 ILE B C 1
ATOM 3180 O O . ILE B 1 149 ? -14.734 -18.703 4.559 1 90.81 149 ILE B O 1
ATOM 3184 N N . CYS B 1 150 ? -14.211 -19.234 2.504 1 91.69 150 CYS B N 1
ATOM 3185 C CA . CYS B 1 150 ? -15.594 -19.5 2.131 1 91.69 150 CYS B CA 1
ATOM 3186 C C . CYS B 1 150 ? -16.141 -20.703 2.887 1 91.69 150 CYS B C 1
ATOM 3188 O O . CYS B 1 150 ? -15.398 -21.625 3.225 1 91.69 150 CYS B O 1
ATOM 3190 N N . GLN B 1 151 ? -17.375 -20.656 3.104 1 84.31 151 GLN B N 1
ATOM 3191 C CA . GLN B 1 151 ? -18.031 -21.734 3.832 1 84.31 151 GLN B CA 1
ATOM 3192 C C . GLN B 1 151 ? -18.141 -22.984 2.971 1 84.31 151 GLN B C 1
ATOM 3194 O O . GLN B 1 151 ? -17.766 -24.078 3.402 1 84.31 151 GLN B O 1
ATOM 3199 N N . ASP B 1 152 ? -18.734 -22.859 1.805 1 89.94 152 ASP B N 1
ATOM 3200 C CA . ASP B 1 152 ? -18.891 -23.953 0.858 1 89.94 152 ASP B CA 1
ATOM 3201 C C . ASP B 1 152 ? -17.891 -23.828 -0.297 1 89.94 152 ASP B C 1
ATOM 3203 O O . ASP B 1 152 ? -18.172 -23.141 -1.281 1 89.94 152 ASP B O 1
ATOM 3207 N N . TYR B 1 153 ? -16.906 -24.625 -0.169 1 90.25 153 TYR B N 1
ATOM 3208 C CA . TYR B 1 153 ? -15.789 -24.5 -1.09 1 90.25 153 TYR B CA 1
ATOM 3209 C C . TYR B 1 153 ? -16.188 -24.922 -2.5 1 90.25 153 TYR B C 1
ATOM 3211 O O . TYR B 1 153 ? -15.828 -24.266 -3.477 1 90.25 153 TYR B O 1
ATOM 3219 N N . ILE B 1 154 ? -16.922 -26 -2.656 1 93.31 154 ILE B N 1
ATOM 3220 C CA . ILE B 1 154 ? -17.312 -26.531 -3.957 1 93.31 154 ILE B CA 1
ATOM 3221 C C . ILE B 1 154 ? -18.234 -25.531 -4.66 1 93.31 154 ILE B C 1
ATOM 3223 O O . ILE B 1 154 ? -18.031 -25.203 -5.828 1 93.31 154 ILE B O 1
ATOM 3227 N N . SER B 1 155 ? -19.203 -25.062 -3.943 1 95.75 155 SER B N 1
ATOM 3228 C CA . SER B 1 155 ? -20.109 -24.078 -4.512 1 95.75 155 SER B CA 1
ATOM 3229 C C . SER B 1 155 ? -19.359 -22.812 -4.922 1 95.75 155 SER B C 1
ATOM 3231 O O . SER B 1 155 ? -19.656 -22.219 -5.957 1 95.75 155 SER B O 1
ATOM 3233 N N . SER B 1 156 ? -18.406 -22.438 -4.121 1 96.62 156 SER B N 1
ATOM 3234 C CA . SER B 1 156 ? -17.625 -21.234 -4.391 1 96.62 156 SER B CA 1
ATOM 3235 C C . SER B 1 156 ? -16.781 -21.406 -5.652 1 96.62 156 SER B C 1
ATOM 3237 O O . SER B 1 156 ? -16.719 -20.5 -6.488 1 96.62 156 SER B O 1
ATOM 3239 N N . VAL B 1 157 ? -16.188 -22.547 -5.82 1 97.44 157 VAL B N 1
ATOM 3240 C CA . VAL B 1 157 ? -15.367 -22.812 -6.996 1 97.44 157 VAL B CA 1
ATOM 3241 C C . VAL B 1 157 ? -16.234 -22.781 -8.25 1 97.44 157 VAL B C 1
ATOM 3243 O O . VAL B 1 157 ? -15.852 -22.219 -9.273 1 97.44 157 VAL B O 1
ATOM 3246 N N . ASN B 1 158 ? -17.391 -23.375 -8.141 1 97.88 158 ASN B N 1
ATOM 3247 C CA . ASN B 1 158 ? -18.328 -23.344 -9.266 1 97.88 158 ASN B CA 1
ATOM 3248 C C . ASN B 1 158 ? -18.703 -21.906 -9.641 1 97.88 158 ASN B C 1
ATOM 3250 O O . ASN B 1 158 ? -18.719 -21.562 -10.82 1 97.88 158 ASN B O 1
ATOM 3254 N N . THR B 1 159 ? -18.938 -21.141 -8.648 1 98.25 159 THR B N 1
ATOM 3255 C CA . THR B 1 159 ? -19.297 -19.75 -8.867 1 98.25 159 THR B CA 1
ATOM 3256 C C . THR B 1 159 ? -18.156 -18.984 -9.539 1 98.25 159 THR B C 1
ATOM 3258 O O . THR B 1 159 ? -18.391 -18.25 -10.508 1 98.25 159 THR B O 1
ATOM 3261 N N . ILE B 1 160 ? -16.953 -19.141 -9.086 1 98.06 160 ILE B N 1
ATOM 3262 C CA . ILE B 1 160 ? -15.805 -18.422 -9.609 1 98.06 160 ILE B CA 1
ATOM 3263 C C . ILE B 1 160 ? -15.57 -18.828 -11.07 1 98.06 160 ILE B C 1
ATOM 3265 O O . ILE B 1 160 ? -15.242 -17.984 -11.906 1 98.06 160 ILE B O 1
ATOM 3269 N N . ILE B 1 161 ? -15.781 -20.141 -11.398 1 98.31 161 ILE B N 1
ATOM 3270 C CA . ILE B 1 161 ? -15.648 -20.641 -12.766 1 98.31 161 ILE B CA 1
ATOM 3271 C C . ILE B 1 161 ? -16.719 -20 -13.648 1 98.31 161 ILE B C 1
ATOM 3273 O O . ILE B 1 161 ? -16.422 -19.5 -14.734 1 98.31 161 ILE B O 1
ATOM 3277 N N . GLU B 1 162 ? -17.906 -19.969 -13.125 1 98.38 162 GLU B N 1
ATOM 3278 C CA . GLU B 1 162 ? -19.016 -19.422 -13.891 1 98.38 162 GLU B CA 1
ATOM 3279 C C . GLU B 1 162 ? -18.844 -17.938 -14.164 1 98.38 162 GLU B C 1
ATOM 3281 O O . GLU B 1 162 ? -19.234 -17.453 -15.227 1 98.38 162 GLU B O 1
ATOM 3286 N N . LEU B 1 163 ? -18.312 -17.234 -13.258 1 98.44 163 LEU B N 1
ATOM 3287 C CA . LEU B 1 163 ? -18.109 -15.797 -13.391 1 98.44 163 LEU B CA 1
ATOM 3288 C C . LEU B 1 163 ? -17.047 -15.492 -14.453 1 98.44 163 LEU B C 1
ATOM 3290 O O . LEU B 1 163 ? -17.031 -14.398 -15.016 1 98.44 163 LEU B O 1
ATOM 3294 N N . GLY B 1 164 ? -16.062 -16.422 -14.594 1 98.19 164 GLY B N 1
ATOM 3295 C CA . GLY B 1 164 ? -15.102 -16.219 -15.664 1 98.19 164 GLY B CA 1
ATOM 3296 C C . GLY B 1 164 ? -13.672 -16.094 -15.164 1 98.19 164 GLY B C 1
ATOM 3297 O O . GLY B 1 164 ? -12.773 -15.719 -15.922 1 98.19 164 GLY B O 1
ATOM 3298 N N . PHE B 1 165 ? -13.43 -16.406 -13.891 1 98.5 165 PHE B N 1
ATOM 3299 C CA . PHE B 1 165 ? -12.055 -16.5 -13.422 1 98.5 165 PHE B CA 1
ATOM 3300 C C . PHE B 1 165 ? -11.344 -17.688 -14.062 1 98.5 165 PHE B C 1
ATOM 3302 O O . PHE B 1 165 ? -11.953 -18.75 -14.266 1 98.5 165 PHE B O 1
ATOM 3309 N N . ASN B 1 166 ? -10.102 -17.562 -14.312 1 97.06 166 ASN B N 1
ATOM 3310 C CA . ASN B 1 166 ? -9.453 -18.688 -14.977 1 97.06 166 ASN B CA 1
ATOM 3311 C C . ASN B 1 166 ? -8.398 -19.328 -14.078 1 97.06 166 ASN B C 1
ATOM 3313 O O . ASN B 1 166 ? -7.801 -20.344 -14.453 1 97.06 166 ASN B O 1
ATOM 3317 N N . ARG B 1 167 ? -8.195 -18.766 -12.945 1 98.75 167 ARG B N 1
ATOM 3318 C CA . ARG B 1 167 ? -7.262 -19.312 -11.977 1 98.75 167 ARG B CA 1
ATOM 3319 C C . ARG B 1 167 ? -7.738 -19.062 -10.547 1 98.75 167 ARG B C 1
ATOM 3321 O O . ARG B 1 167 ? -8.344 -18.031 -10.266 1 98.75 167 ARG B O 1
ATOM 3328 N N . VAL B 1 168 ? -7.516 -20.031 -9.719 1 98.62 168 VAL B N 1
ATOM 3329 C CA . VAL B 1 168 ? -7.848 -19.875 -8.305 1 98.62 168 VAL B CA 1
ATOM 3330 C C . VAL B 1 168 ? -6.613 -20.156 -7.453 1 98.62 168 VAL B C 1
ATOM 3332 O O . VAL B 1 168 ? -5.957 -21.188 -7.625 1 98.62 168 VAL B O 1
ATOM 3335 N N . LEU B 1 169 ? -6.207 -19.188 -6.645 1 98.44 169 LEU B N 1
ATOM 3336 C CA . LEU B 1 169 ? -5.156 -19.344 -5.648 1 98.44 169 LEU B CA 1
ATOM 3337 C C . LEU B 1 169 ? -5.727 -19.891 -4.34 1 98.44 169 LEU B C 1
ATOM 3339 O O . LEU B 1 169 ? -6.652 -19.297 -3.775 1 98.44 169 LEU B O 1
ATOM 3343 N N . THR B 1 170 ? -5.176 -21.016 -3.816 1 97.62 170 THR B N 1
ATOM 3344 C CA . THR B 1 170 ? -5.789 -21.594 -2.633 1 97.62 170 THR B CA 1
ATOM 3345 C C . THR B 1 170 ? -4.738 -22.281 -1.764 1 97.62 170 THR B C 1
ATOM 3347 O O . THR B 1 170 ? -3.734 -22.781 -2.273 1 97.62 170 THR B O 1
ATOM 3350 N N . SER B 1 171 ? -5.016 -22.25 -0.498 1 96 171 SER B N 1
ATOM 3351 C CA . SER B 1 171 ? -4.234 -23.016 0.461 1 96 171 SER B CA 1
ATOM 3352 C C . SER B 1 171 ? -4.996 -24.25 0.926 1 96 171 SER B C 1
ATOM 3354 O O . SER B 1 171 ? -4.641 -24.859 1.938 1 96 171 SER B O 1
ATOM 3356 N N . GLY B 1 172 ? -6.102 -24.516 0.246 1 95.06 172 GLY B N 1
ATOM 3357 C CA . GLY B 1 172 ? -6.926 -25.641 0.647 1 95.06 172 GLY B CA 1
ATOM 3358 C C . GLY B 1 172 ? -7.656 -25.422 1.955 1 95.06 172 GLY B C 1
ATOM 3359 O O . GLY B 1 172 ? -7.84 -26.344 2.742 1 95.06 172 GLY B O 1
ATOM 3360 N N . GLN B 1 173 ? -7.938 -24.203 2.238 1 93.31 173 GLN B N 1
ATOM 3361 C CA . GLN B 1 173 ? -8.68 -23.75 3.414 1 93.31 173 GLN B CA 1
ATOM 3362 C C . GLN B 1 173 ? -7.906 -24.062 4.695 1 93.31 173 GLN B C 1
ATOM 3364 O O . GLN B 1 173 ? -8.508 -24.328 5.738 1 93.31 173 GLN B O 1
ATOM 3369 N N . LYS B 1 174 ? -6.637 -24.172 4.594 1 92.62 174 LYS B N 1
ATOM 3370 C CA . LYS B 1 174 ? -5.746 -24.344 5.738 1 92.62 174 LYS B CA 1
ATOM 3371 C C . LYS B 1 174 ? -4.652 -23.281 5.75 1 92.62 174 LYS B C 1
ATOM 3373 O O . LYS B 1 174 ? -4.512 -22.516 4.797 1 92.62 174 LYS B O 1
ATOM 3378 N N . ALA B 1 175 ? -3.947 -23.141 6.859 1 89.88 175 ALA B N 1
ATOM 3379 C CA . ALA B 1 175 ? -2.883 -22.141 6.992 1 89.88 175 ALA B CA 1
ATOM 3380 C C . ALA B 1 175 ? -1.749 -22.422 6.008 1 89.88 175 ALA B C 1
ATOM 3382 O O . ALA B 1 175 ? -1.151 -21.5 5.461 1 89.88 175 ALA B O 1
ATOM 3383 N N . MET B 1 176 ? -1.573 -23.703 5.785 1 92.94 176 MET B N 1
ATOM 3384 C CA . MET B 1 176 ? -0.529 -24.141 4.867 1 92.94 176 MET B CA 1
ATOM 3385 C C . MET B 1 176 ? -1.094 -25.094 3.816 1 92.94 176 MET B C 1
ATOM 3387 O O . MET B 1 176 ? -1.838 -26.016 4.148 1 92.94 176 MET B O 1
ATOM 3391 N N . ALA B 1 177 ? -0.647 -24.844 2.629 1 94.44 177 ALA B N 1
ATOM 3392 C CA . ALA B 1 177 ? -1.147 -25.656 1.525 1 94.44 177 ALA B CA 1
ATOM 3393 C C . ALA B 1 177 ? -0.663 -27.094 1.646 1 94.44 177 ALA B C 1
ATOM 3395 O O . ALA B 1 177 ? -1.286 -28.016 1.106 1 94.44 177 ALA B O 1
ATOM 3396 N N . ALA B 1 178 ? 0.446 -27.266 2.375 1 93.88 178 ALA B N 1
ATOM 3397 C CA . ALA B 1 178 ? 1.054 -28.594 2.439 1 93.88 178 ALA B CA 1
ATOM 3398 C C . ALA B 1 178 ? 0.432 -29.438 3.559 1 93.88 178 ALA B C 1
ATOM 3400 O O . ALA B 1 178 ? 0.82 -30.578 3.771 1 93.88 178 ALA B O 1
ATOM 3401 N N . ASP B 1 179 ? -0.541 -28.875 4.234 1 94.38 179 ASP B N 1
ATOM 3402 C CA . ASP B 1 179 ? -1.32 -29.656 5.195 1 94.38 179 ASP B CA 1
ATOM 3403 C C . ASP B 1 179 ? -2.021 -30.828 4.516 1 94.38 179 ASP B C 1
ATOM 3405 O O . ASP B 1 179 ? -2.492 -30.703 3.383 1 94.38 179 ASP B O 1
ATOM 3409 N N . THR B 1 180 ? -2.119 -31.906 5.23 1 95.88 180 THR B N 1
ATOM 3410 C CA . THR B 1 180 ? -2.688 -33.125 4.664 1 95.88 180 THR B CA 1
ATOM 3411 C C . THR B 1 180 ? -4.105 -32.875 4.152 1 95.88 180 THR B C 1
ATOM 3413 O O . THR B 1 180 ? -4.441 -33.25 3.027 1 95.88 180 THR B O 1
ATOM 3416 N N . ASP B 1 181 ? -4.898 -32.25 4.941 1 95.81 181 ASP B N 1
ATOM 3417 C CA . ASP B 1 181 ? -6.27 -31.953 4.547 1 95.81 181 ASP B CA 1
ATOM 3418 C C . ASP B 1 181 ? -6.305 -30.984 3.371 1 95.81 181 ASP B C 1
ATOM 3420 O O . ASP B 1 181 ? -7.16 -31.094 2.492 1 95.81 181 ASP B O 1
ATOM 3424 N N . ALA B 1 182 ? -5.398 -30.078 3.371 1 96.56 182 ALA B N 1
ATOM 3425 C CA . ALA B 1 182 ? -5.289 -29.125 2.277 1 96.56 182 ALA B CA 1
ATOM 3426 C C . ALA B 1 182 ? -4.902 -29.812 0.974 1 96.56 182 ALA B C 1
ATOM 3428 O O . ALA B 1 182 ? -5.492 -29.547 -0.076 1 96.56 182 ALA B O 1
ATOM 3429 N N . LEU B 1 183 ? -4 -30.734 1.106 1 97.25 183 LEU B N 1
ATOM 3430 C CA . LEU B 1 183 ? -3.555 -31.469 -0.063 1 97.25 183 LEU B CA 1
ATOM 3431 C C . LEU B 1 183 ? -4.699 -32.281 -0.658 1 97.25 183 LEU B C 1
ATOM 3433 O O . LEU B 1 183 ? -4.855 -32.344 -1.88 1 97.25 183 LEU B O 1
ATOM 3437 N N . ASN B 1 184 ? -5.43 -32.875 0.178 1 97.06 184 ASN B N 1
ATOM 3438 C CA . ASN B 1 184 ? -6.582 -33.656 -0.279 1 97.06 184 ASN B CA 1
ATOM 3439 C C . ASN B 1 184 ? -7.598 -32.781 -0.998 1 97.06 184 ASN B C 1
ATOM 3441 O O . ASN B 1 184 ? -8.141 -33.156 -2.035 1 97.06 184 ASN B O 1
ATOM 3445 N N . MET B 1 185 ? -7.836 -31.672 -0.456 1 96.19 185 MET B N 1
ATOM 3446 C CA . MET B 1 185 ? -8.773 -30.734 -1.064 1 96.19 185 MET B CA 1
ATOM 3447 C C . MET B 1 185 ? -8.266 -30.25 -2.416 1 96.19 185 MET B C 1
ATOM 3449 O O . MET B 1 185 ? -9.016 -30.219 -3.393 1 96.19 185 MET B O 1
ATOM 3453 N N . ILE B 1 186 ? -7.012 -29.891 -2.516 1 97.44 186 ILE B N 1
ATOM 3454 C CA . ILE B 1 186 ? -6.406 -29.406 -3.75 1 97.44 186 ILE B CA 1
ATOM 3455 C C . ILE B 1 186 ? -6.445 -30.5 -4.812 1 97.44 186 ILE B C 1
ATOM 3457 O O . ILE B 1 186 ? -6.773 -30.234 -5.973 1 97.44 186 ILE B O 1
ATOM 3461 N N . LYS B 1 187 ? -6.156 -31.703 -4.375 1 97.44 187 LYS B N 1
ATOM 3462 C CA . LYS B 1 187 ? -6.242 -32.844 -5.285 1 97.44 187 LYS B CA 1
ATOM 3463 C C . LYS B 1 187 ? -7.648 -32.969 -5.859 1 97.44 187 LYS B C 1
ATOM 3465 O O . LYS B 1 187 ? -7.82 -33.156 -7.066 1 97.44 187 LYS B O 1
ATOM 3470 N N . LEU B 1 188 ? -8.586 -32.906 -4.996 1 96.81 188 LEU B N 1
ATOM 3471 C CA . LEU B 1 188 ? -9.984 -33 -5.41 1 96.81 188 LEU B CA 1
ATOM 3472 C C . LEU B 1 188 ? -10.336 -31.906 -6.406 1 96.81 188 LEU B C 1
ATOM 3474 O O . LEU B 1 188 ? -11.016 -32.156 -7.402 1 96.81 188 LEU B O 1
ATOM 3478 N N . LEU B 1 189 ? -9.891 -30.672 -6.168 1 97 189 LEU B N 1
ATOM 3479 C CA . LEU B 1 189 ? -10.148 -29.547 -7.051 1 97 189 LEU B CA 1
ATOM 3480 C C . LEU B 1 189 ? -9.547 -29.781 -8.43 1 97 189 LEU B C 1
ATOM 3482 O O . LEU B 1 189 ? -10.188 -29.5 -9.445 1 97 189 LEU B O 1
ATOM 3486 N N . VAL B 1 190 ? -8.352 -30.281 -8.461 1 97.69 190 VAL B N 1
ATOM 3487 C CA . VAL B 1 190 ? -7.664 -30.531 -9.719 1 97.69 190 VAL B CA 1
ATOM 3488 C C . VAL B 1 190 ? -8.398 -31.609 -10.508 1 97.69 190 VAL B C 1
ATOM 3490 O O . VAL B 1 190 ? -8.609 -31.484 -11.719 1 97.69 190 VAL B O 1
ATOM 3493 N N . GLU B 1 191 ? -8.805 -32.656 -9.836 1 97.31 191 GLU B N 1
ATOM 3494 C CA . GLU B 1 191 ? -9.492 -33.75 -10.484 1 97.31 191 GLU B CA 1
ATOM 3495 C C . GLU B 1 191 ? -10.852 -33.312 -11.023 1 97.31 191 GLU B C 1
ATOM 3497 O O . GLU B 1 191 ? -11.234 -33.719 -12.133 1 97.31 191 GLU B O 1
ATOM 3502 N N . MET B 1 192 ? -11.516 -32.531 -10.273 1 96.69 192 MET B N 1
ATOM 3503 C CA . MET B 1 192 ? -12.891 -32.188 -10.609 1 96.69 192 MET B CA 1
ATOM 3504 C C . MET B 1 192 ? -12.938 -31.016 -11.594 1 96.69 192 MET B C 1
ATOM 3506 O O . MET B 1 192 ? -13.812 -30.969 -12.461 1 96.69 192 MET B O 1
ATOM 3510 N N . TYR B 1 193 ? -12.016 -30.062 -11.445 1 96.69 193 TYR B N 1
ATOM 3511 C CA . TYR B 1 193 ? -12.195 -28.797 -12.133 1 96.69 193 TYR B CA 1
ATOM 3512 C C . TYR B 1 193 ? -10.953 -28.422 -12.938 1 96.69 193 TYR B C 1
ATOM 3514 O O . TYR B 1 193 ? -10.898 -27.359 -13.555 1 96.69 193 TYR B O 1
ATOM 3522 N N . GLY B 1 194 ? -9.945 -29.25 -12.953 1 95.44 194 GLY B N 1
ATOM 3523 C CA . GLY B 1 194 ? -8.664 -28.938 -13.562 1 95.44 194 GLY B CA 1
ATOM 3524 C C . GLY B 1 194 ? -8.781 -28.562 -15.031 1 95.44 194 GLY B C 1
ATOM 3525 O O . GLY B 1 194 ? -7.898 -27.891 -15.578 1 95.44 194 GLY B O 1
ATOM 3526 N N . ASP B 1 195 ? -9.852 -28.938 -15.688 1 96.06 195 ASP B N 1
ATOM 3527 C CA . ASP B 1 195 ? -10.07 -28.625 -17.094 1 96.06 195 ASP B CA 1
ATOM 3528 C C . ASP B 1 195 ? -10.836 -27.312 -17.25 1 96.06 195 ASP B C 1
ATOM 3530 O O . ASP B 1 195 ? -10.922 -26.766 -18.359 1 96.06 195 ASP B O 1
ATOM 3534 N N . LYS B 1 196 ? -11.336 -26.734 -16.219 1 97.56 196 LYS B N 1
ATOM 3535 C CA . LYS B 1 196 ? -12.18 -25.547 -16.266 1 97.56 196 LYS B CA 1
ATOM 3536 C C . LYS B 1 196 ? -11.461 -24.344 -15.648 1 97.56 196 LYS B C 1
ATOM 3538 O O . LYS B 1 196 ? -11.711 -23.203 -16.031 1 97.56 196 LYS B O 1
ATOM 3543 N N . ILE B 1 197 ? -10.633 -24.609 -14.68 1 98.12 197 ILE B N 1
ATOM 3544 C CA . ILE B 1 197 ? -9.938 -23.531 -13.977 1 98.12 197 ILE B CA 1
ATOM 3545 C C . ILE B 1 197 ? -8.555 -24.016 -13.539 1 98.12 197 ILE B C 1
ATOM 3547 O O . ILE B 1 197 ? -8.391 -25.172 -13.148 1 98.12 197 ILE B O 1
ATOM 3551 N N . GLU B 1 198 ? -7.582 -23.141 -13.594 1 98.5 198 GLU B N 1
ATOM 3552 C CA . GLU B 1 198 ? -6.238 -23.453 -13.117 1 98.5 198 GLU B CA 1
ATOM 3553 C C . GLU B 1 198 ? -6.148 -23.344 -11.602 1 98.5 198 GLU B C 1
ATOM 3555 O O . GLU B 1 198 ? -6.418 -22.281 -11.039 1 98.5 198 GLU B O 1
ATOM 3560 N N . VAL B 1 199 ? -5.832 -24.438 -10.938 1 98.38 199 VAL B N 1
ATOM 3561 C CA . VAL B 1 199 ? -5.672 -24.438 -9.484 1 98.38 199 VAL B CA 1
ATOM 3562 C C . VAL B 1 199 ? -4.223 -24.141 -9.125 1 98.38 199 VAL B C 1
ATOM 3564 O O . VAL B 1 199 ? -3.307 -24.844 -9.539 1 98.38 199 VAL B O 1
ATOM 3567 N N . MET B 1 200 ? -4.004 -23.078 -8.359 1 98.75 200 MET B N 1
ATOM 3568 C CA . MET B 1 200 ? -2.664 -22.641 -7.98 1 98.75 200 MET B CA 1
ATOM 3569 C C . MET B 1 200 ? -2.486 -22.672 -6.465 1 98.75 200 MET B C 1
ATOM 3571 O O . MET B 1 200 ? -3 -21.812 -5.754 1 98.75 200 MET B O 1
ATOM 3575 N N . PRO B 1 201 ? -1.767 -23.703 -5.98 1 98.38 201 PRO B N 1
ATOM 3576 C CA . PRO B 1 201 ? -1.517 -23.766 -4.535 1 98.38 201 PRO B CA 1
ATOM 3577 C C . PRO B 1 201 ? -0.572 -22.672 -4.059 1 98.38 201 PRO B C 1
ATOM 3579 O O . PRO B 1 201 ? 0.407 -22.344 -4.738 1 98.38 201 PRO B O 1
ATOM 3582 N N . GLY B 1 202 ? -0.925 -22.062 -2.982 1 96.56 202 GLY B N 1
ATOM 3583 C CA . GLY B 1 202 ? -0.118 -21.062 -2.299 1 96.56 202 GLY B CA 1
ATOM 3584 C C . GLY B 1 202 ? -0.203 -21.172 -0.787 1 96.56 202 GLY B C 1
ATOM 3585 O O . GLY B 1 202 ? -0.998 -21.938 -0.254 1 96.56 202 GLY B O 1
ATOM 3586 N N . ALA B 1 203 ? 0.664 -20.469 -0.1 1 93.62 203 ALA B N 1
ATOM 3587 C CA . ALA B 1 203 ? 0.782 -20.469 1.356 1 93.62 203 ALA B CA 1
ATOM 3588 C C . ALA B 1 203 ? 1.729 -21.562 1.833 1 93.62 203 ALA B C 1
ATOM 3590 O O . ALA B 1 203 ? 1.3 -22.688 2.113 1 93.62 203 ALA B O 1
ATOM 3591 N N . GLY B 1 204 ? 2.891 -21.188 1.973 1 93.19 204 GLY B N 1
ATOM 3592 C CA . GLY B 1 204 ? 3.879 -22.109 2.525 1 93.19 204 GLY B CA 1
ATOM 3593 C C . GLY B 1 204 ? 4.516 -23 1.479 1 93.19 204 GLY B C 1
ATOM 3594 O O . GLY B 1 204 ? 5.199 -23.969 1.817 1 93.19 204 GLY B O 1
ATOM 3595 N N . VAL B 1 205 ? 4.297 -22.75 0.246 1 96.31 205 VAL B N 1
ATOM 3596 C CA . VAL B 1 205 ? 4.934 -23.5 -0.828 1 96.31 205 VAL B CA 1
ATOM 3597 C C . VAL B 1 205 ? 6.418 -23.156 -0.895 1 96.31 205 VAL B C 1
ATOM 3599 O O . VAL B 1 205 ? 6.793 -21.984 -0.859 1 96.31 205 VAL B O 1
ATOM 3602 N N . ASN B 1 206 ? 7.242 -24.156 -0.941 1 95.56 206 ASN B N 1
ATOM 3603 C CA . ASN B 1 206 ? 8.688 -23.969 -0.946 1 95.56 206 ASN B CA 1
ATOM 3604 C C . ASN B 1 206 ? 9.391 -25.094 -1.706 1 95.56 206 ASN B C 1
ATOM 3606 O O . ASN B 1 206 ? 8.734 -25.906 -2.365 1 95.56 206 ASN B O 1
ATOM 3610 N N . GLY B 1 207 ? 10.719 -25.078 -1.624 1 94.44 207 GLY B N 1
ATOM 3611 C CA . GLY B 1 207 ? 11.508 -26.047 -2.385 1 94.44 207 GLY B CA 1
ATOM 3612 C C . GLY B 1 207 ? 11.289 -27.484 -1.944 1 94.44 207 GLY B C 1
ATOM 3613 O O . GLY B 1 207 ? 11.477 -28.406 -2.73 1 94.44 207 GLY B O 1
ATOM 3614 N N . ASP B 1 208 ? 10.828 -27.703 -0.743 1 95.19 208 ASP B N 1
ATOM 3615 C CA . ASP B 1 208 ? 10.672 -29.047 -0.179 1 95.19 208 ASP B CA 1
ATOM 3616 C C . ASP B 1 208 ? 9.328 -29.656 -0.576 1 95.19 208 ASP B C 1
ATOM 3618 O O . ASP B 1 208 ? 9.188 -30.875 -0.607 1 95.19 208 ASP B O 1
ATOM 3622 N N . ASN B 1 209 ? 8.352 -28.781 -0.877 1 96.44 209 ASN B N 1
ATOM 3623 C CA . ASN B 1 209 ? 7.02 -29.359 -1.041 1 96.44 209 ASN B CA 1
ATOM 3624 C C . ASN B 1 209 ? 6.422 -29 -2.398 1 96.44 209 ASN B C 1
ATOM 3626 O O . ASN B 1 209 ? 5.363 -29.516 -2.771 1 96.44 209 ASN B O 1
ATOM 3630 N N . ALA B 1 210 ? 7.109 -28.172 -3.166 1 97.44 210 ALA B N 1
ATOM 3631 C CA . ALA B 1 210 ? 6.559 -27.688 -4.43 1 97.44 210 ALA B CA 1
ATOM 3632 C C . ALA B 1 210 ? 6.254 -28.844 -5.375 1 97.44 210 ALA B C 1
ATOM 3634 O O . ALA B 1 210 ? 5.242 -28.828 -6.082 1 97.44 210 ALA B O 1
ATOM 3635 N N . LYS B 1 211 ? 7.078 -29.859 -5.391 1 96.5 211 LYS B N 1
ATOM 3636 C CA . LYS B 1 211 ? 6.941 -30.984 -6.312 1 96.5 211 LYS B CA 1
ATOM 3637 C C . LYS B 1 211 ? 5.648 -31.75 -6.051 1 96.5 211 LYS B C 1
ATOM 3639 O O . LYS B 1 211 ? 5.047 -32.312 -6.977 1 96.5 211 LYS B O 1
ATOM 3644 N N . ILE B 1 212 ? 5.199 -31.766 -4.836 1 97.12 212 ILE B N 1
ATOM 3645 C CA . ILE B 1 212 ? 3.977 -32.469 -4.461 1 97.12 212 ILE B CA 1
ATOM 3646 C C . ILE B 1 212 ? 2.797 -31.922 -5.262 1 97.12 212 ILE B C 1
ATOM 3648 O O . ILE B 1 212 ? 1.98 -32.688 -5.777 1 97.12 212 ILE B O 1
ATOM 3652 N N . PHE B 1 213 ? 2.742 -30.641 -5.438 1 97.81 213 PHE B N 1
ATOM 3653 C CA . PHE B 1 213 ? 1.618 -29.984 -6.105 1 97.81 213 PHE B CA 1
ATOM 3654 C C . PHE B 1 213 ? 1.664 -30.234 -7.609 1 97.81 213 PHE B C 1
ATOM 3656 O O . PHE B 1 213 ? 0.624 -30.422 -8.242 1 97.81 213 PHE B O 1
ATOM 3663 N N . ILE B 1 214 ? 2.889 -30.266 -8.133 1 96.94 214 ILE B N 1
ATOM 3664 C CA . ILE B 1 214 ? 3.049 -30.578 -9.547 1 96.94 214 ILE B CA 1
ATOM 3665 C C . ILE B 1 214 ? 2.592 -32 -9.82 1 96.94 214 ILE B C 1
ATOM 3667 O O . ILE B 1 214 ? 1.891 -32.281 -10.797 1 96.94 214 ILE B O 1
ATOM 3671 N N . ASP B 1 215 ? 2.975 -32.844 -8.953 1 96.25 215 ASP B N 1
ATOM 3672 C CA . ASP B 1 215 ? 2.611 -34.25 -9.094 1 96.25 215 ASP B CA 1
ATOM 3673 C C . ASP B 1 215 ? 1.104 -34.438 -8.961 1 96.25 215 ASP B C 1
ATOM 3675 O O . ASP B 1 215 ? 0.546 -35.406 -9.5 1 96.25 215 ASP B O 1
ATOM 3679 N N . LEU B 1 216 ? 0.414 -33.531 -8.242 1 96.19 216 LEU B N 1
ATOM 3680 C CA . LEU B 1 216 ? -1.035 -33.594 -8.086 1 96.19 216 LEU B CA 1
ATOM 3681 C C . LEU B 1 216 ? -1.741 -33.094 -9.344 1 96.19 216 LEU B C 1
ATOM 3683 O O . LEU B 1 216 ? -2.955 -33.25 -9.484 1 96.19 216 LEU B O 1
ATOM 3687 N N . GLY B 1 217 ? -0.928 -32.469 -10.219 1 96.62 217 GLY B N 1
ATOM 3688 C CA . GLY B 1 217 ? -1.518 -32.031 -11.477 1 96.62 217 GLY B CA 1
ATOM 3689 C C . GLY B 1 217 ? -1.59 -30.516 -11.609 1 96.62 217 GLY B C 1
ATOM 3690 O O . GLY B 1 217 ? -2.072 -30 -12.617 1 96.62 217 GLY B O 1
ATOM 3691 N N . CYS B 1 218 ? -1.14 -29.75 -10.617 1 97.75 218 CYS B N 1
ATOM 3692 C CA . CYS B 1 218 ? -1.097 -28.281 -10.719 1 97.75 218 CYS B CA 1
ATOM 3693 C C . CYS B 1 218 ? -0.054 -27.844 -11.734 1 97.75 218 CYS B C 1
ATOM 3695 O O . CYS B 1 218 ? 1.055 -28.375 -11.773 1 97.75 218 CYS B O 1
ATOM 3697 N N . LYS B 1 219 ? -0.392 -26.859 -12.523 1 97.31 219 LYS B N 1
ATOM 3698 C CA . LYS B 1 219 ? 0.501 -26.375 -13.57 1 97.31 219 LYS B CA 1
ATOM 3699 C C . LYS B 1 219 ? 1.36 -25.219 -13.062 1 97.31 219 LYS B C 1
ATOM 3701 O O . LYS B 1 219 ? 2.363 -24.859 -13.688 1 97.31 219 LYS B O 1
ATOM 3706 N N . ILE B 1 220 ? 0.943 -24.625 -11.984 1 98.12 220 ILE B N 1
ATOM 3707 C CA . ILE B 1 220 ? 1.633 -23.469 -11.43 1 98.12 220 ILE B CA 1
ATOM 3708 C C . ILE B 1 220 ? 1.524 -23.484 -9.906 1 98.12 220 ILE B C 1
ATOM 3710 O O . ILE B 1 220 ? 0.509 -23.906 -9.359 1 98.12 220 ILE B O 1
ATOM 3714 N N . VAL B 1 221 ? 2.562 -23.047 -9.227 1 98.62 221 VAL B N 1
ATOM 3715 C CA . VAL B 1 221 ? 2.564 -22.891 -7.777 1 98.62 221 VAL B CA 1
ATOM 3716 C C . VAL B 1 221 ? 2.938 -21.453 -7.414 1 98.62 221 VAL B C 1
ATOM 3718 O O . VAL B 1 221 ? 3.555 -20.75 -8.211 1 98.62 221 VAL B O 1
ATOM 3721 N N . HIS B 1 222 ? 2.502 -21.031 -6.277 1 98.5 222 HIS B N 1
ATOM 3722 C CA . HIS B 1 222 ? 2.693 -19.672 -5.785 1 98.5 222 HIS B CA 1
ATOM 3723 C C . HIS B 1 222 ? 3.545 -19.672 -4.52 1 98.5 222 HIS B C 1
ATOM 3725 O O . HIS B 1 222 ? 3.285 -20.438 -3.584 1 98.5 222 HIS B O 1
ATOM 3731 N N . SER B 1 223 ? 4.559 -18.844 -4.5 1 97.88 223 SER B N 1
ATOM 3732 C CA . SER B 1 223 ? 5.445 -18.766 -3.342 1 97.88 223 SER B CA 1
ATOM 3733 C C . SER B 1 223 ? 6.023 -17.359 -3.176 1 97.88 223 SER B C 1
ATOM 3735 O O . SER B 1 223 ? 6.184 -16.625 -4.156 1 97.88 223 SER B O 1
ATOM 3737 N N . SER B 1 224 ? 6.332 -16.969 -1.968 1 95 224 SER B N 1
ATOM 3738 C CA . SER B 1 224 ? 6.977 -15.68 -1.721 1 95 224 SER B CA 1
ATOM 3739 C C . SER B 1 224 ? 8.492 -15.781 -1.876 1 95 224 SER B C 1
ATOM 3741 O O . SER B 1 224 ? 9.172 -14.773 -2.066 1 95 224 SER B O 1
ATOM 3743 N N . CYS B 1 225 ? 9 -16.984 -1.727 1 97 225 CYS B N 1
ATOM 3744 C CA . CYS B 1 225 ? 10.438 -17.25 -1.805 1 97 225 CYS B CA 1
ATOM 3745 C C . CYS B 1 225 ? 11.211 -16.25 -0.953 1 97 225 CYS B C 1
ATOM 3747 O O . CYS B 1 225 ? 12.219 -15.695 -1.399 1 97 225 CYS B O 1
ATOM 3749 N N . LYS B 1 226 ? 10.695 -15.969 0.188 1 93.81 226 LYS B N 1
ATOM 3750 C CA . LYS B 1 226 ? 11.18 -14.82 0.942 1 93.81 226 LYS B CA 1
ATOM 3751 C C . LYS B 1 226 ? 12.328 -15.211 1.867 1 93.81 226 LYS B C 1
ATOM 3753 O O . LYS B 1 226 ? 12.414 -16.359 2.299 1 93.81 226 LYS B O 1
ATOM 3758 N N . ASN B 1 227 ? 13.148 -14.312 2.08 1 94.81 227 ASN B N 1
ATOM 3759 C CA . ASN B 1 227 ? 14.203 -14.305 3.088 1 94.81 227 ASN B CA 1
ATOM 3760 C C . ASN B 1 227 ? 14.234 -12.984 3.855 1 94.81 227 ASN B C 1
ATOM 3762 O O . ASN B 1 227 ? 13.664 -11.984 3.408 1 94.81 227 ASN B O 1
ATOM 3766 N N . ILE B 1 228 ? 14.875 -13 5.02 1 93 228 ILE B N 1
ATOM 3767 C CA . ILE B 1 228 ? 14.898 -11.844 5.902 1 93 228 ILE B CA 1
ATOM 3768 C C . ILE B 1 228 ? 16.031 -10.906 5.496 1 93 228 ILE B C 1
ATOM 3770 O O . ILE B 1 228 ? 17.141 -11.359 5.203 1 93 228 ILE B O 1
ATOM 3774 N N . ARG B 1 229 ? 15.727 -9.672 5.398 1 91.38 229 ARG B N 1
ATOM 3775 C CA . ARG B 1 229 ? 16.719 -8.609 5.34 1 91.38 229 ARG B CA 1
ATOM 3776 C C . ARG B 1 229 ? 16.641 -7.707 6.566 1 91.38 229 ARG B C 1
ATOM 3778 O O . ARG B 1 229 ? 15.633 -7.023 6.77 1 91.38 229 ARG B O 1
ATOM 3785 N N . TYR B 1 230 ? 17.656 -7.617 7.305 1 90.5 230 TYR B N 1
ATOM 3786 C CA . TYR B 1 230 ? 17.672 -6.805 8.516 1 90.5 230 TYR B CA 1
ATOM 3787 C C . TYR B 1 230 ? 17.844 -5.328 8.18 1 90.5 230 TYR B C 1
ATOM 3789 O O . TYR B 1 230 ? 18.594 -4.973 7.273 1 90.5 230 TYR B O 1
ATOM 3797 N N . LEU B 1 231 ? 17.125 -4.555 8.953 1 88.25 231 LEU B N 1
ATOM 3798 C CA . LEU B 1 231 ? 17.219 -3.105 8.797 1 88.25 231 LEU B CA 1
ATOM 3799 C C . LEU B 1 231 ? 18.109 -2.494 9.867 1 88.25 231 LEU B C 1
ATOM 3801 O O . LEU B 1 231 ? 18.484 -3.168 10.836 1 88.25 231 LEU B O 1
ATOM 3805 N N . CYS B 1 232 ? 18.406 -1.235 9.625 1 81.31 232 CYS B N 1
ATOM 3806 C CA . CYS B 1 232 ? 19.234 -0.53 10.586 1 81.31 232 CYS B CA 1
ATOM 3807 C C . CYS B 1 232 ? 18.547 -0.419 11.938 1 81.31 232 CYS B C 1
ATOM 3809 O O . CYS B 1 232 ? 17.359 -0.103 12.008 1 81.31 232 CYS B O 1
ATOM 3811 N N . LYS B 1 233 ? 19.25 -0.804 13 1 75.38 233 LYS B N 1
ATOM 3812 C CA . LYS B 1 233 ? 18.688 -0.804 14.344 1 75.38 233 LYS B CA 1
ATOM 3813 C C . LYS B 1 233 ? 18.531 0.618 14.883 1 75.38 233 LYS B C 1
ATOM 3815 O O . LYS B 1 233 ? 19.438 1.448 14.703 1 75.38 233 LYS B O 1
ATOM 3820 N N . LEU B 1 234 ? 17.312 0.848 15.406 1 75.94 234 LEU B N 1
ATOM 3821 C CA . LEU B 1 234 ? 17.062 2.146 16.016 1 75.94 234 LEU B CA 1
ATOM 3822 C C . LEU B 1 234 ? 17.391 2.119 17.5 1 75.94 234 LEU B C 1
ATOM 3824 O O . LEU B 1 234 ? 17.156 1.111 18.188 1 75.94 234 LEU B O 1
ATOM 3828 N N . GLU B 1 235 ? 18.141 3.072 17.906 1 65.62 235 GLU B N 1
ATOM 3829 C CA . GLU B 1 235 ? 18.5 3.129 19.312 1 65.62 235 GLU B CA 1
ATOM 3830 C C . GLU B 1 235 ? 17.344 3.648 20.156 1 65.62 235 GLU B C 1
ATOM 3832 O O . GLU B 1 235 ? 17.219 3.307 21.344 1 65.62 235 GLU B O 1
ATOM 3837 N N . ASN B 1 236 ? 16.469 4.48 19.703 1 65.25 236 ASN B N 1
ATOM 3838 C CA . ASN B 1 236 ? 15.523 5.223 20.531 1 65.25 236 ASN B CA 1
ATOM 3839 C C . ASN B 1 236 ? 14.148 4.551 20.562 1 65.25 236 ASN B C 1
ATOM 3841 O O . ASN B 1 236 ? 13.211 5.082 21.156 1 65.25 236 ASN B O 1
ATOM 3845 N N . ASN B 1 237 ? 14.008 3.377 20.391 1 65.31 237 ASN B N 1
ATOM 3846 C CA . ASN B 1 237 ? 12.805 2.557 20.484 1 65.31 237 ASN B CA 1
ATOM 3847 C C . ASN B 1 237 ? 11.609 3.244 19.844 1 65.31 237 ASN B C 1
ATOM 3849 O O . ASN B 1 237 ? 10.461 2.979 20.219 1 65.31 237 ASN B O 1
ATOM 3853 N N . LEU B 1 238 ? 11.688 4.352 19.109 1 72.56 238 LEU B N 1
ATOM 3854 C CA . LEU B 1 238 ? 10.555 4.984 18.453 1 72.56 238 LEU B CA 1
ATOM 3855 C C . LEU B 1 238 ? 10.164 4.223 17.188 1 72.56 238 LEU B C 1
ATOM 3857 O O . LEU B 1 238 ? 11.016 3.955 16.328 1 72.56 238 LEU B O 1
ATOM 3861 N N . ASN B 1 239 ? 8.852 3.615 17.172 1 68.06 239 ASN B N 1
ATOM 3862 C CA . ASN B 1 239 ? 8.367 2.834 16.047 1 68.06 239 ASN B CA 1
ATOM 3863 C C . ASN B 1 239 ? 7.258 3.562 15.289 1 68.06 239 ASN B C 1
ATOM 3865 O O . ASN B 1 239 ? 6.371 4.152 15.914 1 68.06 239 ASN B O 1
ATOM 3869 N N . MET B 1 240 ? 7.352 3.779 13.953 1 68.06 240 MET B N 1
ATOM 3870 C CA . MET B 1 240 ? 6.344 4.441 13.133 1 68.06 240 MET B CA 1
ATOM 3871 C C . MET B 1 240 ? 5.207 3.486 12.789 1 68.06 240 MET B C 1
ATOM 3873 O O . MET B 1 240 ? 4.141 3.916 12.344 1 68.06 240 MET B O 1
ATOM 3877 N N . GLY B 1 241 ? 5.18 2.219 13.211 1 62.69 241 GLY B N 1
ATOM 3878 C CA . GLY B 1 241 ? 4.184 1.2 12.914 1 62.69 241 GLY B CA 1
ATOM 3879 C C . GLY B 1 241 ? 4.184 0.059 13.914 1 62.69 241 GLY B C 1
ATOM 3880 O O . GLY B 1 241 ? 4.953 0.066 14.875 1 62.69 241 GLY B O 1
ATO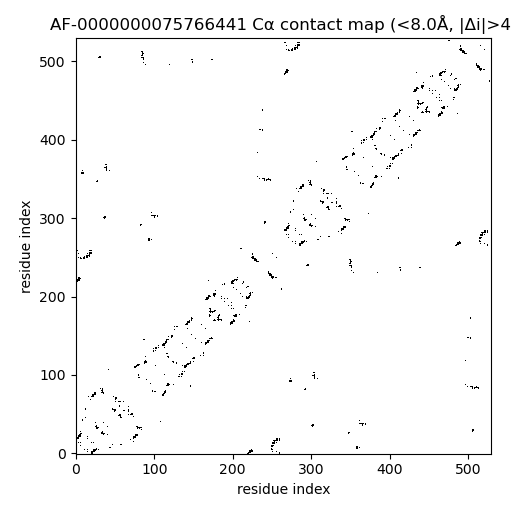M 3881 N N . THR B 1 242 ? 3.08 -0.686 13.828 1 55.72 242 THR B N 1
ATOM 3882 C CA . THR B 1 242 ? 2.889 -1.78 14.766 1 55.72 242 THR B CA 1
ATOM 3883 C C . THR B 1 242 ? 3.84 -2.934 14.461 1 55.72 242 THR B C 1
ATOM 3885 O O . THR B 1 242 ? 4.039 -3.82 15.297 1 55.72 242 THR B O 1
ATOM 3888 N N . SER B 1 243 ? 4.332 -3.021 13.219 1 55.53 243 SER B N 1
ATOM 3889 C CA . SER B 1 243 ? 5.09 -4.207 12.844 1 55.53 243 SER B CA 1
ATOM 3890 C C . SER B 1 243 ? 6.547 -4.094 13.281 1 55.53 243 SER B C 1
ATOM 3892 O O . SER B 1 243 ? 7.023 -3.002 13.594 1 55.53 243 SER B O 1
ATOM 3894 N N . ASP B 1 244 ? 7.176 -5.305 13.516 1 55.75 244 ASP B N 1
ATOM 3895 C CA . ASP B 1 244 ? 8.602 -5.422 13.828 1 55.75 244 ASP B CA 1
ATOM 3896 C C . ASP B 1 244 ? 9.438 -4.582 12.867 1 55.75 244 ASP B C 1
ATOM 3898 O O . ASP B 1 244 ? 9.383 -4.777 11.648 1 55.75 244 ASP B O 1
ATOM 3902 N N . SER B 1 245 ? 9.906 -3.551 13.258 1 66.94 245 SER B N 1
ATOM 3903 C CA . SER B 1 245 ? 10.609 -2.488 12.547 1 66.94 245 SER B CA 1
ATOM 3904 C C . SER B 1 245 ? 12.086 -2.836 12.352 1 66.94 245 SER B C 1
ATOM 3906 O O . SER B 1 245 ? 12.844 -2.043 11.797 1 66.94 245 SER B O 1
ATOM 3908 N N . GLU B 1 246 ? 12.344 -4.277 12.461 1 79.88 246 GLU B N 1
ATOM 3909 C CA . GLU B 1 246 ? 13.789 -4.508 12.438 1 79.88 246 GLU B CA 1
ATOM 3910 C C . GLU B 1 246 ? 14.211 -5.227 11.164 1 79.88 246 GLU B C 1
ATOM 3912 O O . GLU B 1 246 ? 15.398 -5.27 10.836 1 79.88 246 GLU B O 1
ATOM 3917 N N . PHE B 1 247 ? 13.211 -5.801 10.492 1 87.94 247 PHE B N 1
ATOM 3918 C CA . PHE B 1 247 ? 13.57 -6.496 9.266 1 87.94 247 PHE B CA 1
ATOM 3919 C C . PHE B 1 247 ? 12.43 -6.426 8.25 1 87.94 247 PHE B C 1
ATOM 3921 O O . PHE B 1 247 ? 11.305 -6.055 8.602 1 87.94 247 PHE B O 1
ATOM 3928 N N . ILE B 1 248 ? 12.758 -6.73 7.039 1 91.12 248 ILE B N 1
ATOM 3929 C CA . ILE B 1 248 ? 11.773 -6.887 5.973 1 91.12 248 ILE B CA 1
ATOM 3930 C C . ILE B 1 248 ? 12.047 -8.18 5.207 1 91.12 248 ILE B C 1
ATOM 3932 O O . ILE B 1 248 ? 13.117 -8.781 5.352 1 91.12 248 ILE B O 1
ATOM 3936 N N . TYR B 1 249 ? 11.086 -8.625 4.496 1 91.94 249 TYR B N 1
ATOM 3937 C CA . TYR B 1 249 ? 11.242 -9.812 3.662 1 91.94 249 TYR B CA 1
ATOM 3938 C C . TYR B 1 249 ? 11.578 -9.422 2.225 1 91.94 249 TYR B C 1
ATOM 3940 O O . TYR B 1 249 ? 11.023 -8.461 1.692 1 91.94 249 TYR B O 1
ATOM 3948 N N . VAL B 1 250 ? 12.5 -10.156 1.661 1 95.81 250 VAL B N 1
ATOM 3949 C CA . VAL B 1 250 ? 12.914 -9.984 0.272 1 95.81 250 VAL B CA 1
ATOM 3950 C C . VAL B 1 250 ? 12.969 -11.336 -0.429 1 95.81 250 VAL B C 1
ATOM 3952 O O . VAL B 1 250 ? 13.508 -12.305 0.114 1 95.81 250 VAL B O 1
ATOM 3955 N N . SER B 1 251 ? 12.328 -11.398 -1.631 1 97.06 251 SER B N 1
ATOM 3956 C CA . SER B 1 251 ? 12.445 -12.641 -2.391 1 97.06 251 SER B CA 1
ATOM 3957 C C . SER B 1 251 ? 13.906 -12.977 -2.67 1 97.06 251 SER B C 1
ATOM 3959 O O . SER B 1 251 ? 14.688 -12.102 -3.062 1 97.06 251 SER B O 1
ATOM 3961 N N . ASP B 1 252 ? 14.266 -14.234 -2.498 1 97.44 252 ASP B N 1
ATOM 3962 C CA . ASP B 1 252 ? 15.641 -14.688 -2.65 1 97.44 252 ASP B CA 1
ATOM 3963 C C . ASP B 1 252 ? 15.836 -15.406 -3.986 1 97.44 252 ASP B C 1
ATOM 3965 O O . ASP B 1 252 ? 15.133 -16.359 -4.293 1 97.44 252 ASP B O 1
ATOM 3969 N N . GLU B 1 253 ? 16.812 -14.953 -4.711 1 95.88 253 GLU B N 1
ATOM 3970 C CA . GLU B 1 253 ? 17.078 -15.492 -6.043 1 95.88 253 GLU B CA 1
ATOM 3971 C C . GLU B 1 253 ? 17.344 -16.984 -5.988 1 95.88 253 GLU B C 1
ATOM 3973 O O . GLU B 1 253 ? 16.812 -17.75 -6.809 1 95.88 253 GLU B O 1
ATOM 3978 N N . ASN B 1 254 ? 18.078 -17.422 -5.012 1 96.69 254 ASN B N 1
ATOM 3979 C CA . ASN B 1 254 ? 18.438 -18.828 -4.902 1 96.69 254 ASN B CA 1
ATOM 3980 C C . ASN B 1 254 ? 17.234 -19.688 -4.535 1 96.69 254 ASN B C 1
ATOM 3982 O O . ASN B 1 254 ? 17.094 -20.828 -5.012 1 96.69 254 ASN B O 1
ATOM 3986 N N . ILE B 1 255 ? 16.391 -19.188 -3.695 1 97.69 255 ILE B N 1
ATOM 3987 C CA . ILE B 1 255 ? 15.172 -19.922 -3.332 1 97.69 255 ILE B CA 1
ATOM 3988 C C . ILE B 1 255 ? 14.273 -20.078 -4.559 1 97.69 255 ILE B C 1
ATOM 3990 O O . ILE B 1 255 ? 13.734 -21.156 -4.809 1 97.69 255 ILE B O 1
ATOM 3994 N N . VAL B 1 256 ? 14.164 -19.016 -5.305 1 97.69 256 VAL B N 1
ATOM 3995 C CA . VAL B 1 256 ? 13.367 -19.062 -6.527 1 97.69 256 VAL B CA 1
ATOM 3996 C C . VAL B 1 256 ? 13.93 -20.109 -7.48 1 97.69 256 VAL B C 1
ATOM 3998 O O . VAL B 1 256 ? 13.188 -20.953 -7.992 1 97.69 256 VAL B O 1
ATOM 4001 N N . ARG B 1 257 ? 15.219 -20.078 -7.664 1 96.19 257 ARG B N 1
ATOM 4002 C CA . ARG B 1 257 ? 15.891 -21.016 -8.562 1 96.19 257 ARG B CA 1
ATOM 4003 C C . ARG B 1 257 ? 15.688 -22.469 -8.094 1 96.19 257 ARG B C 1
ATOM 4005 O O . ARG B 1 257 ? 15.461 -23.359 -8.914 1 96.19 257 ARG B O 1
ATOM 4012 N N . MET B 1 258 ? 15.773 -22.609 -6.828 1 97.12 258 MET B N 1
ATOM 4013 C CA . MET B 1 258 ? 15.602 -23.953 -6.262 1 97.12 258 MET B CA 1
ATOM 4014 C C . MET B 1 258 ? 14.203 -24.484 -6.539 1 97.12 258 MET B C 1
ATOM 4016 O O . MET B 1 258 ? 14.055 -25.625 -6.973 1 97.12 258 MET B O 1
ATOM 4020 N N . ILE B 1 259 ? 13.219 -23.688 -6.316 1 97.75 259 ILE B N 1
ATOM 4021 C CA . ILE B 1 259 ? 11.844 -24.125 -6.535 1 97.75 259 ILE B CA 1
ATOM 4022 C C . ILE B 1 259 ? 11.625 -24.391 -8.016 1 97.75 259 ILE B C 1
ATOM 4024 O O . ILE B 1 259 ? 10.992 -25.391 -8.383 1 97.75 259 ILE B O 1
ATOM 4028 N N . LYS B 1 260 ? 12.18 -23.578 -8.875 1 95.94 260 LYS B N 1
ATOM 4029 C CA . LYS B 1 260 ? 12.055 -23.75 -10.32 1 95.94 260 LYS B CA 1
ATOM 4030 C C . LYS B 1 260 ? 12.672 -25.078 -10.766 1 95.94 260 LYS B C 1
ATOM 4032 O O . LYS B 1 260 ? 12.094 -25.797 -11.586 1 95.94 260 LYS B O 1
ATOM 4037 N N . THR B 1 261 ? 13.789 -25.359 -10.188 1 95.88 261 THR B N 1
ATOM 4038 C CA . THR B 1 261 ? 14.469 -26.609 -10.508 1 95.88 261 THR B CA 1
ATOM 4039 C C . THR B 1 261 ? 13.617 -27.812 -10.086 1 95.88 261 THR B C 1
ATOM 4041 O O . THR B 1 261 ? 13.469 -28.766 -10.836 1 95.88 261 THR B O 1
ATOM 4044 N N . VAL B 1 262 ? 13.047 -27.656 -8.945 1 96.06 262 VAL B N 1
ATOM 4045 C CA . VAL B 1 262 ? 12.266 -28.75 -8.367 1 96.06 262 VAL B CA 1
ATOM 4046 C C . VAL B 1 262 ? 11 -28.984 -9.195 1 96.06 262 VAL B C 1
ATOM 4048 O O . VAL B 1 262 ? 10.633 -30.125 -9.477 1 96.06 262 VAL B O 1
ATOM 4051 N N . ILE B 1 263 ? 10.359 -27.906 -9.625 1 95.31 263 ILE B N 1
ATOM 4052 C CA . ILE B 1 263 ? 9.078 -28.062 -10.305 1 95.31 263 ILE B CA 1
ATOM 4053 C C . ILE B 1 263 ? 9.305 -28.547 -11.734 1 95.31 263 ILE B C 1
ATOM 4055 O O . ILE B 1 263 ? 8.414 -29.141 -12.344 1 95.31 263 ILE B O 1
ATOM 4059 N N . ASN B 1 264 ? 10.531 -28.391 -12.266 1 92.81 264 ASN B N 1
ATOM 4060 C CA . ASN B 1 264 ? 10.852 -28.828 -13.625 1 92.81 264 ASN B CA 1
ATOM 4061 C C . ASN B 1 264 ? 11.438 -30.234 -13.641 1 92.81 264 ASN B C 1
ATOM 4063 O O . ASN B 1 264 ? 11.672 -30.797 -14.719 1 92.81 264 ASN B O 1
ATOM 4067 N N . SER B 1 265 ? 11.82 -30.766 -12.516 1 89.56 265 SER B N 1
ATOM 4068 C CA . SER B 1 265 ? 12.391 -32.094 -12.438 1 89.56 265 SER B CA 1
ATOM 4069 C C . SER B 1 265 ? 11.305 -33.188 -12.508 1 89.56 265 SER B C 1
ATOM 4071 O O . SER B 1 265 ? 10.156 -32.938 -12.125 1 89.56 265 SER B O 1
#

Foldseek 3Di:
DEEAEFAAPQQLLLLQLLPHQAYEYFHPVVLVGEFHDPVRLLLSVQLLVCQVVQDHSDPPDDPPGCSNVRDDRHAYETEQHHDHDLQLADDPVSLVVSLVSLQVVVVSPGQEYEHFHAHNQLAGPLVSLLSNDVSNPPRAYEDEASLLRHDDNVVRVVSCLVSPHAEYEYLQNDQHVQDPNNLVSLLVCCVVCVVRHQYEYDHHDFLVCLQVSVVSPHPYYYYNQKDKDFDDDDPPPDDPDPDDPTIDIHRHNNRSNSNVVSSVD/DEEAEFAAPQQLLLLQLLPHQAYEYFHPVVLVGEFHDPVRLLLSVQLLVCQVVQDHSDPVDDPPGCSNVRDDRHAYETEQHHDHDLQLADDPVSLVVSLVSLQVVVVSPGQEYEHFHAHNQLAGPLVSLLSNDVSNPPRAYEDEASLLRHDDNVVRVVSCLVSPHAEYEYLQNDQHVQDPNNLVSLLVCCVVCVVRHQYEYDHHDFLVCLQVNVVSPHPYYYYNQWDKDFDDDDPPPDDPDPDDPTIDIHRHNNRSNSNVVSSVD

Organism: Galleria mellonella (NCBI:txid7137)

InterPro domains:
  IPR005627 CutC-like [MF_00795] (1-228)
  IPR005627 CutC-like [PF03932] (2-54)
  IPR005627 CutC-like [PF03932] (76-226)
  IPR005627 CutC-like [PTHR12598] (2-264)
  IPR036822 CutC-like domain superfamily [G3DSA:3.20.20.380] (1-265)
  IPR036822 CutC-like domain superfamily [SSF110395] (1-264)

pLDDT: mean 93.69, std 8.12, range [55.44, 98.94]

Sequence (530 aa):
MLEVCVDSLQSAINAIHGGADELEICSSLNEGGLTPSVGLVKKIKHIVNNIPMKKPIYKTCVESCSCLKLLQKPNLNIMIRCRTGSDFCYTDEEVDTMLEDIEVFKEIGVDRFVFGALTNTLKVDEENCVKVLNLATPIPVTFHRAIDICQDYISSVNTIIELGFNRVLTSGQKAMAADTDALNMIKLLVEMYGDKIEVMPGAGVNGDNAKIFIDLGCKIVHSSCKNIRYLCKLENNLNMGTSDSEFIYVSDENIVRMIKTVINSMLEVCVDSLQSAINAIHGGADELEICSSLNEGGLTPSVGLVKKIKHIVNNIPMKKPIYKTCVESCSCLKLLQKPNLNIMIRCRTGSDFCYTDEEVDTMLEDIEVFKEIGVDRFVFGALTNTLKVDEENCVKVLNLATPIPVTFHRAIDICQDYISSVNTIIELGFNRVLTSGQKAMAADTDALNMIKLLVEMYGDKIEVMPGAGVNGDNAKIFIDLGCKIVHSSCKNIRYLCKLENNLNMGTSDSEFIYVSDENIVRMIKTVINS

Secondary structure (DSSP, 8-state):
-EEEEESSHHHHHHHHHHT-SEEEE-B-GGGT-BPPPHHHHHHHHHHHHTTTTT--SSTT--TTSGGGG--SPPEEEEE---S--S-----HHHHHHHHHHHHHHHHHT-SEEEE--B-TTSSB-HHHHHHHHHHHTTS-EEE-GGGGG-S-HHHHHHHHHHHT--EEEE-TTSSSTTSHHHHHHHHHHHHHHTTTSEEEE-SS--TTTHHHHHHTT-S-EEE--EEEEEPPPPSS---SSSS-TTEEEEE-HHHHHHHHHHHH-/-EEEEESSHHHHHHHHHHT-SEEEE-B-GGGT-BPPPHHHHHHHHHHHHTTTTT--SSTT--TTSGGGG--SPPEEEEE---S--S-----HHHHHHHHHHHHHHHHHT-SEEEE--B-TTSSB-HHHHHHHHHHHTTS-EEE-GGGGG-S-HHHHHHHHHHHT--EEEE-TTSSSTTSHHHHHHHHHHHHHHTTTSEEEE-SS--TTTHHHHHHTT-S-EEE--EEEEEPPPPSS---SSSS-TTEEEEE-HHHHHHHHHHHH-

Nearest PDB structures (foldseek):
  3iwp-assembly5_C  TM=9.361E-01  e=3.822E-26  Homo sapiens
  3iwp-assembly4_B  TM=9.382E-01  e=8.073E-26  Homo sapiens
  3iwp-assembly6_F  TM=9.356E-01  e=1.279E-25  Homo sapiens
  1x7i-assembly1_A  TM=9.194E-01  e=6.374E-23  Shigella flexneri 2a str. 301
  1twd-assembly1_A  TM=9.071E-01  e=1.133E-22  Shigella flexneri

Solvent-accessible surface area (backbone atoms only — not comparable to full-atom values): 27178 Å² total; per-residue (Å²): 86,39,32,33,47,28,52,45,60,59,16,44,54,22,30,55,66,18,60,37,48,25,34,35,38,22,24,58,63,66,47,48,40,20,36,33,36,57,14,49,55,52,52,50,51,54,27,46,61,22,38,89,69,68,34,68,50,44,91,84,57,53,92,84,42,60,46,78,71,49,85,69,66,48,43,42,26,39,35,53,33,83,63,74,53,60,42,43,56,74,54,72,52,54,49,52,26,45,52,43,33,48,55,54,46,56,71,75,62,56,54,29,38,32,37,60,46,22,34,93,83,38,38,72,26,58,69,62,48,48,55,49,52,62,68,44,56,89,44,51,38,30,33,34,54,59,58,38,66,31,78,55,52,69,63,40,50,52,49,43,47,71,74,62,35,50,29,37,35,31,18,42,60,41,87,32,26,82,38,69,68,11,43,53,47,47,40,50,47,37,73,75,35,48,91,68,32,45,53,26,47,22,42,82,45,42,66,90,51,41,44,60,46,46,74,57,65,35,67,36,39,30,28,50,41,62,39,83,42,78,45,57,81,73,87,78,80,75,69,60,33,80,60,77,45,46,51,47,76,35,30,32,31,65,52,33,31,46,32,50,51,44,63,72,101,86,38,33,34,46,28,53,45,58,60,17,44,52,22,31,53,67,18,58,35,47,26,35,35,38,22,25,58,62,65,46,50,39,22,38,31,36,56,14,48,54,52,51,50,50,54,27,46,61,22,37,90,68,69,35,68,50,44,91,84,57,54,92,86,41,60,48,80,71,47,82,69,66,47,44,42,26,39,35,54,34,82,64,72,50,61,42,43,56,74,54,71,52,54,48,53,27,46,52,42,33,49,54,53,45,55,73,74,62,58,54,28,38,32,36,59,48,21,32,93,81,37,39,71,26,60,70,62,48,48,56,50,52,62,67,43,54,88,43,50,38,30,33,35,55,58,57,39,66,31,76,55,52,69,62,41,51,53,49,43,45,72,75,61,36,50,28,39,35,31,18,42,58,42,87,34,25,82,37,69,68,10,42,53,46,46,40,51,47,37,74,74,35,48,90,68,32,43,53,26,48,23,44,84,43,40,65,88,51,43,44,59,46,45,74,58,65,35,66,35,39,31,29,48,42,62,39,83,43,78,45,58,81,72,86,78,78,74,69,61,34,79,58,77,45,48,51,46,76,35,31,33,32,65,51,34,32,46,31,51,52,44,62,71,100

Radius of gyration: 23.36 Å; Cα contacts (8 Å, |Δi|>4): 1197; chains: 2; bounding box: 57×66×54 Å